Protein 1L1J (pdb70)

Foldseek 3Di:
DPPDLLVVLCVQFQQFKKKKWAFDVEDLQPVLLVVVCVVPPPVAPPCDVNTTHAMAMWGAADQQFKIKFFCSRCPPGDFIKMAGQVGDIFTWDFLDADNLQRMTMIGTHDPDGTGRGFAADALVPFDWFFKKKFWIARPRNDIDIWIWTFHDFFDWAAQPVNPGIHTGKTWTLTDAARRRHNGFIDGSVSHGQFGWHCSCSVPPDHSTTITRGVVVVVVVVVVSDD/DVPDLLVVLCVQFQQFKKKKWAFCPDPLAAPFPPPVCCVPPPVDDVPCVHTTRAMAMWGAADQFFKIKAFCNRCPVRPWMKIAGQVGDIFTKDWQDDDNLQRMTMIGGGDDPGTGDGAAADALVVDDFFFKKWFWHQRPRNDIDIWIWTFHAFQDWAAQPVNPGIRTRKTKTLTQAGRRRANTFTAGSVSHGQFGWHCSRPRVSDDSTTIGRGVVVVVVVVVVSDD

Solvent-accessible surface area: 21312 Å² total; per-residue (Å²): 110,49,83,34,35,54,78,29,0,17,125,50,5,4,50,1,0,0,32,0,28,2,79,72,131,104,101,28,63,69,91,65,25,40,120,39,4,114,134,162,25,84,99,33,80,152,21,18,75,205,112,25,7,14,11,0,0,0,0,2,20,55,27,66,0,61,1,0,0,0,44,33,4,0,3,62,19,123,50,6,31,1,9,11,45,110,41,40,141,50,87,15,121,75,54,9,23,46,118,120,72,3,0,0,3,0,42,4,141,30,118,120,168,143,23,55,106,9,112,53,5,58,16,124,163,21,157,115,46,37,136,0,0,0,0,0,0,2,24,0,143,100,53,49,55,38,57,8,31,0,38,24,59,126,74,148,28,83,32,73,102,72,88,22,113,20,72,20,7,2,29,0,60,0,51,13,38,2,4,5,1,0,0,0,0,0,13,22,82,11,60,0,0,0,0,0,1,1,35,14,16,37,76,168,50,110,100,81,3,4,0,4,15,0,28,44,0,67,159,12,30,98,99,62,140,163,108,46,88,44,38,46,79,20,0,16,120,54,7,1,54,2,0,0,28,1,17,2,65,89,105,71,107,12,107,24,91,56,13,50,127,40,0,125,149,160,37,76,109,43,77,143,29,11,39,185,119,29,2,2,9,1,0,0,0,1,26,33,51,53,0,66,0,0,0,0,50,17,5,3,7,58,12,96,41,6,32,0,8,12,44,114,41,46,140,46,97,18,118,74,55,10,29,48,116,99,50,2,0,0,3,0,53,2,138,36,110,117,171,137,22,59,92,8,102,54,8,54,18,121,164,19,149,115,46,38,129,0,0,0,0,0,0,3,30,0,135,112,67,42,57,43,58,5,31,0,40,21,49,125,77,136,22,86,40,114,113,69,82,21,100,28,74,21,6,2,34,1,78,1,48,9,28,5,6,6,2,0,0,0,0,0,12,24,76,10,60,0,3,0,0,0,1,1,16,11,23,35,147,48,51,100,121,65,2,6,0,5,12,0,28,43,0,68,154,17,36,98,98,76,138,170

Secondary structure (DSSP, 8-state):
--S-HHHHHHHHHGGGEEEEEEE-------HHHHHHHHHH-TTS-TTHHHHEEEEEEEEEEETTTEEEEEHHHHSS-SS-EEE-TTS-EEEB---EEETTTTEEEEEB--SSSPPP--EE--GGGPPTT-EEEEEE-TTSSS-EEEEEEEEEEEEEEE-TTSS-EEEEEEEESS---TTTTTSEEE-SSSEEEEEE---S---S--S-EEEEEHHHHHHHHGGG--/--S-HHHHHHHHHGGGEEEEEEE---TT--TTHHHHHHHH-TTS-TT-TTTEEEEEEEEE-STTSEEEE-HHHHTT-S--EEE-TTS-EEE-EEEEEETTTTEEEEE---SSS-----EE--GGGPPTTSEEEEEE-SSSSS-EEEEEEEEEEEEEEE-TTSS-EEEEEEEESS--STTTTTSEEE-TTSEEEEEEESTTSTT--SS-EEEEEHHHHHHHHGGG--

Sequence (452 aa):
DYESPIVNVVEACAPAVVKIDVVKTTSFFDPYFEQFFKKWFGELPPGFERQVASLGSGFIFDPEGYILTNYHVVGGADNITVTMLDGSKYDAEYIGGDEELDIAVIKIKASDKKFPYLEFGDSDKVKIGEWAIAIGNPLGFQHTVTVGVVSATNRRIPKPDGSGYYVGLIQTDAAINPGNSGGPLLNIHGEVIGINTAIVNPQEAVNLGFAIPINTVKKFLDTILTDYESPIVNVVEACAPAVVKIDVVKTTSFFDPYFEQFFKKWFGELPPGFERQVASLGSGFIFDPEGYILTNYHVVGGADNITVTMLDGSKYDAEYIGGDEELDIAVIKIKASDKKFPYLEFGDSDKVKIGEWAIAIGNPLGFQHTVTVGVVSATNRRIPKPDGSGYYVGLIQTDAAINPGNSGGPLLNIHGEVIGINTAIVNPQEAVNLGFAIPINTVKKFLDTILT

CATH classification: 2.40.10.10 (+1 more: 2.40.10.10)

B-factor: mean 56.53, std 16.69, range [20.57, 110.32]

Radius of gyration: 28.8 Å; Cα contacts (8 Å, |Δi|>4): 1182; chains: 2; bounding box: 57×77×74 Å

Nearest PDB structures (foldseek):
  1l1j-assembly2_B  TM=9.841E-01  e=7.423E-44  Thermotoga maritima
  5t69-assembly1_A  TM=9.517E-01  e=1.274E-20  Synechocystis sp. PCC 6803 substr. Kazusa
  5t63-assembly1_A  TM=9.389E-01  e=2.559E-20  Synechocystis sp. PCC 6803 substr. Kazusa
  3qo6-assembly1_B  TM=8.320E-01  e=3.551E-21  Arabidopsis thaliana
  4ynn-assembly1_A  TM=8.675E-01  e=1.806E-20  Legionella pneumophila subsp. pneumophila str. Philadelphia 1

InterPro domains:
  IPR001478 PDZ domain [PF13180] (259-347)
  IPR001478 PDZ domain [PS50106] (264-323)
  IPR001478 PDZ domain [SM00228] (258-340)
  IPR001478 PDZ domain [SM00228] (366-448)
  IPR001940 Peptidase S1C [PR00834] (90-102)
  IPR001940 Peptidase S1C [PR00834] (111-131)
  IPR001940 Peptidase S1C [PR00834] (153-177)
  IPR001940 Peptidase S1C [PR00834] (191-208)
  IPR001940 Peptidase S1C [PR00834] (213-230)
  IPR001940 Peptidase S1C [PR00834] (298-310)
  IPR009003 Peptidase S1, PA clan [SSF50494] (29-248)
  IPR011782 Peptidase S1C, Do [TIGR02037] (29-454)
  IPR036034 PDZ superfamily [G3DSA:2.30.42.10] (260-358)
  IPR036034 PDZ superfamily [SSF50156] (227-341)
  IPR036034 PDZ superfamily [SSF50156] (365-454)
  IPR051201 Chloroplastic and Bacterial Serine Proteases [PTHR43343] (24-350)

Organism: Thermotoga maritima (strain ATCC 43589 / DSM 3109 / JCM 10099 / NBRC 100826 / MSB8) (NCBI:txid243274)

Structure (mmCIF, N/CA/C/O backbone):
data_1L1J
#
_entry.id   1L1J
#
_cell.length_a   120.55
_cell.length_b   120.55
_cell.length_c   120.55
_cell.angle_alpha   90
_cell.angle_beta   90
_cell.angle_gamma   90
#
_symmetry.space_group_name_H-M   'P 21 3'
#
loop_
_entity.id
_entity.type
_entity.pdbx_description
1 polymer 'heat shock protease HtrA'
2 water water
#
loop_
_atom_site.group_PDB
_atom_site.id
_atom_site.type_symbol
_atom_site.label_atom_id
_atom_site.label_alt_id
_atom_site.label_comp_id
_atom_site.label_asym_id
_atom_site.label_entity_id
_atom_site.label_seq_id
_atom_site.pdbx_PDB_ins_code
_atom_site.Cartn_x
_atom_site.Cartn_y
_atom_site.Cartn_z
_atom_site.occupancy
_atom_site.B_iso_or_equiv
_atom_site.auth_seq_id
_atom_site.auth_comp_id
_atom_site.auth_asym_id
_atom_site.auth_atom_id
_atom_site.pdbx_PDB_model_num
ATOM 1 N N . ASP A 1 1 ? 48.951 -26.250 71.014 1.00 63.05 24 ASP A N 1
ATOM 2 C CA . ASP A 1 1 ? 48.131 -27.362 70.432 1.00 63.12 24 ASP A CA 1
ATOM 3 C C . ASP A 1 1 ? 46.753 -26.800 70.046 1.00 62.27 24 ASP A C 1
ATOM 4 O O . ASP A 1 1 ? 46.441 -26.672 68.858 1.00 61.43 24 ASP A O 1
ATOM 9 N N . TYR A 1 2 ? 45.940 -26.458 71.049 1.00 60.73 25 TYR A N 1
ATOM 10 C CA . TYR A 1 2 ? 44.605 -25.898 70.810 1.00 59.44 25 TYR A CA 1
ATOM 11 C C . TYR A 1 2 ? 44.402 -24.581 71.534 1.00 58.48 25 TYR A C 1
ATOM 12 O O . TYR A 1 2 ? 43.318 -23.999 71.462 1.00 57.88 25 TYR A O 1
ATOM 21 N N . GLU A 1 3 ? 45.427 -24.122 72.249 1.00 57.42 26 GLU A N 1
ATOM 22 C CA . GLU A 1 3 ? 45.329 -22.872 72.997 1.00 55.03 26 GLU A CA 1
ATOM 23 C C . GLU A 1 3 ? 45.858 -21.691 72.182 1.00 54.12 26 GLU A C 1
ATOM 24 O O . GLU A 1 3 ? 46.035 -20.598 72.718 1.00 53.42 26 GLU A O 1
ATOM 30 N N . SER A 1 4 ? 46.098 -21.912 70.888 1.00 52.47 27 SER A N 1
ATOM 31 C CA . SER A 1 4 ? 46.617 -20.867 70.005 1.00 51.16 27 SER A CA 1
ATOM 32 C C . SER A 1 4 ? 45.670 -20.526 68.856 1.00 49.79 27 SER A C 1
ATOM 33 O O . SER A 1 4 ? 45.762 -21.094 67.764 1.00 50.80 27 SER A O 1
ATOM 36 N N . PRO A 1 5 ? 44.753 -19.578 69.087 1.00 47.29 28 PRO A N 1
ATOM 37 C CA . PRO A 1 5 ? 43.790 -19.162 68.067 1.00 46.22 28 PRO A CA 1
ATOM 38 C C . PRO A 1 5 ? 44.435 -18.776 66.742 1.00 45.40 28 PRO A C 1
ATOM 39 O O . PRO A 1 5 ? 44.137 -19.370 65.705 1.00 47.39 28 PRO A O 1
ATOM 43 N N . ILE A 1 6 ? 45.315 -17.779 66.768 1.00 42.99 29 ILE A N 1
ATOM 44 C CA . ILE A 1 6 ? 45.961 -17.328 65.544 1.00 41.15 29 ILE A CA 1
ATOM 45 C C . ILE A 1 6 ? 46.457 -18.510 64.724 1.00 41.37 29 ILE A C 1
ATOM 46 O O . ILE A 1 6 ? 46.224 -18.581 63.521 1.00 40.11 29 ILE A O 1
ATOM 51 N N . VAL A 1 7 ? 47.128 -19.445 65.385 1.00 42.27 30 VAL A N 1
ATOM 52 C CA . VAL A 1 7 ? 47.656 -20.613 64.700 1.00 43.83 30 VAL A CA 1
ATOM 53 C C . VAL A 1 7 ? 46.513 -21.347 64.029 1.00 45.36 30 VAL A C 1
ATOM 54 O O . VAL A 1 7 ? 46.623 -21.815 62.887 1.00 45.67 30 VAL A O 1
ATOM 58 N N . ASN A 1 8 ? 45.408 -21.439 64.753 1.00 45.48 31 ASN A N 1
ATOM 59 C CA . ASN A 1 8 ? 44.234 -22.119 64.238 1.00 44.22 31 ASN A CA 1
ATOM 60 C C . ASN A 1 8 ? 43.704 -21.443 62.986 1.00 43.13 31 ASN A C 1
ATOM 61 O O . ASN A 1 8 ? 43.551 -22.098 61.964 1.00 43.78 31 ASN A O 1
ATOM 66 N N . VAL A 1 9 ? 43.444 -20.140 63.049 1.00 41.96 32 VAL A N 1
ATOM 67 C CA . VAL A 1 9 ? 42.930 -19.433 61.879 1.00 41.12 32 VAL A CA 1
ATOM 68 C C . VAL A 1 9 ? 43.751 -19.712 60.622 1.00 41.97 32 VAL A C 1
ATOM 69 O O . VAL A 1 9 ? 43.207 -20.119 59.589 1.00 40.80 32 VAL A O 1
ATOM 73 N N . VAL A 1 10 ? 45.057 -19.495 60.717 1.00 43.42 33 VAL A N 1
ATOM 74 C CA . VAL A 1 10 ? 45.966 -19.711 59.599 1.00 45.34 33 VAL A CA 1
ATOM 75 C C . VAL A 1 10 ? 45.802 -21.128 59.051 1.00 47.67 33 VAL A C 1
ATOM 76 O O . VAL A 1 10 ? 45.585 -21.323 57.849 1.00 47.26 33 VAL A O 1
ATOM 80 N N . GLU A 1 11 ? 45.907 -22.110 59.942 1.00 50.14 34 GLU A N 1
ATOM 81 C CA . GLU A 1 11 ? 45.762 -23.511 59.570 1.00 52.23 34 GLU A CA 1
ATOM 82 C C . GLU A 1 11 ? 44.473 -23.670 58.772 1.00 52.47 34 GLU A C 1
ATOM 83 O O . GLU A 1 11 ? 44.390 -24.494 57.860 1.00 54.28 34 GLU A O 1
ATOM 89 N N . ALA A 1 12 ? 43.471 -22.870 59.124 1.00 51.02 35 ALA A N 1
ATOM 90 C CA . ALA A 1 12 ? 42.177 -22.926 58.464 1.00 51.27 35 ALA A CA 1
ATOM 91 C C . ALA A 1 12 ? 42.058 -22.111 57.191 1.00 51.91 35 ALA A C 1
ATOM 92 O O . ALA A 1 12 ? 41.386 -22.535 56.260 1.00 53.39 35 ALA A O 1
ATOM 94 N N . CYS A 1 13 ? 42.702 -20.951 57.137 1.00 51.60 36 CYS A N 1
ATOM 95 C CA . CYS A 1 13 ? 42.579 -20.099 55.963 1.00 50.65 36 CYS A CA 1
ATOM 96 C C . CYS A 1 13 ? 43.732 -20.128 54.972 1.00 51.16 36 CYS A C 1
ATOM 97 O O . CYS A 1 13 ? 43.595 -19.658 53.839 1.00 51.93 36 CYS A O 1
ATOM 100 N N . ALA A 1 14 ? 44.861 -20.687 55.378 1.00 50.97 37 ALA A N 1
ATOM 101 C CA . ALA A 1 14 ? 46.024 -20.752 54.496 1.00 52.09 37 ALA A CA 1
ATOM 102 C C . ALA A 1 14 ? 45.782 -21.432 53.136 1.00 52.35 37 ALA A C 1
ATOM 103 O O . ALA A 1 14 ? 46.147 -20.897 52.087 1.00 52.66 37 ALA A O 1
ATOM 105 N N . PRO A 1 15 ? 45.151 -22.616 53.136 1.00 51.79 38 PRO A N 1
ATOM 106 C CA . PRO A 1 15 ? 44.902 -23.319 51.880 1.00 51.20 38 PRO A CA 1
ATOM 107 C C . PRO A 1 15 ? 44.045 -22.576 50.863 1.00 51.46 38 PRO A C 1
ATOM 108 O O . PRO A 1 15 ? 43.867 -23.049 49.745 1.00 52.92 38 PRO A O 1
ATOM 112 N N . ALA A 1 16 ? 43.530 -21.408 51.232 1.00 51.33 39 ALA A N 1
ATOM 113 C CA . ALA A 1 16 ? 42.702 -20.629 50.310 1.00 49.95 39 ALA A CA 1
ATOM 114 C C . ALA A 1 16 ? 43.420 -19.356 49.847 1.00 50.67 39 ALA A C 1
ATOM 115 O O . ALA A 1 16 ? 42.875 -18.577 49.045 1.00 49.81 39 ALA A O 1
ATOM 117 N N . VAL A 1 17 ? 44.642 -19.147 50.352 1.00 50.15 40 VAL A N 1
ATOM 118 C CA . VAL A 1 17 ? 45.437 -17.965 49.992 1.00 48.38 40 VAL A CA 1
ATOM 119 C C . VAL A 1 17 ? 46.381 -18.327 48.845 1.00 47.46 40 VAL A C 1
ATOM 120 O O . VAL A 1 17 ? 47.241 -19.183 48.991 1.00 46.35 40 VAL A O 1
ATOM 124 N N . VAL A 1 18 ? 46.221 -17.658 47.710 1.00 47.91 41 VAL A N 1
ATOM 125 C CA . VAL A 1 18 ? 47.011 -17.967 46.527 1.00 47.93 41 VAL A CA 1
ATOM 126 C C . VAL A 1 18 ? 48.067 -16.955 46.138 1.00 49.39 41 VAL A C 1
ATOM 127 O O . VAL A 1 18 ? 48.136 -15.861 46.682 1.00 50.81 41 VAL A O 1
ATOM 131 N N . LYS A 1 19 ? 48.871 -17.353 45.158 1.00 51.28 42 LYS A N 1
ATOM 132 C CA . LYS A 1 19 ? 49.949 -16.552 44.589 1.00 52.92 42 LYS A CA 1
ATOM 133 C C . LYS A 1 19 ? 49.448 -16.017 43.239 1.00 54.46 42 LYS A C 1
ATOM 134 O O . LYS A 1 19 ? 48.546 -16.595 42.636 1.00 54.87 42 LYS A O 1
ATOM 140 N N . ILE A 1 20 ? 50.021 -14.921 42.762 1.00 55.62 43 ILE A N 1
ATOM 141 C CA . ILE A 1 20 ? 49.599 -14.375 41.485 1.00 58.45 43 ILE A CA 1
ATOM 142 C C . ILE A 1 20 ? 50.791 -13.808 40.719 1.00 62.31 43 ILE A C 1
ATOM 143 O O . ILE A 1 20 ? 51.271 -12.707 41.005 1.00 62.82 43 ILE A O 1
ATOM 148 N N . ASP A 1 21 ? 51.274 -14.587 39.753 1.00 65.88 44 ASP A N 1
ATOM 149 C CA . ASP A 1 21 ? 52.414 -14.196 38.933 1.00 68.57 44 ASP A CA 1
ATOM 150 C C . ASP A 1 21 ? 51.971 -13.909 37.505 1.00 69.67 44 ASP A C 1
ATOM 151 O O . ASP A 1 21 ? 51.234 -14.687 36.903 1.00 69.91 44 ASP A O 1
ATOM 156 N N . VAL A 1 22 ? 52.424 -12.771 36.986 1.00 70.87 45 VAL A N 1
ATOM 157 C CA . VAL A 1 22 ? 52.087 -12.309 35.642 1.00 71.48 45 VAL A CA 1
ATOM 158 C C . VAL A 1 22 ? 53.356 -12.060 34.822 1.00 72.51 45 VAL A C 1
ATOM 159 O O . VAL A 1 22 ? 54.151 -11.175 35.153 1.00 72.79 45 VAL A O 1
ATOM 163 N N . VAL A 1 23 ? 53.538 -12.835 33.751 1.00 73.25 46 VAL A N 1
ATOM 164 C CA . VAL A 1 23 ? 54.721 -12.703 32.896 1.00 75.00 46 VAL A CA 1
ATOM 165 C C . VAL A 1 23 ? 54.798 -11.347 32.183 1.00 76.51 46 VAL A C 1
ATOM 166 O O . VAL A 1 23 ? 53.788 -10.651 32.037 1.00 77.31 46 VAL A O 1
ATOM 170 N N . LYS A 1 24 ? 55.997 -10.972 31.742 1.00 77.46 47 LYS A N 1
ATOM 171 C CA . LYS A 1 24 ? 56.167 -9.696 31.062 1.00 79.16 47 LYS A CA 1
ATOM 172 C C . LYS A 1 24 ? 55.868 -9.782 29.565 1.00 80.39 47 LYS A C 1
ATOM 173 O O . LYS A 1 24 ? 55.652 -10.872 29.025 1.00 80.29 47 LYS A O 1
ATOM 179 N N . THR A 1 25 ? 55.855 -8.618 28.914 1.00 81.16 48 THR A N 1
ATOM 180 C CA . THR A 1 25 ? 55.576 -8.489 27.486 1.00 82.10 48 THR A CA 1
ATOM 181 C C . THR A 1 25 ? 54.104 -8.798 27.212 1.00 82.20 48 THR A C 1
ATOM 182 O O . THR A 1 25 ? 53.472 -9.472 28.060 1.00 81.27 48 THR A O 1
ATOM 186 N N . THR A 1 28 ? 52.615 -4.856 30.871 1.00 108.92 51 THR A N 1
ATOM 187 C CA . THR A 1 28 ? 53.833 -4.166 31.391 1.00 109.93 51 THR A CA 1
ATOM 188 C C . THR A 1 28 ? 53.517 -2.728 31.822 1.00 110.18 51 THR A C 1
ATOM 189 O O . THR A 1 28 ? 53.886 -1.761 31.148 1.00 110.32 51 THR A O 1
ATOM 193 N N . SER A 1 29 ? 52.831 -2.606 32.956 1.00 109.88 52 SER A N 1
ATOM 194 C CA . SER A 1 29 ? 52.441 -1.312 33.522 1.00 109.17 52 SER A CA 1
ATOM 195 C C . SER A 1 29 ? 52.456 -1.413 35.051 1.00 108.53 52 SER A C 1
ATOM 196 O O . SER A 1 29 ? 52.943 -0.515 35.750 1.00 107.49 52 SER A O 1
ATOM 199 N N . PHE A 1 30 ? 51.914 -2.525 35.549 1.00 108.05 53 PHE A N 1
ATOM 200 C CA . PHE A 1 30 ? 51.835 -2.830 36.980 1.00 106.67 53 PHE A CA 1
ATOM 201 C C . PHE A 1 30 ? 53.231 -3.057 37.550 1.00 104.94 53 PHE A C 1
ATOM 202 O O . PHE A 1 30 ? 53.399 -3.663 38.613 1.00 104.75 53 PHE A O 1
ATOM 210 N N . PHE A 1 31 ? 54.228 -2.561 36.829 1.00 102.59 54 PHE A N 1
ATOM 211 C CA . PHE A 1 31 ? 55.613 -2.698 37.238 1.00 100.21 54 PHE A CA 1
ATOM 212 C C . PHE A 1 31 ? 56.020 -1.486 38.075 1.00 97.29 54 PHE A C 1
ATOM 213 O O . PHE A 1 31 ? 56.947 -0.765 37.701 1.00 97.96 54 PHE A O 1
ATOM 221 N N . ASP A 1 32 ? 55.328 -1.237 39.187 1.00 93.02 55 ASP A N 1
ATOM 222 C CA . ASP A 1 32 ? 55.709 -0.104 40.026 1.00 89.52 55 ASP A CA 1
ATOM 223 C C . ASP A 1 32 ? 56.978 -0.489 40.782 1.00 87.66 55 ASP A C 1
ATOM 224 O O . ASP A 1 32 ? 56.942 -1.311 41.701 1.00 86.02 55 ASP A O 1
ATOM 229 N N . PRO A 1 33 ? 58.118 0.115 40.392 1.00 86.51 56 PRO A N 1
ATOM 230 C CA . PRO A 1 33 ? 59.474 -0.070 40.930 1.00 85.55 56 PRO A CA 1
ATOM 231 C C . PRO A 1 33 ? 59.613 -0.350 42.425 1.00 84.04 56 PRO A C 1
ATOM 232 O O . PRO A 1 33 ? 60.603 -0.952 42.854 1.00 83.94 56 PRO A O 1
ATOM 236 N N . TYR A 1 34 ? 58.637 0.075 43.219 1.00 81.41 57 TYR A N 1
ATOM 237 C CA . TYR A 1 34 ? 58.712 -0.173 44.649 1.00 79.05 57 TYR A CA 1
ATOM 238 C C . TYR A 1 34 ? 58.585 -1.680 44.891 1.00 77.61 57 TYR A C 1
ATOM 239 O O . TYR A 1 34 ? 59.417 -2.286 45.574 1.00 77.63 57 TYR A O 1
ATOM 248 N N . PHE A 1 35 ? 57.552 -2.272 44.293 1.00 75.60 58 PHE A N 1
ATOM 249 C CA . PHE A 1 35 ? 57.232 -3.695 44.433 1.00 73.51 58 PHE A CA 1
ATOM 250 C C . PHE A 1 35 ? 58.284 -4.692 43.927 1.00 71.74 58 PHE A C 1
ATOM 251 O O . PHE A 1 35 ? 58.540 -5.717 44.570 1.00 70.28 58 PHE A O 1
ATOM 259 N N . GLU A 1 36 ? 58.878 -4.407 42.774 1.00 69.93 59 GLU A N 1
ATOM 260 C CA . GLU A 1 36 ? 59.896 -5.290 42.225 1.00 68.66 59 GLU A CA 1
ATOM 261 C C . GLU A 1 36 ? 61.127 -5.274 43.119 1.00 66.95 59 GLU A C 1
ATOM 262 O O . GLU A 1 36 ? 61.826 -6.277 43.242 1.00 66.61 59 GLU A O 1
ATOM 268 N N . GLN A 1 37 ? 61.375 -4.141 43.766 1.00 64.41 60 GLN A N 1
ATOM 269 C CA . GLN A 1 37 ? 62.534 -4.031 44.630 1.00 62.72 60 GLN A CA 1
ATOM 270 C C . GLN A 1 37 ? 62.334 -4.787 45.934 1.00 60.90 60 GLN A C 1
ATOM 271 O O . GLN A 1 37 ? 63.299 -5.279 46.528 1.00 60.45 60 GLN A O 1
ATOM 277 N N . PHE A 1 38 ? 61.085 -4.885 46.385 1.00 58.25 61 PHE A N 1
ATOM 278 C CA . PHE A 1 38 ? 60.799 -5.598 47.629 1.00 54.87 61 PHE A CA 1
ATOM 279 C C . PHE A 1 38 ? 61.107 -7.082 47.465 1.00 53.93 61 PHE A C 1
ATOM 280 O O . PHE A 1 38 ? 61.832 -7.668 48.275 1.00 54.57 61 PHE A O 1
ATOM 288 N N . PHE A 1 39 ? 60.550 -7.692 46.423 1.00 51.47 62 PHE A N 1
ATOM 289 C CA . PHE A 1 39 ? 60.798 -9.104 46.174 1.00 50.86 62 PHE A CA 1
ATOM 290 C C . PHE A 1 39 ? 62.283 -9.331 45.868 1.00 50.22 62 PHE A C 1
ATOM 291 O O . PHE A 1 39 ? 62.932 -10.198 46.456 1.00 49.26 62 PHE A O 1
ATOM 299 N N . LYS A 1 40 ? 62.810 -8.535 44.943 1.00 50.24 63 LYS A N 1
ATOM 300 C CA . LYS A 1 40 ? 64.207 -8.633 44.532 1.00 51.40 63 LYS A CA 1
ATOM 301 C C . LYS A 1 40 ? 65.174 -8.629 45.717 1.00 51.68 63 LYS A C 1
ATOM 302 O O . LYS A 1 40 ? 66.119 -9.414 45.761 1.00 50.65 63 LYS A O 1
ATOM 308 N N . LYS A 1 41 ? 64.915 -7.747 46.679 1.00 51.10 64 LYS A N 1
ATOM 309 C CA . LYS A 1 41 ? 65.761 -7.602 47.851 1.00 49.27 64 LYS A CA 1
ATOM 310 C C . LYS A 1 41 ? 65.493 -8.530 49.017 1.00 47.63 64 LYS A C 1
ATOM 311 O O . LYS A 1 41 ? 66.392 -8.780 49.818 1.00 47.09 64 LYS A O 1
ATOM 317 N N . TRP A 1 42 ? 64.276 -9.052 49.121 1.00 47.29 65 TRP A N 1
ATOM 318 C CA . TRP A 1 42 ? 63.935 -9.909 50.259 1.00 47.48 65 TRP A CA 1
ATOM 319 C C . TRP A 1 42 ? 63.622 -11.374 50.002 1.00 47.94 65 TRP A C 1
ATOM 320 O O . TRP A 1 42 ? 63.642 -12.180 50.927 1.00 48.42 65 TRP A O 1
ATOM 331 N N . PHE A 1 43 ? 63.326 -11.734 48.761 1.00 49.13 66 PHE A N 1
ATOM 332 C CA . PHE A 1 43 ? 62.992 -13.112 48.481 1.00 50.40 66 PHE A CA 1
ATOM 333 C C . PHE A 1 43 ? 64.012 -13.848 47.667 1.00 51.87 66 PHE A C 1
ATOM 334 O O . PHE A 1 43 ? 63.838 -14.041 46.461 1.00 53.84 66 PHE A O 1
ATOM 342 N N . GLY A 1 44 ? 65.071 -14.278 48.345 1.00 51.30 67 GLY A N 1
ATOM 343 C CA . GLY A 1 44 ? 66.129 -15.011 47.685 1.00 51.86 67 GLY A CA 1
ATOM 344 C C . GLY A 1 44 ? 65.628 -16.269 47.018 1.00 52.04 67 GLY A C 1
ATOM 345 O O . GLY A 1 44 ? 66.408 -16.998 46.400 1.00 53.11 67 GLY A O 1
ATOM 346 N N . GLU A 1 45 ? 64.329 -16.535 47.152 1.00 51.45 68 GLU A N 1
ATOM 347 C CA . GLU A 1 45 ? 63.733 -17.716 46.541 1.00 52.72 68 GLU A CA 1
ATOM 348 C C . GLU A 1 45 ? 63.282 -17.391 45.119 1.00 53.92 68 GLU A C 1
ATOM 349 O O . GLU A 1 45 ? 62.666 -18.222 44.445 1.00 53.39 68 GLU A O 1
ATOM 355 N N . LEU A 1 46 ? 63.582 -16.176 44.671 1.00 54.64 69 LEU A N 1
ATOM 356 C CA . LEU A 1 46 ? 63.205 -15.745 43.331 1.00 56.85 69 LEU A CA 1
ATOM 357 C C . LEU A 1 46 ? 64.260 -16.152 42.283 1.00 58.24 69 LEU A C 1
ATOM 358 O O . LEU A 1 46 ? 65.442 -15.787 42.380 1.00 56.40 69 LEU A O 1
ATOM 363 N N . PRO A 1 47 ? 63.831 -16.913 41.260 1.00 60.04 70 PRO A N 1
ATOM 364 C CA . PRO A 1 47 ? 64.694 -17.396 40.176 1.00 61.27 70 PRO A CA 1
ATOM 365 C C . PRO A 1 47 ? 65.607 -16.302 39.650 1.00 62.76 70 PRO A C 1
ATOM 366 O O . PRO A 1 47 ? 65.310 -15.116 39.782 1.00 63.98 70 PRO A O 1
ATOM 370 N N . PRO A 1 48 ? 66.732 -16.688 39.036 1.00 63.43 71 PRO A N 1
ATOM 371 C CA . PRO A 1 48 ? 67.671 -15.704 38.499 1.00 63.95 71 PRO A CA 1
ATOM 372 C C . PRO A 1 48 ? 67.021 -14.810 37.454 1.00 64.25 71 PRO A C 1
ATOM 373 O O . PRO A 1 48 ? 67.489 -13.698 37.205 1.00 63.84 71 PRO A O 1
ATOM 377 N N . GLY A 1 49 ? 65.937 -15.303 36.856 1.00 64.93 72 GLY A N 1
ATOM 378 C CA . GLY A 1 49 ? 65.246 -14.553 35.823 1.00 66.00 72 GLY A CA 1
ATOM 379 C C . GLY A 1 49 ? 63.923 -13.944 36.235 1.00 67.23 72 GLY A C 1
ATOM 380 O O . GLY A 1 49 ? 62.954 -13.973 35.476 1.00 68.30 72 GLY A O 1
ATOM 381 N N . PHE A 1 50 ? 63.877 -13.375 37.432 1.00 68.25 73 PHE A N 1
ATOM 382 C CA . PHE A 1 50 ? 62.649 -12.768 37.911 1.00 68.25 73 PHE A CA 1
ATOM 383 C C . PHE A 1 50 ? 62.272 -11.538 37.099 1.00 68.78 73 PHE A C 1
ATOM 384 O O . PHE A 1 50 ? 61.343 -11.591 36.303 1.00 69.35 73 PHE A O 1
ATOM 392 N N . GLU A 1 51 ? 62.998 -10.440 37.307 1.00 69.90 74 GLU A N 1
ATOM 393 C CA . GLU A 1 51 ? 62.761 -9.179 36.600 1.00 71.34 74 GLU A CA 1
ATOM 394 C C . GLU A 1 51 ? 62.329 -9.363 35.148 1.00 72.10 74 GLU A C 1
ATOM 395 O O . GLU A 1 51 ? 61.171 -9.125 34.795 1.00 72.99 74 GLU A O 1
ATOM 401 N N . ARG A 1 52 ? 63.258 -9.782 34.300 1.00 72.59 75 ARG A N 1
ATOM 402 C CA . ARG A 1 52 ? 62.938 -9.983 32.895 1.00 73.00 75 ARG A CA 1
ATOM 403 C C . ARG A 1 52 ? 61.622 -10.756 32.715 1.00 71.83 75 ARG A C 1
ATOM 404 O O . ARG A 1 52 ? 60.736 -10.310 31.987 1.00 71.87 75 ARG A O 1
ATOM 412 N N . GLN A 1 53 ? 61.480 -11.884 33.409 1.00 69.85 76 GLN A N 1
ATOM 413 C CA . GLN A 1 53 ? 60.286 -12.719 33.281 1.00 68.23 76 GLN A CA 1
ATOM 414 C C . GLN A 1 53 ? 58.995 -12.312 34.001 1.00 67.29 76 GLN A C 1
ATOM 415 O O . GLN A 1 53 ? 57.904 -12.603 33.509 1.00 66.87 76 GLN A O 1
ATOM 421 N N . VAL A 1 54 ? 59.097 -11.647 35.149 1.00 65.72 77 VAL A N 1
ATOM 422 C CA . VAL A 1 54 ? 57.898 -11.286 35.910 1.00 64.12 77 VAL A CA 1
ATOM 423 C C . VAL A 1 54 ? 57.472 -9.822 35.845 1.00 63.75 77 VAL A C 1
ATOM 424 O O . VAL A 1 54 ? 58.298 -8.913 35.808 1.00 63.76 77 VAL A O 1
ATOM 428 N N . ALA A 1 55 ? 56.163 -9.609 35.840 1.00 62.48 78 ALA A N 1
ATOM 429 C CA . ALA A 1 55 ? 55.614 -8.268 35.767 1.00 62.63 78 ALA A CA 1
ATOM 430 C C . ALA A 1 55 ? 55.011 -7.895 37.108 1.00 61.52 78 ALA A C 1
ATOM 431 O O . ALA A 1 55 ? 55.061 -6.738 37.531 1.00 60.47 78 ALA A O 1
ATOM 433 N N . SER A 1 56 ? 54.438 -8.895 37.769 1.00 61.57 79 SER A N 1
ATOM 434 C CA . SER A 1 56 ? 53.826 -8.713 39.078 1.00 59.83 79 SER A CA 1
ATOM 435 C C . SER A 1 56 ? 53.679 -10.014 39.852 1.00 58.57 79 SER A C 1
ATOM 436 O O . SER A 1 56 ? 53.288 -11.054 39.308 1.00 57.81 79 SER A O 1
ATOM 439 N N . LEU A 1 57 ? 54.004 -9.932 41.135 1.00 56.84 80 LEU A N 1
ATOM 440 C CA . LEU A 1 57 ? 53.913 -11.058 42.048 1.00 53.66 80 LEU A CA 1
ATOM 441 C C . LEU A 1 57 ? 53.110 -10.548 43.229 1.00 52.18 80 LEU A C 1
ATOM 442 O O . LEU A 1 57 ? 53.383 -9.465 43.751 1.00 52.29 80 LEU A O 1
ATOM 447 N N . GLY A 1 58 ? 52.108 -11.310 43.637 1.00 50.58 81 GLY A N 1
ATOM 448 C CA . GLY A 1 58 ? 51.297 -10.880 44.757 1.00 49.55 81 GLY A CA 1
ATOM 449 C C . GLY A 1 58 ? 50.565 -12.020 45.420 1.00 49.26 81 GLY A C 1
ATOM 450 O O . GLY A 1 58 ? 51.028 -13.167 45.415 1.00 49.67 81 GLY A O 1
ATOM 451 N N . SER A 1 59 ? 49.417 -11.701 46.004 1.00 47.94 82 SER A N 1
ATOM 452 C CA . SER A 1 59 ? 48.613 -12.707 46.668 1.00 47.78 82 SER A CA 1
ATOM 453 C C . SER A 1 59 ? 47.155 -12.431 46.368 1.00 47.81 82 SER A C 1
ATOM 454 O O . SER A 1 59 ? 46.814 -11.430 45.741 1.00 49.21 82 SER A O 1
ATOM 457 N N . GLY A 1 60 ? 46.292 -13.322 46.822 1.00 46.91 83 GLY A N 1
ATOM 458 C CA . GLY A 1 60 ? 44.879 -13.133 46.606 1.00 46.83 83 GLY A CA 1
ATOM 459 C C . GLY A 1 60 ? 44.194 -14.237 47.359 1.00 47.65 83 GLY A C 1
ATOM 460 O O . GLY A 1 60 ? 44.861 -15.041 48.006 1.00 47.54 83 GLY A O 1
ATOM 461 N N . PHE A 1 61 ? 42.873 -14.300 47.281 1.00 47.86 84 PHE A N 1
ATOM 462 C CA . PHE A 1 61 ? 42.181 -15.346 47.989 1.00 49.51 84 PHE A CA 1
ATOM 463 C C . PHE A 1 61 ? 40.821 -15.681 47.399 1.00 52.64 84 PHE A C 1
ATOM 464 O O . PHE A 1 61 ? 40.077 -14.804 46.934 1.00 53.55 84 PHE A O 1
ATOM 472 N N . ILE A 1 62 ? 40.523 -16.977 47.417 1.00 53.92 85 ILE A N 1
ATOM 473 C CA . ILE A 1 62 ? 39.280 -17.512 46.894 1.00 55.29 85 ILE A CA 1
ATOM 474 C C . ILE A 1 62 ? 38.179 -17.208 47.892 1.00 56.83 85 ILE A C 1
ATOM 475 O O . ILE A 1 62 ? 38.268 -17.597 49.063 1.00 57.47 85 ILE A O 1
ATOM 480 N N . PHE A 1 63 ? 37.145 -16.509 47.426 1.00 58.57 86 PHE A N 1
ATOM 481 C CA . PHE A 1 63 ? 36.031 -16.146 48.290 1.00 60.31 86 PHE A CA 1
ATOM 482 C C . PHE A 1 63 ? 34.752 -16.917 48.012 1.00 62.09 86 PHE A C 1
ATOM 483 O O . PHE A 1 63 ? 33.737 -16.701 48.671 1.00 61.98 86 PHE A O 1
ATOM 491 N N . ASP A 1 64 ? 34.807 -17.827 47.050 1.00 64.76 87 ASP A N 1
ATOM 492 C CA . ASP A 1 64 ? 33.649 -18.642 46.705 1.00 68.23 87 ASP A CA 1
ATOM 493 C C . ASP A 1 64 ? 34.100 -19.807 45.829 1.00 67.95 87 ASP A C 1
ATOM 494 O O . ASP A 1 64 ? 34.708 -19.613 44.780 1.00 68.36 87 ASP A O 1
ATOM 499 N N . PRO A 1 65 ? 33.786 -21.040 46.260 1.00 68.72 88 PRO A N 1
ATOM 500 C CA . PRO A 1 65 ? 34.106 -22.334 45.636 1.00 68.94 88 PRO A CA 1
ATOM 501 C C . PRO A 1 65 ? 34.224 -22.398 44.120 1.00 68.97 88 PRO A C 1
ATOM 502 O O . PRO A 1 65 ? 35.032 -23.157 43.591 1.00 68.76 88 PRO A O 1
ATOM 506 N N . GLU A 1 66 ? 33.423 -21.603 43.425 1.00 70.21 89 GLU A N 1
ATOM 507 C CA . GLU A 1 66 ? 33.444 -21.582 41.968 1.00 70.61 89 GLU A CA 1
ATOM 508 C C . GLU A 1 66 ? 34.816 -21.186 41.423 1.00 69.77 89 GLU A C 1
ATOM 509 O O . GLU A 1 66 ? 35.065 -21.304 40.225 1.00 70.80 89 GLU A O 1
ATOM 515 N N . GLY A 1 67 ? 35.703 -20.710 42.292 1.00 68.21 90 GLY A N 1
ATOM 516 C CA . GLY A 1 67 ? 37.031 -20.330 41.839 1.00 65.59 90 GLY A CA 1
ATOM 517 C C . GLY A 1 67 ? 37.219 -18.834 41.722 1.00 64.80 90 GLY A C 1
ATOM 518 O O . GLY A 1 67 ? 38.117 -18.355 41.022 1.00 62.18 90 GLY A O 1
ATOM 519 N N . TYR A 1 68 ? 36.359 -18.089 42.403 1.00 64.74 91 TYR A N 1
ATOM 520 C CA . TYR A 1 68 ? 36.454 -16.643 42.379 1.00 65.82 91 TYR A CA 1
ATOM 521 C C . TYR A 1 68 ? 37.485 -16.146 43.392 1.00 65.52 91 TYR A C 1
ATOM 522 O O . TYR A 1 68 ? 37.497 -16.564 44.553 1.00 66.26 91 TYR A O 1
ATOM 531 N N . ILE A 1 69 ? 38.347 -15.245 42.935 1.00 63.24 92 ILE A N 1
ATOM 532 C CA . ILE A 1 69 ? 39.431 -14.730 43.747 1.00 60.72 92 ILE A CA 1
ATOM 533 C C . ILE A 1 69 ? 39.519 -13.208 43.820 1.00 59.47 92 ILE A C 1
ATOM 534 O O . ILE A 1 69 ? 39.251 -12.504 42.851 1.00 59.46 92 ILE A O 1
ATOM 539 N N . LEU A 1 70 ? 39.910 -12.707 44.985 1.00 57.52 93 LEU A N 1
ATOM 540 C CA . LEU A 1 70 ? 40.072 -11.276 45.188 1.00 54.53 93 LEU A CA 1
ATOM 541 C C . LEU A 1 70 ? 41.550 -11.007 45.385 1.00 53.27 93 LEU A C 1
ATOM 542 O O . LEU A 1 70 ? 42.309 -11.902 45.768 1.00 52.50 93 LEU A O 1
ATOM 547 N N . THR A 1 71 ? 41.956 -9.775 45.112 1.00 51.59 94 THR A N 1
ATOM 548 C CA . THR A 1 71 ? 43.340 -9.369 45.275 1.00 51.51 94 THR A CA 1
ATOM 549 C C . THR A 1 71 ? 43.440 -7.878 45.040 1.00 53.29 94 THR A C 1
ATOM 550 O O . THR A 1 71 ? 42.425 -7.183 44.958 1.00 53.78 94 THR A O 1
ATOM 554 N N . ASN A 1 72 ? 44.665 -7.382 44.939 1.00 54.29 95 ASN A N 1
ATOM 555 C CA . ASN A 1 72 ? 44.867 -5.969 44.699 1.00 57.24 95 ASN A CA 1
ATOM 556 C C . ASN A 1 72 ? 44.941 -5.703 43.199 1.00 58.80 95 ASN A C 1
ATOM 557 O O . ASN A 1 72 ? 45.581 -6.457 42.458 1.00 58.95 95 ASN A O 1
ATOM 562 N N . TYR A 1 73 ? 44.268 -4.644 42.749 1.00 59.23 96 TYR A N 1
ATOM 563 C CA . TYR A 1 73 ? 44.269 -4.315 41.337 1.00 59.52 96 TYR A CA 1
ATOM 564 C C . TYR A 1 73 ? 45.675 -4.061 40.839 1.00 59.35 96 TYR A C 1
ATOM 565 O O . TYR A 1 73 ? 46.023 -4.481 39.745 1.00 59.69 96 TYR A O 1
ATOM 574 N N . HIS A 1 74 ? 46.487 -3.367 41.631 1.00 59.04 97 HIS A N 1
ATOM 575 C CA . HIS A 1 74 ? 47.852 -3.082 41.207 1.00 58.15 97 HIS A CA 1
ATOM 576 C C . HIS A 1 74 ? 48.594 -4.385 40.957 1.00 57.69 97 HIS A C 1
ATOM 577 O O . HIS A 1 74 ? 49.513 -4.442 40.147 1.00 59.72 97 HIS A O 1
ATOM 584 N N . VAL A 1 75 ? 48.190 -5.441 41.646 1.00 57.23 98 VAL A N 1
ATOM 585 C CA . VAL A 1 75 ? 48.843 -6.724 41.458 1.00 57.36 98 VAL A CA 1
ATOM 586 C C . VAL A 1 75 ? 48.510 -7.194 40.048 1.00 58.90 98 VAL A C 1
ATOM 587 O O . VAL A 1 75 ? 49.326 -7.045 39.145 1.00 58.66 98 VAL A O 1
ATOM 591 N N . VAL A 1 76 ? 47.303 -7.726 39.859 1.00 61.48 99 VAL A N 1
ATOM 592 C CA . VAL A 1 76 ? 46.851 -8.215 38.556 1.00 62.18 99 VAL A CA 1
ATOM 593 C C . VAL A 1 76 ? 46.679 -7.088 37.542 1.00 63.88 99 VAL A C 1
ATOM 594 O O . VAL A 1 76 ? 47.163 -7.180 36.417 1.00 63.47 99 VAL A O 1
ATOM 598 N N . GLY A 1 77 ? 45.987 -6.028 37.940 1.00 66.12 100 GLY A N 1
ATOM 599 C CA . GLY A 1 77 ? 45.773 -4.904 37.041 1.00 70.55 100 GLY A CA 1
ATOM 600 C C . GLY A 1 77 ? 45.311 -5.328 35.660 1.00 72.89 100 GLY A C 1
ATOM 601 O O . GLY A 1 77 ? 44.740 -6.410 35.494 1.00 72.91 100 GLY A O 1
ATOM 602 N N . GLY A 1 78 ? 45.540 -4.480 34.665 1.00 74.97 101 GLY A N 1
ATOM 603 C CA . GLY A 1 78 ? 45.144 -4.840 33.316 1.00 79.27 101 GLY A CA 1
ATOM 604 C C . GLY A 1 78 ? 46.071 -5.947 32.846 1.00 82.38 101 GLY A C 1
ATOM 605 O O . GLY A 1 78 ? 47.114 -5.671 32.241 1.00 82.79 101 GLY A O 1
ATOM 606 N N . ALA A 1 79 ? 45.701 -7.200 33.117 1.00 84.37 102 ALA A N 1
ATOM 607 C CA . ALA A 1 79 ? 46.547 -8.332 32.739 1.00 86.08 102 ALA A CA 1
ATOM 608 C C . ALA A 1 79 ? 45.976 -9.302 31.711 1.00 86.86 102 ALA A C 1
ATOM 609 O O . ALA A 1 79 ? 44.779 -9.595 31.685 1.00 87.07 102 ALA A O 1
ATOM 611 N N . ASP A 1 80 ? 46.878 -9.804 30.877 1.00 87.82 103 ASP A N 1
ATOM 612 C CA . ASP A 1 80 ? 46.565 -10.744 29.808 1.00 88.52 103 ASP A CA 1
ATOM 613 C C . ASP A 1 80 ? 47.029 -12.134 30.230 1.00 87.83 103 ASP A C 1
ATOM 614 O O . ASP A 1 80 ? 46.326 -13.133 30.045 1.00 87.98 103 ASP A O 1
ATOM 619 N N . ASN A 1 81 ? 48.229 -12.166 30.804 1.00 86.34 104 ASN A N 1
ATOM 620 C CA . ASN A 1 81 ? 48.870 -13.388 31.263 1.00 84.32 104 ASN A CA 1
ATOM 621 C C . ASN A 1 81 ? 48.843 -13.435 32.789 1.00 82.04 104 ASN A C 1
ATOM 622 O O . ASN A 1 81 ? 49.701 -12.850 33.448 1.00 82.53 104 ASN A O 1
ATOM 627 N N . ILE A 1 82 ? 47.860 -14.136 33.345 1.00 78.47 105 ILE A N 1
ATOM 628 C CA . ILE A 1 82 ? 47.730 -14.237 34.792 1.00 75.50 105 ILE A CA 1
ATOM 629 C C . ILE A 1 82 ? 47.877 -15.671 35.268 1.00 73.86 105 ILE A C 1
ATOM 630 O O . ILE A 1 82 ? 47.103 -16.540 34.872 1.00 74.31 105 ILE A O 1
ATOM 635 N N . THR A 1 83 ? 48.856 -15.911 36.137 1.00 71.67 106 THR A N 1
ATOM 636 C CA . THR A 1 83 ? 49.102 -17.251 36.668 1.00 68.58 106 THR A CA 1
ATOM 637 C C . THR A 1 83 ? 48.788 -17.333 38.172 1.00 66.19 106 THR A C 1
ATOM 638 O O . THR A 1 83 ? 49.272 -16.526 38.968 1.00 65.62 106 THR A O 1
ATOM 642 N N . VAL A 1 84 ? 47.972 -18.312 38.552 1.00 63.06 107 VAL A N 1
ATOM 643 C CA . VAL A 1 84 ? 47.604 -18.499 39.949 1.00 60.90 107 VAL A CA 1
ATOM 644 C C . VAL A 1 84 ? 48.167 -19.801 40.502 1.00 61.09 107 VAL A C 1
ATOM 645 O O . VAL A 1 84 ? 47.925 -20.874 39.950 1.00 61.88 107 VAL A O 1
ATOM 649 N N . THR A 1 85 ? 48.915 -19.707 41.596 1.00 59.35 108 THR A N 1
ATOM 650 C CA . THR A 1 85 ? 49.496 -20.898 42.206 1.00 58.74 108 THR A CA 1
ATOM 651 C C . THR A 1 85 ? 48.875 -21.135 43.598 1.00 58.70 108 THR A C 1
ATOM 652 O O . THR A 1 85 ? 48.676 -20.191 44.367 1.00 58.23 108 THR A O 1
ATOM 656 N N . MET A 1 86 ? 48.564 -22.391 43.914 1.00 57.49 109 MET A N 1
ATOM 657 C CA . MET A 1 86 ? 47.949 -22.722 45.196 1.00 57.68 109 MET A CA 1
ATOM 658 C C . MET A 1 86 ? 48.853 -23.451 46.187 1.00 58.30 109 MET A C 1
ATOM 659 O O . MET A 1 86 ? 49.938 -23.925 45.844 1.00 57.81 109 MET A O 1
ATOM 664 N N . LEU A 1 87 ? 48.379 -23.541 47.425 1.00 58.61 110 LEU A N 1
ATOM 665 C CA . LEU A 1 87 ? 49.131 -24.192 48.480 1.00 59.12 110 LEU A CA 1
ATOM 666 C C . LEU A 1 87 ? 49.364 -25.665 48.218 1.00 59.64 110 LEU A C 1
ATOM 667 O O . LEU A 1 87 ? 50.423 -26.186 48.571 1.00 60.02 110 LEU A O 1
ATOM 672 N N . ASP A 1 88 ? 48.389 -26.346 47.614 1.00 60.09 111 ASP A N 1
ATOM 673 C CA . ASP A 1 88 ? 48.562 -27.774 47.348 1.00 60.30 111 ASP A CA 1
ATOM 674 C C . ASP A 1 88 ? 49.617 -27.985 46.260 1.00 59.41 111 ASP A C 1
ATOM 675 O O . ASP A 1 88 ? 50.100 -29.095 46.060 1.00 58.41 111 ASP A O 1
ATOM 680 N N . GLY A 1 89 ? 49.982 -26.901 45.577 1.00 59.69 112 GLY A N 1
ATOM 681 C CA . GLY A 1 89 ? 50.988 -26.973 44.531 1.00 59.23 112 GLY A CA 1
ATOM 682 C C . GLY A 1 89 ? 50.441 -26.744 43.135 1.00 58.81 112 GLY A C 1
ATOM 683 O O . GLY A 1 89 ? 51.144 -26.243 42.262 1.00 56.41 112 GLY A O 1
ATOM 684 N N . SER A 1 90 ? 49.173 -27.101 42.938 1.00 59.99 113 SER A N 1
ATOM 685 C CA . SER A 1 90 ? 48.494 -26.963 41.647 1.00 61.62 113 SER A CA 1
ATOM 686 C C . SER A 1 90 ? 48.530 -25.549 41.060 1.00 61.30 113 SER A C 1
ATOM 687 O O . SER A 1 90 ? 48.410 -24.570 41.793 1.00 62.80 113 SER A O 1
ATOM 690 N N . LYS A 1 91 ? 48.687 -25.446 39.741 1.00 60.96 114 LYS A N 1
ATOM 691 C CA . LYS A 1 91 ? 48.732 -24.143 39.076 1.00 61.53 114 LYS A CA 1
ATOM 692 C C . LYS A 1 91 ? 47.491 -23.919 38.205 1.00 62.87 114 LYS A C 1
ATOM 693 O O . LYS A 1 91 ? 46.838 -24.878 37.782 1.00 64.73 114 LYS A O 1
ATOM 699 N N . TYR A 1 92 ? 47.145 -22.656 37.965 1.00 63.11 115 TYR A N 1
ATOM 700 C CA . TYR A 1 92 ? 45.965 -22.336 37.166 1.00 63.61 115 TYR A CA 1
ATOM 701 C C . TYR A 1 92 ? 46.096 -21.064 36.355 1.00 64.96 115 TYR A C 1
ATOM 702 O O . TYR A 1 92 ? 47.066 -20.311 36.471 1.00 64.28 115 TYR A O 1
ATOM 711 N N . ASP A 1 93 ? 45.080 -20.836 35.535 1.00 66.99 116 ASP A N 1
ATOM 712 C CA . ASP A 1 93 ? 45.002 -19.655 34.699 1.00 69.33 116 ASP A CA 1
ATOM 713 C C . ASP A 1 93 ? 43.739 -18.945 35.119 1.00 69.67 116 ASP A C 1
ATOM 714 O O . ASP A 1 93 ? 42.661 -19.536 35.130 1.00 70.65 116 ASP A O 1
ATOM 719 N N . ALA A 1 94 ? 43.886 -17.678 35.479 1.00 69.78 117 ALA A N 1
ATOM 720 C CA . ALA A 1 94 ? 42.762 -16.881 35.927 1.00 69.89 117 ALA A CA 1
ATOM 721 C C . ALA A 1 94 ? 42.258 -15.949 34.847 1.00 70.26 117 ALA A C 1
ATOM 722 O O . ALA A 1 94 ? 43.022 -15.487 33.989 1.00 69.34 117 ALA A O 1
ATOM 724 N N . GLU A 1 95 ? 40.968 -15.654 34.912 1.00 70.08 118 GLU A N 1
ATOM 725 C CA . GLU A 1 95 ? 40.361 -14.758 33.945 1.00 70.53 118 GLU A CA 1
ATOM 726 C C . GLU A 1 95 ? 39.974 -13.456 34.625 1.00 69.09 118 GLU A C 1
ATOM 727 O O . GLU A 1 95 ? 39.162 -13.457 35.545 1.00 69.21 118 GLU A O 1
ATOM 733 N N . TYR A 1 96 ? 40.547 -12.348 34.169 1.00 67.59 119 TYR A N 1
ATOM 734 C CA . TYR A 1 96 ? 40.247 -11.050 34.758 1.00 67.00 119 TYR A CA 1
ATOM 735 C C . TYR A 1 96 ? 38.762 -10.666 34.678 1.00 67.10 119 TYR A C 1
ATOM 736 O O . TYR A 1 96 ? 38.328 -10.032 33.713 1.00 67.90 119 TYR A O 1
ATOM 745 N N . ILE A 1 97 ? 38.003 -11.043 35.704 1.00 65.61 120 ILE A N 1
ATOM 746 C CA . ILE A 1 97 ? 36.571 -10.758 35.805 1.00 63.60 120 ILE A CA 1
ATOM 747 C C . ILE A 1 97 ? 36.260 -9.257 35.772 1.00 63.23 120 ILE A C 1
ATOM 748 O O . ILE A 1 97 ? 35.330 -8.812 35.091 1.00 62.20 120 ILE A O 1
ATOM 753 N N . GLY A 1 98 ? 37.037 -8.489 36.531 1.00 62.61 121 GLY A N 1
ATOM 754 C CA . GLY A 1 98 ? 36.839 -7.053 36.605 1.00 62.24 121 GLY A CA 1
ATOM 755 C C . GLY A 1 98 ? 37.629 -6.485 37.768 1.00 61.56 121 GLY A C 1
ATOM 756 O O . GLY A 1 98 ? 38.277 -7.229 38.493 1.00 62.38 121 GLY A O 1
ATOM 757 N N . GLY A 1 99 ? 37.576 -5.175 37.961 1.00 60.19 122 GLY A N 1
ATOM 758 C CA . GLY A 1 99 ? 38.328 -4.583 39.047 1.00 59.42 122 GLY A CA 1
ATOM 759 C C . GLY A 1 99 ? 38.098 -3.095 39.117 1.00 59.75 122 GLY A C 1
ATOM 760 O O . GLY A 1 99 ? 37.146 -2.595 38.538 1.00 59.89 122 GLY A O 1
ATOM 761 N N . ASP A 1 100 ? 38.978 -2.390 39.820 1.00 60.93 123 ASP A N 1
ATOM 762 C CA . ASP A 1 100 ? 38.866 -0.942 39.985 1.00 62.50 123 ASP A CA 1
ATOM 763 C C . ASP A 1 100 ? 40.214 -0.423 40.484 1.00 62.30 123 ASP A C 1
ATOM 764 O O . ASP A 1 100 ? 40.670 -0.830 41.550 1.00 62.21 123 ASP A O 1
ATOM 769 N N . GLU A 1 101 ? 40.852 0.471 39.735 1.00 61.91 124 GLU A N 1
ATOM 770 C CA . GLU A 1 101 ? 42.151 0.968 40.167 1.00 63.49 124 GLU A CA 1
ATOM 771 C C . GLU A 1 101 ? 42.107 2.004 41.276 1.00 62.80 124 GLU A C 1
ATOM 772 O O . GLU A 1 101 ? 43.034 2.089 42.077 1.00 63.19 124 GLU A O 1
ATOM 778 N N . GLU A 1 102 ? 41.047 2.798 41.330 1.00 63.15 125 GLU A N 1
ATOM 779 C CA . GLU A 1 102 ? 40.953 3.825 42.358 1.00 63.11 125 GLU A CA 1
ATOM 780 C C . GLU A 1 102 ? 40.659 3.252 43.761 1.00 62.77 125 GLU A C 1
ATOM 781 O O . GLU A 1 102 ? 40.971 3.882 44.772 1.00 64.12 125 GLU A O 1
ATOM 787 N N . LEU A 1 103 ? 40.064 2.061 43.821 1.00 61.05 126 LEU A N 1
ATOM 788 C CA . LEU A 1 103 ? 39.769 1.398 45.096 1.00 58.77 126 LEU A CA 1
ATOM 789 C C . LEU A 1 103 ? 40.861 0.354 45.326 1.00 57.95 126 LEU A C 1
ATOM 790 O O . LEU A 1 103 ? 41.196 -0.004 46.460 1.00 57.96 126 LEU A O 1
ATOM 795 N N . ASP A 1 104 ? 41.394 -0.117 44.206 1.00 56.84 127 ASP A N 1
ATOM 796 C CA . ASP A 1 104 ? 42.443 -1.122 44.130 1.00 56.04 127 ASP A CA 1
ATOM 797 C C . ASP A 1 104 ? 41.979 -2.522 44.511 1.00 55.84 127 ASP A C 1
ATOM 798 O O . ASP A 1 104 ? 42.690 -3.263 45.190 1.00 55.82 127 ASP A O 1
ATOM 803 N N . ILE A 1 105 ? 40.773 -2.865 44.066 1.00 55.72 128 ILE A N 1
ATOM 804 C CA . ILE A 1 105 ? 40.188 -4.182 44.290 1.00 55.32 128 ILE A CA 1
ATOM 805 C C . ILE A 1 105 ? 40.219 -4.851 42.921 1.00 57.00 128 ILE A C 1
ATOM 806 O O . ILE A 1 105 ? 40.236 -4.167 41.895 1.00 56.33 128 ILE A O 1
ATOM 811 N N . ALA A 1 106 ? 40.229 -6.179 42.895 1.00 58.44 129 ALA A N 1
ATOM 812 C CA . ALA A 1 106 ? 40.262 -6.893 41.629 1.00 59.59 129 ALA A CA 1
ATOM 813 C C . ALA A 1 106 ? 39.880 -8.344 41.829 1.00 60.55 129 ALA A C 1
ATOM 814 O O . ALA A 1 106 ? 40.424 -9.016 42.694 1.00 61.63 129 ALA A O 1
ATOM 816 N N . VAL A 1 107 ? 38.938 -8.825 41.026 1.00 62.30 130 VAL A N 1
ATOM 817 C CA . VAL A 1 107 ? 38.500 -10.207 41.128 1.00 64.62 130 VAL A CA 1
ATOM 818 C C . VAL A 1 107 ? 38.992 -11.044 39.943 1.00 66.71 130 VAL A C 1
ATOM 819 O O . VAL A 1 107 ? 39.056 -10.580 38.801 1.00 66.44 130 VAL A O 1
ATOM 823 N N . ILE A 1 108 ? 39.334 -12.290 40.243 1.00 68.45 131 ILE A N 1
ATOM 824 C CA . ILE A 1 108 ? 39.863 -13.218 39.269 1.00 69.66 131 ILE A CA 1
ATOM 825 C C . ILE A 1 108 ? 39.078 -14.526 39.325 1.00 71.52 131 ILE A C 1
ATOM 826 O O . ILE A 1 108 ? 38.333 -14.757 40.276 1.00 71.75 131 ILE A O 1
ATOM 831 N N . LYS A 1 109 ? 39.242 -15.373 38.308 1.00 73.65 132 LYS A N 1
ATOM 832 C CA . LYS A 1 109 ? 38.513 -16.641 38.245 1.00 75.98 132 LYS A CA 1
ATOM 833 C C . LYS A 1 109 ? 39.325 -17.833 37.712 1.00 77.06 132 LYS A C 1
ATOM 834 O O . LYS A 1 109 ? 39.937 -17.775 36.636 1.00 76.68 132 LYS A O 1
ATOM 840 N N . ILE A 1 110 ? 39.305 -18.915 38.485 1.00 77.88 133 ILE A N 1
ATOM 841 C CA . ILE A 1 110 ? 40.015 -20.142 38.154 1.00 79.02 133 ILE A CA 1
ATOM 842 C C . ILE A 1 110 ? 39.065 -21.305 37.838 1.00 81.26 133 ILE A C 1
ATOM 843 O O . ILE A 1 110 ? 38.126 -21.594 38.583 1.00 80.63 133 ILE A O 1
ATOM 848 N N . LYS A 1 111 ? 39.328 -21.972 36.723 1.00 84.11 134 LYS A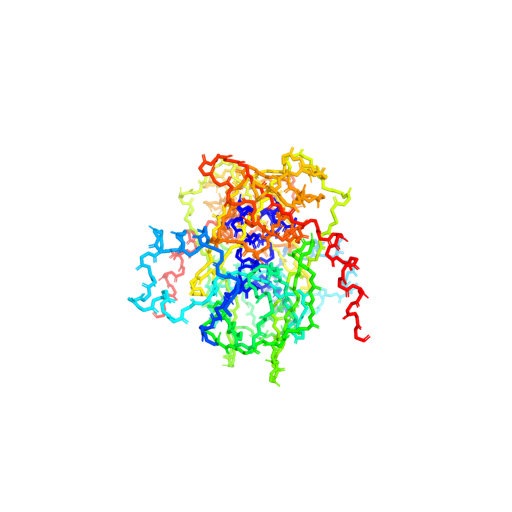 N 1
ATOM 849 C CA . LYS A 1 111 ? 38.515 -23.094 36.278 1.00 86.24 134 LYS A CA 1
ATOM 850 C C . LYS A 1 111 ? 38.529 -24.233 37.302 1.00 87.35 134 LYS A C 1
ATOM 851 O O . LYS A 1 111 ? 39.595 -24.683 37.729 1.00 86.68 134 LYS A O 1
ATOM 857 N N . ALA A 1 112 ? 37.340 -24.693 37.686 1.00 88.94 135 ALA A N 1
ATOM 858 C CA . ALA A 1 112 ? 37.188 -25.777 38.661 1.00 91.37 135 ALA A CA 1
ATOM 859 C C . ALA A 1 112 ? 36.712 -27.089 38.006 1.00 92.58 135 ALA A C 1
ATOM 860 O O . ALA A 1 112 ? 35.612 -27.575 38.295 1.00 92.64 135 ALA A O 1
ATOM 862 N N . SER A 1 113 ? 37.560 -27.655 37.146 1.00 93.99 136 SER A N 1
ATOM 863 C CA . SER A 1 113 ? 37.273 -28.892 36.407 1.00 95.12 136 SER A CA 1
ATOM 864 C C . SER A 1 113 ? 36.237 -29.818 37.046 1.00 96.17 136 SER A C 1
ATOM 865 O O . SER A 1 113 ? 35.179 -30.068 36.457 1.00 96.39 136 SER A O 1
ATOM 868 N N . ASP A 1 114 ? 36.544 -30.333 38.236 1.00 96.76 137 ASP A N 1
ATOM 869 C CA . ASP A 1 114 ? 35.627 -31.231 38.943 1.00 96.67 137 ASP A CA 1
ATOM 870 C C . ASP A 1 114 ? 35.223 -30.688 40.317 1.00 95.50 137 ASP A C 1
ATOM 871 O O . ASP A 1 114 ? 34.108 -30.183 40.495 1.00 94.58 137 ASP A O 1
ATOM 876 N N . LYS A 1 115 ? 36.130 -30.789 41.285 1.00 94.26 138 LYS A N 1
ATOM 877 C CA . LYS A 1 115 ? 35.844 -30.305 42.625 1.00 92.50 138 LYS A CA 1
ATOM 878 C C . LYS A 1 115 ? 35.988 -28.802 42.734 1.00 89.97 138 LYS A C 1
ATOM 879 O O . LYS A 1 115 ? 36.696 -28.162 41.949 1.00 88.46 138 LYS A O 1
ATOM 885 N N . LYS A 1 116 ? 35.281 -28.248 43.710 1.00 87.47 139 LYS A N 1
ATOM 886 C CA . LYS A 1 116 ? 35.324 -26.828 43.964 1.00 84.00 139 LYS A CA 1
ATOM 887 C C . LYS A 1 116 ? 36.512 -26.576 44.883 1.00 80.82 139 LYS A C 1
ATOM 888 O O . LYS A 1 116 ? 37.147 -27.521 45.364 1.00 80.49 139 LYS A O 1
ATOM 894 N N . PHE A 1 117 ? 36.811 -25.305 45.122 1.00 76.77 140 PHE A N 1
ATOM 895 C CA . PHE A 1 117 ? 37.947 -24.919 45.950 1.00 71.68 140 PHE A CA 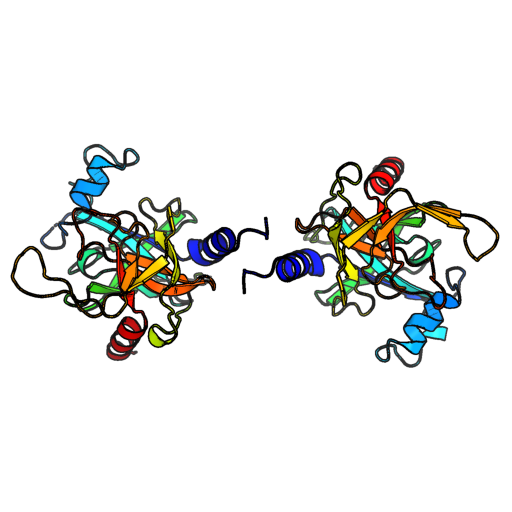1
ATOM 896 C C . PHE A 1 117 ? 37.575 -24.490 47.362 1.00 68.96 140 PHE A C 1
ATOM 897 O O . PHE A 1 117 ? 36.395 -24.319 47.689 1.00 68.69 140 PHE A O 1
ATOM 905 N N . PRO A 1 118 ? 38.587 -24.337 48.230 1.00 66.87 141 PRO A N 1
ATOM 906 C CA . PRO A 1 118 ? 38.359 -23.904 49.613 1.00 64.40 141 PRO A CA 1
ATOM 907 C C . PRO A 1 118 ? 38.201 -22.385 49.546 1.00 62.16 141 PRO A C 1
ATOM 908 O O . PRO A 1 118 ? 38.778 -21.738 48.668 1.00 59.44 141 PRO A O 1
ATOM 912 N N . TYR A 1 119 ? 37.428 -21.810 50.456 1.00 61.04 142 TYR A N 1
ATOM 913 C CA . TYR A 1 119 ? 37.219 -20.371 50.408 1.00 60.98 142 TYR A CA 1
ATOM 914 C C . TYR A 1 119 ? 37.066 -19.723 51.769 1.00 59.99 142 TYR A C 1
ATOM 915 O O . TYR A 1 119 ? 36.697 -20.377 52.749 1.00 58.57 142 TYR A O 1
ATOM 924 N N . LEU A 1 120 ? 37.342 -18.419 51.805 1.00 58.52 143 LEU A N 1
ATOM 925 C CA . LEU A 1 120 ? 37.222 -17.631 53.024 1.00 56.27 143 LEU A CA 1
ATOM 926 C C . LEU A 1 120 ? 35.859 -16.945 53.055 1.00 55.07 143 LEU A C 1
ATOM 927 O O . LEU A 1 120 ? 35.224 -16.770 52.028 1.00 54.88 143 LEU A O 1
ATOM 932 N N . GLU A 1 121 ? 35.407 -16.565 54.240 1.00 56.08 144 GLU A N 1
ATOM 933 C CA . GLU A 1 121 ? 34.131 -15.884 54.371 1.00 57.36 144 GLU A CA 1
ATOM 934 C C . GLU A 1 121 ? 34.366 -14.425 54.738 1.00 57.09 144 GLU A C 1
ATOM 935 O O . GLU A 1 121 ? 35.364 -14.087 55.368 1.00 57.74 144 GLU A O 1
ATOM 941 N N . PHE A 1 122 ? 33.451 -13.556 54.331 1.00 56.40 145 PHE A N 1
ATOM 942 C CA . PHE A 1 122 ? 33.581 -12.137 54.631 1.00 55.14 145 PHE A CA 1
ATOM 943 C C . PHE A 1 122 ? 33.065 -11.811 56.023 1.00 54.70 145 PHE A C 1
ATOM 944 O O . PHE A 1 122 ? 32.112 -12.410 56.510 1.00 53.44 145 PHE A O 1
ATOM 952 N N . GLY A 1 123 ? 33.728 -10.868 56.673 1.00 54.9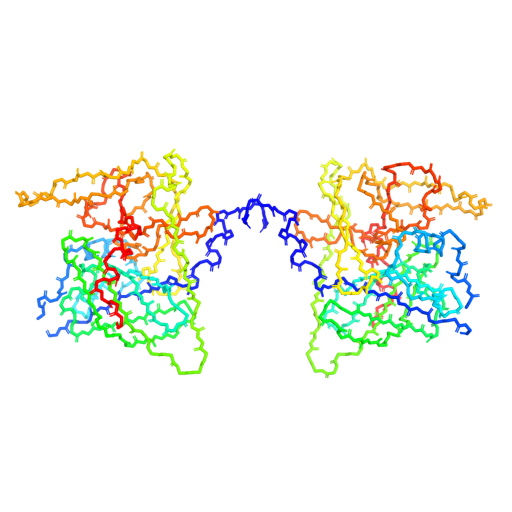7 146 GLY A N 1
ATOM 953 C CA . GLY A 1 123 ? 33.293 -10.445 57.982 1.00 53.67 146 GLY A CA 1
ATOM 954 C C . GLY A 1 123 ? 32.509 -9.180 57.708 1.00 53.24 146 GLY A C 1
ATOM 955 O O . GLY A 1 123 ? 31.985 -9.003 56.609 1.00 52.45 146 GLY A O 1
ATOM 956 N N . ASP A 1 124 ? 32.435 -8.299 58.695 1.00 53.34 147 ASP A N 1
ATOM 957 C CA . ASP A 1 124 ? 31.722 -7.044 58.539 1.00 52.03 147 ASP A CA 1
ATOM 958 C C . ASP A 1 124 ? 32.621 -5.918 59.022 1.00 51.41 147 ASP A C 1
ATOM 959 O O . ASP A 1 124 ? 32.973 -5.856 60.202 1.00 49.83 147 ASP A O 1
ATOM 964 N N . SER A 1 125 ? 32.997 -5.039 58.100 1.00 51.53 148 SER A N 1
ATOM 965 C CA . SER A 1 125 ? 33.862 -3.917 58.422 1.00 51.47 148 SER A CA 1
ATOM 966 C C . SER A 1 125 ? 33.206 -2.978 59.423 1.00 52.48 148 SER A C 1
ATOM 967 O O . SER A 1 125 ? 33.865 -2.487 60.340 1.00 52.55 148 SER A O 1
ATOM 970 N N . ASP A 1 126 ? 31.911 -2.729 59.248 1.00 53.26 149 ASP A N 1
ATOM 971 C CA . ASP A 1 126 ? 31.187 -1.831 60.144 1.00 54.58 149 ASP A CA 1
ATOM 972 C C . ASP A 1 126 ? 31.197 -2.290 61.602 1.00 53.60 149 ASP A C 1
ATOM 973 O O . ASP A 1 126 ? 30.929 -1.495 62.508 1.00 53.92 149 ASP A O 1
ATOM 978 N N . LYS A 1 127 ? 31.505 -3.561 61.835 1.00 50.90 150 LYS A N 1
ATOM 979 C CA . LYS A 1 127 ? 31.511 -4.084 63.196 1.00 48.91 150 LYS A CA 1
ATOM 980 C C . LYS A 1 127 ? 32.919 -4.378 63.733 1.00 46.78 150 LYS A C 1
ATOM 981 O O . LYS A 1 127 ? 33.071 -5.100 64.707 1.00 47.12 150 LYS A O 1
ATOM 987 N N . VAL A 1 128 ? 33.946 -3.819 63.108 1.00 44.81 151 VAL A N 1
ATOM 988 C CA . VAL A 1 128 ? 35.307 -4.055 63.560 1.00 42.98 151 VAL A CA 1
ATOM 989 C C . VAL A 1 128 ? 35.624 -3.136 64.732 1.00 44.80 151 VAL A C 1
ATOM 990 O O . VAL A 1 128 ? 35.300 -1.950 64.698 1.00 45.94 151 VAL A O 1
ATOM 994 N N . LYS A 1 129 ? 36.245 -3.688 65.776 1.00 45.33 152 LYS A N 1
ATOM 995 C CA . LYS A 1 129 ? 36.620 -2.905 66.962 1.00 45.29 152 LYS A CA 1
ATOM 996 C C . LYS A 1 129 ? 38.127 -2.623 66.930 1.00 44.41 152 LYS A C 1
ATOM 997 O O . LYS A 1 129 ? 38.926 -3.504 66.607 1.00 44.46 152 LYS A O 1
ATOM 1003 N N . ILE A 1 130 ? 38.522 -1.402 67.268 1.00 43.26 153 ILE A N 1
ATOM 1004 C CA . ILE A 1 130 ? 39.936 -1.062 67.263 1.00 42.52 153 ILE A CA 1
ATOM 1005 C C . ILE A 1 130 ? 40.581 -1.761 68.442 1.00 42.84 153 ILE A C 1
ATOM 1006 O O . ILE A 1 130 ? 40.118 -1.609 69.564 1.00 44.11 153 ILE A O 1
ATOM 1011 N N . GLY A 1 131 ? 41.636 -2.531 68.179 1.00 42.63 154 GLY A N 1
ATOM 1012 C CA . GLY A 1 131 ? 42.319 -3.253 69.231 1.00 39.88 154 GLY A CA 1
ATOM 1013 C C . GLY A 1 131 ? 42.131 -4.739 69.043 1.00 41.82 154 GLY A C 1
ATOM 1014 O O . GLY A 1 131 ? 42.691 -5.550 69.786 1.00 43.40 154 GLY A O 1
ATOM 1015 N N . GLU A 1 132 ? 41.334 -5.118 68.050 1.00 42.02 155 GLU A N 1
ATOM 1016 C CA . GLU A 1 132 ? 41.105 -6.532 67.808 1.00 42.41 155 GLU A CA 1
ATOM 1017 C C . GLU A 1 132 ? 42.229 -7.067 66.951 1.00 41.94 155 GLU A C 1
ATOM 1018 O O . GLU A 1 132 ? 42.736 -6.366 66.084 1.00 40.72 155 GLU A O 1
ATOM 1024 N N . TRP A 1 133 ? 42.620 -8.310 67.194 1.00 42.60 156 TRP A N 1
ATOM 1025 C CA . TRP A 1 133 ? 43.709 -8.908 66.433 1.00 42.35 156 TRP A CA 1
ATOM 1026 C C . TRP A 1 133 ? 43.373 -9.069 64.962 1.00 41.24 156 TRP A C 1
ATOM 1027 O O . TRP A 1 133 ? 42.268 -9.479 64.613 1.00 42.18 156 TRP A O 1
ATOM 1038 N N . ALA A 1 134 ? 44.336 -8.735 64.108 1.00 39.84 157 ALA A N 1
ATOM 1039 C CA . ALA A 1 134 ? 44.183 -8.885 62.663 1.00 38.49 157 ALA A CA 1
ATOM 1040 C C . ALA A 1 134 ? 45.327 -9.783 62.169 1.00 38.34 157 ALA A C 1
ATOM 1041 O O . ALA A 1 134 ? 46.486 -9.597 62.541 1.00 36.68 157 ALA A O 1
ATOM 1043 N N . ILE A 1 135 ? 45.007 -10.758 61.334 1.00 36.68 158 ILE A N 1
ATOM 1044 C CA . ILE A 1 135 ? 46.041 -11.650 60.862 1.00 36.20 158 ILE A CA 1
ATOM 1045 C C . ILE A 1 135 ? 46.183 -11.464 59.364 1.00 36.47 158 ILE A C 1
ATOM 1046 O O . ILE A 1 135 ? 45.247 -11.727 58.625 1.00 38.57 158 ILE A O 1
ATOM 1051 N N . ALA A 1 136 ? 47.338 -10.986 58.919 1.00 35.32 159 ALA A N 1
ATOM 1052 C CA . ALA A 1 136 ? 47.575 -10.784 57.496 1.00 35.54 159 ALA A CA 1
ATOM 1053 C C . ALA A 1 136 ? 48.161 -12.063 56.920 1.00 37.92 159 ALA A C 1
ATOM 1054 O O . ALA A 1 136 ? 49.106 -12.620 57.488 1.00 41.14 159 ALA A O 1
ATOM 1056 N N . ILE A 1 137 ? 47.604 -12.557 55.816 1.00 38.17 160 ILE A N 1
ATOM 1057 C CA . ILE A 1 137 ? 48.142 -13.778 55.217 1.00 38.19 160 ILE A CA 1
ATOM 1058 C C . ILE A 1 137 ? 48.570 -13.536 53.786 1.00 40.71 160 ILE A C 1
ATOM 1059 O O . ILE A 1 137 ? 47.866 -12.867 53.019 1.00 42.88 160 ILE A O 1
ATOM 1064 N N . GLY A 1 138 ? 49.732 -14.073 53.427 1.00 41.77 161 GLY A N 1
ATOM 1065 C CA . GLY A 1 138 ? 50.241 -13.891 52.080 1.00 44.66 161 GLY A CA 1
ATOM 1066 C C . GLY A 1 138 ? 50.732 -15.196 51.493 1.00 46.92 161 GLY A C 1
ATOM 1067 O O . GLY A 1 138 ? 50.816 -16.209 52.204 1.00 48.35 161 GLY A O 1
ATOM 1068 N N . ASN A 1 139 ? 51.083 -15.189 50.210 1.00 45.87 162 ASN A N 1
ATOM 1069 C CA . ASN A 1 139 ? 51.541 -16.423 49.600 1.00 46.04 162 ASN A CA 1
ATOM 1070 C C . ASN A 1 139 ? 52.288 -16.237 48.285 1.00 45.85 162 ASN A C 1
ATOM 1071 O O . ASN A 1 139 ? 52.158 -17.055 47.373 1.00 45.80 162 ASN A O 1
ATOM 1076 N N . PRO A 1 140 ? 53.104 -15.177 48.178 1.00 45.19 163 PRO A N 1
ATOM 1077 C CA . PRO A 1 140 ? 53.847 -14.929 46.938 1.00 46.08 163 PRO A CA 1
ATOM 1078 C C . PRO A 1 140 ? 54.725 -16.066 46.394 1.00 47.74 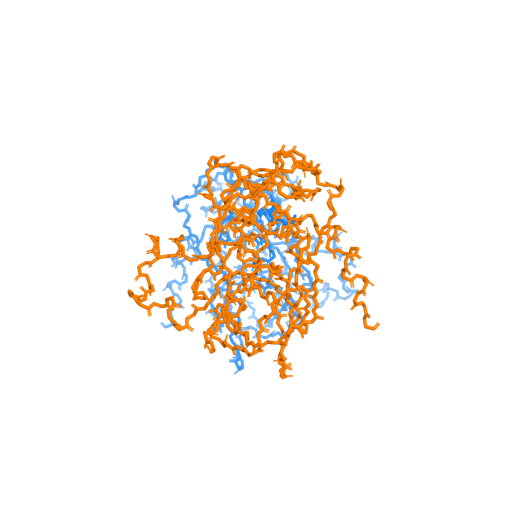163 PRO A C 1
ATOM 1079 O O . PRO A 1 140 ? 54.982 -16.120 45.190 1.00 47.64 163 PRO A O 1
ATOM 1083 N N . LEU A 1 141 ? 55.194 -16.958 47.264 1.00 48.95 164 LEU A N 1
ATOM 1084 C CA . LEU A 1 141 ? 56.021 -18.069 46.805 1.00 49.37 164 LEU A CA 1
ATOM 1085 C C . LEU A 1 141 ? 55.156 -19.226 46.307 1.00 49.77 164 LEU A C 1
ATOM 1086 O O . LEU A 1 141 ? 55.608 -20.050 45.513 1.00 50.56 164 LEU A O 1
ATOM 1091 N N . GLY A 1 142 ? 53.912 -19.268 46.776 1.00 50.13 165 GLY A N 1
ATOM 1092 C CA . GLY A 1 142 ? 52.979 -20.309 46.381 1.00 49.81 165 GLY A CA 1
ATOM 1093 C C . GLY A 1 142 ? 52.959 -21.538 47.284 1.00 49.79 165 GLY A C 1
ATOM 1094 O O . GLY A 1 142 ? 51.892 -21.978 47.738 1.00 49.18 165 GLY A O 1
ATOM 1095 N N . PHE A 1 143 ? 54.142 -22.083 47.559 1.00 48.83 166 PHE A N 1
ATOM 1096 C CA . PHE A 1 143 ? 54.267 -23.295 48.366 1.00 48.30 166 PHE A CA 1
ATOM 1097 C C . PHE A 1 143 ? 54.257 -23.106 49.872 1.00 47.81 166 PHE A C 1
ATOM 1098 O O . PHE A 1 143 ? 54.395 -24.075 50.617 1.00 47.84 166 PHE A O 1
ATOM 1106 N N . GLN A 1 144 ? 54.113 -21.862 50.315 1.00 47.76 167 GLN A N 1
ATOM 1107 C CA . GLN A 1 144 ? 54.034 -21.552 51.742 1.00 46.40 167 GLN A CA 1
ATOM 1108 C C . GLN A 1 144 ? 53.453 -20.171 51.971 1.00 46.27 167 GLN A C 1
ATOM 1109 O O . GLN A 1 144 ? 53.715 -19.228 51.218 1.00 45.29 167 GLN A O 1
ATOM 1115 N N . HIS A 1 145 ? 52.666 -20.071 53.033 1.00 45.84 168 HIS A N 1
ATOM 1116 C CA . HIS A 1 145 ? 52.014 -18.834 53.427 1.00 44.51 168 HIS A CA 1
ATOM 1117 C C . HIS A 1 145 ? 52.821 -18.056 54.490 1.00 44.00 168 HIS A C 1
ATOM 1118 O O . HIS A 1 145 ? 53.272 -18.634 55.487 1.00 43.33 168 HIS A O 1
ATOM 1125 N N . THR A 1 146 ? 53.006 -16.756 54.265 1.00 41.32 169 THR A N 1
ATOM 1126 C CA . THR A 1 146 ? 53.707 -15.907 55.218 1.00 39.16 169 THR A CA 1
ATOM 1127 C C . THR A 1 146 ? 52.624 -15.282 56.101 1.00 38.50 169 THR A C 1
ATOM 1128 O O . THR A 1 146 ? 51.514 -15.049 55.637 1.00 39.87 169 THR A O 1
ATOM 1132 N N . VAL A 1 147 ? 52.933 -15.008 57.366 1.00 37.07 170 VAL A N 1
ATOM 1133 C CA . VAL A 1 147 ? 51.942 -14.427 58.268 1.00 36.24 170 VAL A CA 1
ATOM 1134 C C . VAL A 1 147 ? 52.495 -13.347 59.196 1.00 34.54 170 VAL A C 1
ATOM 1135 O O . VAL A 1 147 ? 53.605 -13.466 59.689 1.00 35.66 170 VAL A O 1
ATOM 1139 N N . THR A 1 148 ? 51.726 -12.283 59.411 1.00 33.04 171 THR A N 1
ATOM 1140 C CA . THR A 1 148 ? 52.126 -11.203 60.315 1.00 31.86 171 THR A CA 1
ATOM 1141 C C . THR A 1 148 ? 50.906 -10.861 61.143 1.00 30.06 171 THR A C 1
ATOM 1142 O O . THR A 1 148 ? 49.786 -10.886 60.659 1.00 29.59 171 THR A O 1
ATOM 1146 N N . VAL A 1 149 ? 51.133 -10.564 62.409 1.00 29.20 172 VAL A N 1
ATOM 1147 C CA . VAL A 1 149 ? 50.048 -10.278 63.312 1.00 29.28 172 VAL A CA 1
ATOM 1148 C C . VAL A 1 149 ? 50.164 -8.919 63.965 1.00 29.50 172 VAL A C 1
ATOM 1149 O O . VAL A 1 149 ? 51.255 -8.418 64.225 1.00 30.94 172 VAL A O 1
ATOM 1153 N N . GLY A 1 150 ? 49.010 -8.339 64.229 1.00 28.43 173 GLY A N 1
ATOM 1154 C CA . GLY A 1 150 ? 48.948 -7.044 64.851 1.00 30.48 173 GLY A CA 1
ATOM 1155 C C . GLY A 1 150 ? 47.544 -6.823 65.372 1.00 32.30 173 GLY A C 1
ATOM 1156 O O . GLY A 1 150 ? 46.859 -7.757 65.821 1.00 34.12 173 GLY A O 1
ATOM 1157 N N . VAL A 1 151 ? 47.080 -5.590 65.283 1.00 31.83 174 VAL A N 1
ATOM 1158 C CA . VAL A 1 151 ? 45.758 -5.297 65.793 1.00 33.08 174 VAL A CA 1
ATOM 1159 C C . VAL A 1 151 ? 45.125 -4.224 64.930 1.00 31.71 174 VAL A C 1
ATOM 1160 O O . VAL A 1 151 ? 45.819 -3.601 64.123 1.00 34.38 174 VAL A O 1
ATOM 1164 N N . VAL A 1 152 ? 43.824 -4.009 65.046 1.00 30.81 175 VAL A N 1
ATOM 1165 C CA . VAL A 1 152 ? 43.256 -2.952 64.223 1.00 31.89 175 VAL A CA 1
ATOM 1166 C C . VAL A 1 152 ? 43.621 -1.647 64.914 1.00 33.32 175 VAL A C 1
ATOM 1167 O O . VAL A 1 152 ? 43.398 -1.494 66.122 1.00 33.69 175 VAL A O 1
ATOM 1171 N N . SER A 1 153 ? 44.217 -0.734 64.146 1.00 31.73 176 SER A N 1
ATOM 1172 C CA . SER A 1 153 ? 44.680 0.553 64.656 1.00 32.78 176 SER A CA 1
ATOM 1173 C C . SER A 1 153 ? 43.703 1.694 64.439 1.00 32.93 176 SER A C 1
ATOM 1174 O O . SER A 1 153 ? 43.532 2.565 65.291 1.00 31.60 176 SER A O 1
ATOM 1177 N N . ALA A 1 154 ? 43.075 1.686 63.278 1.00 33.14 177 ALA A N 1
ATOM 1178 C CA . ALA A 1 154 ? 42.144 2.728 62.923 1.00 34.09 177 ALA A CA 1
ATOM 1179 C C . ALA A 1 154 ? 41.413 2.317 61.645 1.00 37.34 177 ALA A C 1
ATOM 1180 O O . ALA A 1 154 ? 41.882 1.467 60.878 1.00 36.85 177 ALA A O 1
ATOM 1182 N N . THR A 1 155 ? 40.250 2.919 61.425 1.00 40.46 178 THR A N 1
ATOM 1183 C CA . THR A 1 155 ? 39.452 2.627 60.247 1.00 42.33 178 THR A CA 1
ATOM 1184 C C . THR A 1 155 ? 39.358 3.887 59.428 1.00 44.57 178 THR A C 1
ATOM 1185 O O . THR A 1 155 ? 39.936 4.914 59.784 1.00 45.07 178 THR A O 1
ATOM 1189 N N . ASN A 1 156 ? 38.627 3.795 58.328 1.00 46.92 179 ASN A N 1
ATOM 1190 C CA . ASN A 1 156 ? 38.421 4.916 57.434 1.00 48.30 179 ASN A CA 1
ATOM 1191 C C . ASN A 1 156 ? 39.598 5.871 57.315 1.00 48.02 179 ASN A C 1
ATOM 1192 O O . ASN A 1 156 ? 39.448 7.062 57.568 1.00 49.59 179 ASN A O 1
ATOM 1197 N N . ARG A 1 157 ? 40.766 5.373 56.932 1.00 46.96 180 ARG A N 1
ATOM 1198 C CA . ARG A 1 157 ? 41.915 6.260 56.816 1.00 46.07 180 ARG A CA 1
ATOM 1199 C C . ARG A 1 157 ? 42.061 6.825 55.414 1.00 46.82 180 ARG A C 1
ATOM 1200 O O . ARG A 1 157 ? 41.611 6.217 54.443 1.00 48.59 180 ARG A O 1
ATOM 1208 N N . ARG A 1 158 ? 42.701 7.990 55.327 1.00 46.37 181 ARG A N 1
ATOM 1209 C CA . ARG A 1 158 ? 42.947 8.672 54.061 1.00 45.71 181 ARG A CA 1
ATOM 1210 C C . ARG A 1 158 ? 44.431 9.015 54.038 1.00 44.28 181 ARG A C 1
ATOM 1211 O O . ARG A 1 158 ? 44.928 9.714 54.923 1.00 43.74 181 ARG A O 1
ATOM 1219 N N . ILE A 1 159 ? 45.144 8.521 53.035 1.00 42.06 182 ILE A N 1
ATOM 1220 C CA . ILE A 1 159 ? 46.568 8.785 52.969 1.00 41.69 182 ILE A CA 1
ATOM 1221 C C . ILE A 1 159 ? 46.907 9.356 51.615 1.00 41.94 182 ILE A C 1
ATOM 1222 O O . ILE A 1 159 ? 46.546 8.797 50.586 1.00 42.52 182 ILE A O 1
ATOM 1227 N N . PRO A 1 160 ? 47.607 10.487 51.594 1.00 41.88 183 PRO A N 1
ATOM 1228 C CA . PRO A 1 160 ? 47.945 11.053 50.294 1.00 43.62 183 PRO A CA 1
ATOM 1229 C C . PRO A 1 160 ? 48.988 10.178 49.634 1.00 45.48 183 PRO A C 1
ATOM 1230 O O . PRO A 1 160 ? 50.013 9.886 50.233 1.00 48.44 183 PRO A O 1
ATOM 1234 N N . LYS A 1 161 ? 48.726 9.742 48.411 1.00 47.71 184 LYS A N 1
ATOM 1235 C CA . LYS A 1 161 ? 49.688 8.903 47.701 1.00 49.75 184 LYS A CA 1
ATOM 1236 C C . LYS A 1 161 ? 50.983 9.700 47.552 1.00 51.39 184 LYS A C 1
ATOM 1237 O O . LYS A 1 161 ? 50.980 10.779 46.962 1.00 51.77 184 LYS A O 1
ATOM 1243 N N . PRO A 1 162 ? 52.109 9.181 48.081 1.00 53.65 185 PRO A N 1
ATOM 1244 C CA . PRO A 1 162 ? 53.367 9.937 47.943 1.00 54.76 185 PRO A CA 1
ATOM 1245 C C . PRO A 1 162 ? 53.580 10.236 46.468 1.00 56.34 185 PRO A C 1
ATOM 1246 O O . PRO A 1 162 ? 54.460 10.991 46.084 1.00 56.41 185 PRO A O 1
ATOM 1250 N N . ASP A 1 163 ? 52.745 9.602 45.658 1.00 57.61 186 ASP A N 1
ATOM 1251 C CA . ASP A 1 163 ? 52.743 9.739 44.213 1.00 59.39 186 ASP A CA 1
ATOM 1252 C C . ASP A 1 163 ? 52.501 11.200 43.818 1.00 59.84 186 ASP A C 1
ATOM 1253 O O . ASP A 1 163 ? 53.029 11.687 42.809 1.00 59.28 186 ASP A O 1
ATOM 1258 N N . GLY A 1 164 ? 51.699 11.892 44.625 1.00 59.34 18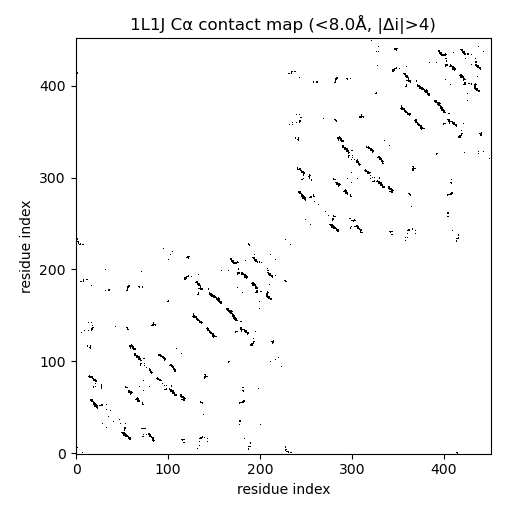7 GLY A N 1
ATOM 1259 C CA . GLY A 1 164 ? 51.372 13.277 44.344 1.00 57.07 187 GLY A CA 1
ATOM 1260 C C . GLY A 1 164 ? 50.308 13.336 43.261 1.00 56.24 187 GLY A C 1
ATOM 1261 O O . GLY A 1 164 ? 50.288 14.257 42.441 1.00 57.59 187 GLY A O 1
ATOM 1262 N N . SER A 1 165 ? 49.405 12.360 43.253 1.00 53.20 188 SER A N 1
ATOM 1263 C CA . SER A 1 165 ? 48.380 12.336 42.229 1.00 50.74 188 SER A CA 1
ATOM 1264 C C . SER A 1 165 ? 47.048 11.791 42.698 1.00 50.14 188 SER A C 1
ATOM 1265 O O . SER A 1 165 ? 46.135 11.609 41.903 1.00 51.59 188 SER A O 1
ATOM 1268 N N . GLY A 1 166 ? 46.924 11.516 43.983 1.00 49.45 189 GLY A N 1
ATOM 1269 C CA . GLY A 1 166 ? 45.666 10.989 44.462 1.00 48.99 189 GLY A CA 1
ATOM 1270 C C . GLY A 1 166 ? 45.694 10.719 45.945 1.00 49.49 189 GLY A C 1
ATOM 1271 O O . GLY A 1 166 ? 46.518 11.265 46.673 1.00 49.44 189 GLY A O 1
ATOM 1272 N N . TYR A 1 167 ? 44.786 9.862 46.389 1.00 49.30 190 TYR A N 1
ATOM 1273 C CA . TYR A 1 167 ? 44.681 9.507 47.787 1.00 49.18 190 TYR A CA 1
ATOM 1274 C C . TYR A 1 167 ? 44.241 8.055 47.917 1.00 50.01 190 TYR A C 1
ATOM 1275 O O . TYR A 1 167 ? 43.481 7.543 47.081 1.00 49.38 190 TYR A O 1
ATOM 1284 N N . TYR A 1 168 ? 44.731 7.390 48.960 1.00 48.24 191 TYR A N 1
ATOM 1285 C CA . TYR A 1 168 ? 44.303 6.034 49.247 1.00 48.02 191 TYR A CA 1
ATOM 1286 C C . TYR A 1 168 ? 43.219 6.411 50.246 1.00 48.36 191 TYR A C 1
ATOM 1287 O O . TYR A 1 168 ? 43.484 7.239 51.122 1.00 50.03 191 TYR A O 1
ATOM 1296 N N . VAL A 1 169 ? 42.007 5.866 50.125 1.00 47.46 192 VAL A N 1
ATOM 1297 C CA . VAL A 1 169 ? 40.951 6.241 51.075 1.00 47.67 192 VAL A CA 1
ATOM 1298 C C . VAL A 1 169 ? 40.013 5.116 51.538 1.00 47.97 192 VAL A C 1
ATOM 1299 O O . VAL A 1 169 ? 39.717 4.178 50.791 1.00 48.69 192 VAL A O 1
ATOM 1303 N N . GLY A 1 170 ? 39.547 5.230 52.782 1.00 47.87 193 GLY A N 1
ATOM 1304 C CA . GLY A 1 170 ? 38.648 4.238 53.361 1.00 46.43 193 GLY A CA 1
ATOM 1305 C C . GLY A 1 170 ? 39.383 3.029 53.917 1.00 45.32 193 GLY A C 1
ATOM 1306 O O . GLY A 1 170 ? 38.773 2.006 54.230 1.00 47.32 193 GLY A O 1
ATOM 1307 N N . LEU A 1 171 ? 40.694 3.160 54.084 1.00 42.77 194 LEU A N 1
ATOM 1308 C CA . LEU A 1 171 ? 41.526 2.056 54.544 1.00 39.23 194 LEU A CA 1
ATOM 1309 C C . LEU A 1 171 ? 41.524 1.698 56.023 1.00 38.34 194 LEU A C 1
ATOM 1310 O O . LEU A 1 171 ? 41.372 2.554 56.903 1.00 37.65 194 LEU A O 1
ATOM 1315 N N . ILE A 1 172 ? 41.694 0.407 56.280 1.00 37.05 195 ILE A N 1
ATOM 1316 C CA . ILE A 1 172 ? 41.803 -0.094 57.639 1.00 35.41 195 ILE A CA 1
ATOM 1317 C C . ILE A 1 172 ? 43.298 -0.081 57.896 1.00 34.88 195 ILE A C 1
ATOM 1318 O O . ILE A 1 172 ? 44.078 -0.441 57.018 1.00 33.12 195 ILE A O 1
ATOM 1323 N N . GLN A 1 173 ? 43.688 0.354 59.087 1.00 36.67 196 GLN A N 1
ATOM 1324 C CA . GLN A 1 173 ? 45.098 0.415 59.474 1.00 39.97 196 GLN A CA 1
ATOM 1325 C C . GLN A 1 173 ? 45.404 -0.681 60.511 1.00 40.19 196 GLN A C 1
ATOM 1326 O O . GLN A 1 173 ? 44.538 -1.039 61.316 1.00 41.45 196 GLN A O 1
ATOM 1332 N N . THR A 1 174 ? 46.622 -1.222 60.473 1.00 40.22 197 THR A N 1
ATOM 1333 C CA . THR A 1 174 ? 47.055 -2.271 61.415 1.00 40.73 197 THR A CA 1
ATOM 1334 C C . THR A 1 174 ? 48.517 -2.090 61.749 1.00 39.87 197 THR A C 1
ATOM 1335 O O . THR A 1 174 ? 49.280 -1.502 60.975 1.00 38.81 197 THR A O 1
ATOM 1339 N N . ASP A 1 175 ? 48.918 -2.601 62.903 1.00 38.90 198 ASP A N 1
ATOM 1340 C CA . ASP A 1 175 ? 50.322 -2.524 63.248 1.00 37.30 198 ASP A CA 1
ATOM 1341 C C . ASP A 1 175 ? 50.932 -3.860 62.798 1.00 36.15 198 ASP A C 1
ATOM 1342 O O . ASP A 1 175 ? 52.083 -4.172 63.110 1.00 35.16 198 ASP A O 1
ATOM 1347 N N . ALA A 1 176 ? 50.135 -4.638 62.060 1.00 33.47 199 ALA A N 1
ATOM 1348 C CA . ALA A 1 176 ? 50.594 -5.904 61.488 1.00 33.75 199 ALA A CA 1
ATOM 1349 C C . ALA A 1 176 ? 51.338 -5.502 60.223 1.00 33.79 199 ALA A C 1
ATOM 1350 O O . ALA A 1 176 ? 50.840 -4.704 59.442 1.00 36.58 199 ALA A O 1
ATOM 1352 N N . ALA A 1 177 ? 52.528 -6.038 60.008 1.00 34.22 200 ALA A N 1
ATOM 1353 C CA . ALA A 1 177 ? 53.293 -5.663 58.825 1.00 33.10 200 ALA A CA 1
ATOM 1354 C C . ALA A 1 177 ? 52.614 -6.059 57.527 1.00 34.84 200 ALA A C 1
ATOM 1355 O O . ALA A 1 177 ? 52.265 -7.226 57.324 1.00 34.67 200 ALA A O 1
ATOM 1357 N N . ILE A 1 178 ? 52.434 -5.069 56.653 1.00 34.64 201 ILE A N 1
ATOM 1358 C CA . ILE A 1 178 ? 51.818 -5.263 55.344 1.00 33.77 201 ILE A CA 1
ATOM 1359 C C . ILE A 1 178 ? 52.833 -4.802 54.289 1.00 35.24 201 ILE A C 1
ATOM 1360 O O . ILE A 1 178 ? 53.390 -3.709 54.389 1.00 34.45 201 ILE A O 1
ATOM 1365 N N . ASN A 1 179 ? 53.064 -5.630 53.276 1.00 36.18 202 ASN A N 1
ATOM 1366 C CA . ASN A 1 179 ? 54.023 -5.298 52.231 1.00 35.61 202 ASN A CA 1
ATOM 1367 C C . ASN A 1 179 ? 53.783 -6.127 50.978 1.00 35.27 202 ASN A C 1
ATOM 1368 O O . ASN A 1 179 ? 52.939 -7.018 50.972 1.00 35.11 202 ASN A O 1
ATOM 1373 N N . PRO A 1 180 ? 54.533 -5.846 49.894 1.00 35.87 203 PRO A N 1
ATOM 1374 C CA . PRO A 1 180 ? 54.372 -6.588 48.641 1.00 34.77 203 PRO A CA 1
ATOM 1375 C C . PRO A 1 180 ? 54.351 -8.095 48.841 1.00 35.73 203 PRO A C 1
ATOM 1376 O O . PRO A 1 180 ? 53.909 -8.843 47.971 1.00 37.85 203 PRO A O 1
ATOM 1380 N N . GLY A 1 181 ? 54.822 -8.535 49.999 1.00 35.72 204 GLY A N 1
ATOM 1381 C CA . GLY A 1 181 ? 54.855 -9.953 50.286 1.00 35.15 204 GLY A CA 1
ATOM 1382 C C . GLY A 1 181 ? 53.536 -10.531 50.741 1.00 35.97 204 GLY A C 1
ATOM 1383 O O . GLY A 1 181 ? 53.427 -11.739 50.894 1.00 37.70 204 GLY A O 1
ATOM 1384 N N . ASN A 1 182 ? 52.544 -9.686 51.000 1.00 36.87 205 ASN A N 1
ATOM 1385 C CA . ASN A 1 182 ? 51.230 -10.180 51.410 1.00 39.63 205 ASN A CA 1
ATOM 1386 C C . ASN A 1 182 ? 50.092 -9.282 50.912 1.00 41.35 205 ASN A C 1
ATOM 1387 O O . ASN A 1 182 ? 48.933 -9.445 51.311 1.00 41.66 205 ASN A O 1
ATOM 1392 N N . SER A 1 183 ? 50.452 -8.341 50.039 1.00 42.45 206 SER A N 1
ATOM 1393 C CA . SER A 1 183 ? 49.514 -7.422 49.399 1.00 42.07 206 SER A CA 1
ATOM 1394 C C . SER A 1 183 ? 48.583 -8.354 48.617 1.00 42.14 206 SER A C 1
ATOM 1395 O O . SER A 1 183 ? 49.049 -9.320 48.013 1.00 45.30 206 SER A O 1
ATOM 1398 N N . GLY A 1 184 ? 47.282 -8.096 48.631 1.00 40.59 207 GLY A N 1
ATOM 1399 C CA . GLY A 1 184 ? 46.379 -8.967 47.904 1.00 38.30 207 GLY A CA 1
ATOM 1400 C C . GLY A 1 184 ? 45.882 -10.134 48.732 1.00 38.14 207 GLY A C 1
ATOM 1401 O O . GLY A 1 184 ? 44.832 -10.691 48.435 1.00 40.16 207 GLY A O 1
ATOM 1402 N N . GLY A 1 185 ? 46.629 -10.537 49.753 1.00 38.30 208 GLY A N 1
ATOM 1403 C CA . GLY A 1 185 ? 46.180 -11.632 50.608 1.00 36.36 208 GLY A CA 1
ATOM 1404 C C . GLY A 1 185 ? 45.055 -11.128 51.512 1.00 35.13 208 GLY A C 1
ATOM 1405 O O . GLY A 1 185 ? 44.641 -9.976 51.377 1.00 34.89 208 GLY A O 1
ATOM 1406 N N . PRO A 1 186 ? 44.531 -11.940 52.438 1.00 34.34 209 PRO A N 1
ATOM 1407 C CA . PRO A 1 186 ? 43.458 -11.356 53.245 1.00 34.54 209 PRO A CA 1
ATOM 1408 C C . PRO A 1 186 ? 43.923 -10.890 54.622 1.00 36.55 209 PRO A C 1
ATOM 1409 O O . PRO A 1 186 ? 44.997 -11.278 55.093 1.00 37.51 209 PRO A O 1
ATOM 1413 N N . LEU A 1 187 ? 43.107 -10.047 55.251 1.00 37.75 210 LEU A N 1
ATOM 1414 C CA . LEU A 1 187 ? 43.366 -9.551 56.602 1.00 37.88 210 LEU A CA 1
ATOM 1415 C C . LEU A 1 187 ? 42.211 -10.145 57.412 1.00 40.03 210 LEU A C 1
ATOM 1416 O O . LEU A 1 187 ? 41.071 -9.713 57.267 1.00 40.88 210 LEU A O 1
ATOM 1421 N N . LEU A 1 188 ? 42.502 -11.122 58.269 1.00 41.76 211 LEU A N 1
ATOM 1422 C CA . LEU A 1 188 ? 41.456 -11.792 59.053 1.00 42.80 211 LEU A CA 1
ATOM 1423 C C . LEU A 1 188 ? 41.264 -11.400 60.529 1.00 43.13 211 LEU A C 1
ATOM 1424 O O . LEU A 1 188 ? 42.050 -10.655 61.121 1.00 41.56 211 LEU A O 1
ATOM 1429 N N . ASN A 1 189 ? 40.195 -11.964 61.093 1.00 44.61 212 ASN A N 1
ATOM 1430 C CA . ASN A 1 189 ? 39.780 -11.818 62.488 1.00 46.39 212 ASN A CA 1
ATOM 1431 C C . ASN A 1 189 ? 40.318 -12.975 63.287 1.00 45.85 212 ASN A C 1
ATOM 1432 O O . ASN A 1 189 ? 41.113 -13.766 62.798 1.00 46.57 212 ASN A O 1
ATOM 1437 N N . ILE A 1 190 ? 39.852 -13.081 64.524 1.00 46.67 213 ILE A N 1
ATOM 1438 C CA . ILE A 1 190 ? 40.237 -14.194 65.369 1.00 47.19 213 ILE A CA 1
ATOM 1439 C C . ILE A 1 190 ? 39.186 -15.223 65.039 1.00 47.39 213 ILE A C 1
ATOM 1440 O O . ILE A 1 190 ? 39.260 -16.370 65.456 1.00 48.02 213 ILE A O 1
ATOM 1445 N N . HIS A 1 191 ? 38.207 -14.790 64.257 1.00 49.00 214 HIS A N 1
ATOM 1446 C CA . HIS A 1 191 ? 37.120 -15.662 63.848 1.00 50.85 214 HIS A CA 1
ATOM 14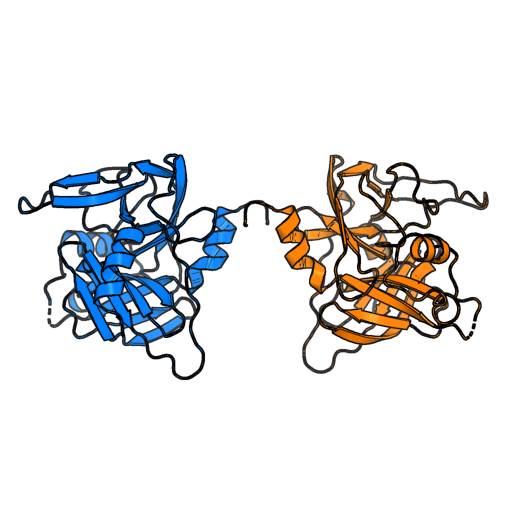47 C C . HIS A 1 191 ? 37.284 -16.252 62.450 1.00 49.91 214 HIS A C 1
ATOM 1448 O O . HIS A 1 191 ? 36.434 -17.003 61.999 1.00 51.56 214 HIS A O 1
ATOM 1455 N N . GLY A 1 192 ? 38.368 -15.916 61.764 1.00 49.08 215 GLY A N 1
ATOM 1456 C CA . GLY A 1 192 ? 38.583 -16.461 60.435 1.00 47.37 215 GLY A CA 1
ATOM 1457 C C . GLY A 1 192 ? 37.809 -15.731 59.360 1.00 47.62 215 GLY A C 1
ATOM 1458 O O . GLY A 1 192 ? 37.713 -16.188 58.229 1.00 49.15 215 GLY A O 1
ATOM 1459 N N . GLU A 1 193 ? 37.253 -14.583 59.698 1.00 48.28 216 GLU A N 1
ATOM 1460 C CA . GLU A 1 193 ? 36.488 -13.818 58.729 1.00 47.95 216 GLU A CA 1
ATOM 1461 C C . GLU A 1 193 ? 37.354 -12.748 58.063 1.00 46.97 216 GLU A C 1
ATOM 1462 O O . GLU A 1 193 ? 38.149 -12.076 58.719 1.00 48.56 216 GLU A O 1
ATOM 1468 N N . VAL A 1 194 ? 37.211 -12.598 56.753 1.00 44.21 217 VAL A N 1
ATOM 1469 C CA . VAL A 1 194 ? 37.984 -11.606 56.022 1.00 42.47 217 VAL A CA 1
ATOM 1470 C C . VAL A 1 194 ? 37.454 -10.215 56.347 1.00 42.92 217 VAL A C 1
ATOM 1471 O O . VAL A 1 194 ? 36.272 -9.942 56.104 1.00 44.86 217 VAL A O 1
ATOM 1475 N N . ILE A 1 195 ? 38.302 -9.341 56.893 1.00 39.95 218 ILE A N 1
ATOM 1476 C CA . ILE A 1 195 ? 37.860 -7.989 57.199 1.00 37.85 218 ILE A CA 1
ATOM 1477 C C . ILE A 1 195 ? 38.460 -6.955 56.260 1.00 38.39 218 ILE A C 1
ATOM 1478 O O . ILE A 1 195 ? 38.123 -5.772 56.328 1.00 40.44 218 ILE A O 1
ATOM 1483 N N . GLY A 1 196 ? 39.332 -7.401 55.367 1.00 36.74 219 GLY A N 1
ATOM 1484 C CA . GLY A 1 196 ? 39.943 -6.484 54.433 1.00 34.88 219 GLY A CA 1
ATOM 1485 C C . GLY A 1 196 ? 40.911 -7.206 53.525 1.00 36.48 219 GLY A C 1
ATOM 1486 O O . GLY A 1 196 ? 41.214 -8.380 53.726 1.00 35.77 219 GLY A O 1
ATOM 1487 N N . ILE A 1 197 ? 41.393 -6.493 52.517 1.00 37.50 220 ILE A N 1
ATOM 1488 C CA . ILE A 1 197 ? 42.345 -7.037 51.563 1.00 38.52 220 ILE A CA 1
ATOM 1489 C C . ILE A 1 197 ? 43.666 -6.305 51.768 1.00 40.38 220 ILE A C 1
ATOM 1490 O O . ILE A 1 197 ? 43.789 -5.134 51.411 1.00 41.22 220 ILE A O 1
ATOM 1495 N N . ASN A 1 198 ? 44.650 -6.982 52.350 1.00 41.42 221 ASN A N 1
ATOM 1496 C CA . ASN A 1 198 ? 45.962 -6.369 52.577 1.00 41.18 221 ASN A CA 1
ATOM 1497 C C . ASN A 1 198 ? 46.409 -5.626 51.325 1.00 41.54 221 ASN A C 1
ATOM 1498 O O . ASN A 1 198 ? 46.483 -6.223 50.258 1.00 42.84 221 ASN A O 1
ATOM 1503 N N . THR A 1 199 ? 46.707 -4.336 51.442 1.00 42.19 222 THR A N 1
ATOM 1504 C CA . THR A 1 199 ? 47.149 -3.586 50.274 1.00 43.45 222 THR A CA 1
ATOM 1505 C C . THR A 1 199 ? 48.414 -2.802 50.558 1.00 46.43 222 THR A C 1
ATOM 1506 O O . THR A 1 199 ? 48.484 -1.985 51.485 1.00 44.20 222 THR A O 1
ATOM 1510 N N . ALA A 1 200 ? 49.418 -3.067 49.731 1.00 50.82 223 ALA A N 1
ATOM 1511 C CA . ALA A 1 200 ? 50.706 -2.433 49.864 1.00 54.24 223 ALA A CA 1
ATOM 1512 C C . ALA A 1 200 ? 50.913 -1.192 49.010 1.00 58.05 223 ALA A C 1
ATOM 1513 O O . ALA A 1 200 ? 51.927 -0.528 49.187 1.00 59.98 223 ALA A O 1
ATOM 1515 N N . ILE A 1 201 ? 50.000 -0.856 48.091 1.00 62.33 224 ILE A N 1
ATOM 1516 C CA . ILE A 1 201 ? 50.232 0.352 47.281 1.00 67.63 224 ILE A CA 1
ATOM 1517 C C . ILE A 1 201 ? 50.828 1.426 48.198 1.00 70.83 224 ILE A C 1
ATOM 1518 O O . ILE A 1 201 ? 51.713 2.192 47.788 1.00 71.36 224 ILE A O 1
ATOM 1523 N N . VAL A 1 202 ? 50.348 1.469 49.442 1.00 72.74 225 VAL A N 1
ATOM 1524 C CA . VAL A 1 202 ? 50.886 2.411 50.406 1.00 75.32 225 VAL A CA 1
ATOM 1525 C C . VAL A 1 202 ? 52.253 1.814 50.724 1.00 79.52 225 VAL A C 1
ATOM 1526 O O . VAL A 1 202 ? 52.474 1.241 51.796 1.00 80.38 225 VAL A O 1
ATOM 1530 N N . ASN A 1 203 ? 53.139 1.936 49.737 1.00 83.66 226 ASN A N 1
ATOM 1531 C CA . ASN A 1 203 ? 54.514 1.446 49.748 1.00 88.44 226 ASN A CA 1
ATOM 1532 C C . ASN A 1 203 ? 54.999 0.607 50.949 1.00 91.84 226 ASN A C 1
ATOM 1533 O O . ASN A 1 203 ? 55.226 -0.602 50.806 1.00 91.32 226 ASN A O 1
ATOM 1538 N N . PRO A 1 204 ? 55.125 1.206 52.152 1.00 95.18 227 PRO A N 1
ATOM 1539 C CA . PRO A 1 204 ? 54.891 2.594 52.575 1.00 97.99 227 PRO A CA 1
ATOM 1540 C C . PRO A 1 204 ? 56.070 3.587 52.442 1.00 100.66 227 PRO A C 1
ATOM 1541 O O . PRO A 1 204 ? 55.930 4.770 52.780 1.00 101.74 227 PRO A O 1
ATOM 1545 N N . GLN A 1 205 ? 57.215 3.109 51.950 1.00 102.25 228 GLN A N 1
ATOM 1546 C CA . GLN A 1 205 ? 58.418 3.934 51.769 1.00 103.81 228 GLN A CA 1
ATOM 1547 C C . GLN A 1 205 ? 59.208 4.200 53.065 1.00 104.11 228 GLN A C 1
ATOM 1548 O O . GLN A 1 205 ? 59.011 5.217 53.722 1.00 104.68 228 GLN A O 1
ATOM 1554 N N . GLU A 1 206 ? 60.099 3.268 53.413 1.00 103.42 229 GLU A N 1
ATOM 1555 C CA . GLU A 1 206 ? 60.956 3.379 54.583 1.00 101.83 229 GLU A CA 1
ATOM 1556 C C . GLU A 1 206 ? 60.230 3.855 55.849 1.00 100.17 229 GLU A C 1
ATOM 1557 O O . GLU A 1 206 ? 60.785 4.595 56.642 1.00 100.16 229 GLU A O 1
ATOM 1563 N N . ALA A 1 207 ? 58.980 3.393 56.047 1.00 98.24 230 ALA A N 1
ATOM 1564 C CA . ALA A 1 207 ? 58.220 3.766 57.247 1.00 95.57 230 ALA A CA 1
ATOM 1565 C C . ALA A 1 207 ? 57.894 2.490 58.020 1.00 93.00 230 ALA A C 1
ATOM 1566 O O . ALA A 1 207 ? 57.987 1.392 57.478 1.00 93.21 230 ALA A O 1
ATOM 1568 N N . VAL A 1 208 ? 57.481 2.632 59.271 1.00 89.30 231 VAL A N 1
ATOM 1569 C CA . VAL A 1 208 ? 57.213 1.456 60.085 1.00 86.54 231 VAL A CA 1
ATOM 1570 C C . VAL A 1 208 ? 55.773 1.245 60.545 1.00 83.39 231 VAL A C 1
ATOM 1571 O O . VAL A 1 208 ? 54.922 2.123 60.416 1.00 84.46 231 VAL A O 1
ATOM 1575 N N . ASN A 1 209 ? 55.531 0.045 61.063 1.00 79.48 232 ASN A N 1
ATOM 1576 C CA . ASN A 1 209 ? 54.249 -0.400 61.601 1.00 75.38 232 ASN A CA 1
ATOM 1577 C C . ASN A 1 209 ? 52.957 0.200 61.053 1.00 71.99 232 ASN A C 1
ATOM 1578 O O . ASN A 1 209 ? 51.889 0.014 61.645 1.00 72.19 232 ASN A O 1
ATOM 1583 N N . LEU A 1 210 ? 53.040 0.908 59.931 1.00 66.25 233 LEU A N 1
ATOM 1584 C CA . LEU A 1 210 ? 51.854 1.507 59.337 1.00 61.00 233 LEU A CA 1
ATOM 1585 C C . LEU A 1 210 ? 51.393 0.635 58.179 1.00 57.24 233 LEU A C 1
ATOM 1586 O O . LEU A 1 210 ? 51.904 0.752 57.070 1.00 57.45 233 LEU A O 1
ATOM 1591 N N . GLY A 1 211 ? 50.436 -0.246 58.448 1.00 52.99 234 GLY A N 1
ATOM 1592 C CA . GLY A 1 211 ? 49.936 -1.126 57.414 1.00 48.33 234 GLY A CA 1
ATOM 1593 C C . GLY A 1 211 ? 48.495 -0.783 57.147 1.00 45.65 234 GLY A C 1
ATOM 1594 O O . GLY A 1 211 ? 47.826 -0.245 58.032 1.00 46.64 234 GLY A O 1
ATOM 1595 N N . PHE A 1 212 ? 48.015 -1.083 55.943 1.00 42.74 235 PHE A N 1
ATOM 1596 C CA . PHE A 1 212 ? 46.633 -0.769 55.586 1.00 40.75 235 PHE A CA 1
ATOM 1597 C C . PHE A 1 212 ? 45.945 -1.873 54.811 1.00 40.59 235 PHE A C 1
ATOM 1598 O O . PHE A 1 212 ? 46.589 -2.718 54.197 1.00 40.91 235 PHE A O 1
ATOM 1606 N N . ALA A 1 213 ? 44.623 -1.847 54.834 1.00 41.45 236 ALA A N 1
ATOM 1607 C CA . ALA A 1 213 ? 43.839 -2.845 54.132 1.00 42.74 236 ALA A CA 1
ATOM 1608 C C . ALA A 1 213 ? 42.547 -2.215 53.667 1.00 43.43 236 ALA A C 1
ATOM 1609 O O . ALA A 1 213 ? 42.116 -1.190 54.209 1.00 43.58 236 ALA A O 1
ATOM 1611 N N . ILE A 1 214 ? 41.940 -2.837 52.658 1.00 43.77 237 ILE A N 1
ATOM 1612 C CA . ILE A 1 214 ? 40.685 -2.370 52.082 1.00 42.98 237 ILE A CA 1
ATOM 1613 C C . ILE A 1 214 ? 39.571 -3.139 52.792 1.00 42.99 237 ILE A C 1
ATOM 1614 O O . ILE A 1 214 ? 39.560 -4.369 52.783 1.00 43.44 237 ILE A O 1
ATOM 1619 N N . PRO A 1 215 ? 38.629 -2.426 53.426 1.00 42.07 238 PRO A N 1
ATOM 1620 C CA . PRO A 1 215 ? 37.506 -3.041 54.148 1.00 43.06 238 PRO A CA 1
ATOM 1621 C C . PRO A 1 215 ? 36.689 -3.924 53.216 1.00 45.34 238 PRO A C 1
ATOM 1622 O O . PRO A 1 215 ? 36.400 -3.511 52.088 1.00 45.65 238 PRO A O 1
ATOM 1626 N N . ILE A 1 216 ? 36.299 -5.122 53.654 1.00 47.13 239 ILE A N 1
ATOM 1627 C CA . ILE A 1 216 ? 35.513 -5.968 52.752 1.00 50.70 239 ILE A CA 1
ATOM 1628 C C . ILE A 1 216 ? 34.163 -5.357 52.402 1.00 52.01 239 ILE A C 1
ATOM 1629 O O . ILE A 1 216 ? 33.675 -5.537 51.289 1.00 54.23 239 ILE A O 1
ATOM 1634 N N . ASN A 1 217 ? 33.546 -4.647 53.338 1.00 51.49 240 ASN A N 1
ATOM 1635 C CA . ASN A 1 217 ? 32.269 -4.022 53.036 1.00 50.79 240 ASN A CA 1
ATOM 1636 C C . ASN A 1 217 ? 32.405 -3.181 51.784 1.00 50.93 240 ASN A C 1
ATOM 1637 O O . ASN A 1 217 ? 31.476 -3.068 50.997 1.00 52.53 240 ASN A O 1
ATOM 1642 N N . THR A 1 218 ? 33.573 -2.588 51.597 1.00 50.88 241 THR A N 1
ATOM 1643 C CA . THR A 1 218 ? 33.805 -1.799 50.408 1.00 51.21 241 THR A CA 1
ATOM 1644 C C . THR A 1 218 ? 33.925 -2.789 49.256 1.00 52.46 241 THR A C 1
ATOM 1645 O O . THR A 1 218 ? 33.368 -2.579 48.187 1.00 53.52 241 THR A O 1
ATOM 1649 N N . VAL A 1 219 ? 34.639 -3.882 49.496 1.00 53.33 242 VAL A N 1
ATOM 1650 C CA . VAL A 1 219 ? 34.838 -4.911 48.486 1.00 54.69 242 VAL A CA 1
ATOM 1651 C C . VAL A 1 219 ? 33.496 -5.510 48.048 1.00 55.60 242 VAL A C 1
ATOM 1652 O O . VAL A 1 219 ? 33.285 -5.781 46.864 1.00 54.90 242 VAL A O 1
ATOM 1656 N N . LYS A 1 220 ? 32.590 -5.707 49.005 1.00 56.72 243 LYS A N 1
ATOM 1657 C CA . LYS A 1 220 ? 31.262 -6.253 48.718 1.00 57.90 243 LYS A CA 1
ATOM 1658 C C . LYS A 1 220 ? 30.495 -5.308 47.784 1.00 59.27 243 LYS A C 1
ATOM 1659 O O . LYS A 1 220 ? 29.854 -5.743 46.829 1.00 59.28 243 LYS A O 1
ATOM 1665 N N . LYS A 1 221 ? 30.553 -4.012 48.068 1.00 59.71 244 LYS A N 1
ATOM 1666 C CA . LYS A 1 221 ? 29.874 -3.051 47.224 1.00 61.96 244 LYS A CA 1
ATOM 1667 C C . LYS A 1 221 ? 30.488 -3.107 45.831 1.00 62.00 244 LYS A C 1
ATOM 1668 O O . LYS A 1 221 ? 29.822 -2.790 44.847 1.00 63.94 244 LYS A O 1
ATOM 1674 N N . PHE A 1 222 ? 31.752 -3.506 45.738 1.00 60.76 245 PHE A N 1
ATOM 1675 C CA . PHE A 1 222 ? 32.391 -3.601 44.431 1.00 60.64 245 PHE A CA 1
ATOM 1676 C C . PHE A 1 222 ? 31.922 -4.871 43.748 1.00 61.12 245 PHE A C 1
ATOM 1677 O O . PHE A 1 222 ? 31.426 -4.839 42.626 1.00 60.05 245 PHE A O 1
ATOM 1685 N N . LEU A 1 223 ? 32.098 -5.991 44.436 1.00 62.07 246 LEU A N 1
ATOM 1686 C CA . LEU A 1 223 ? 31.694 -7.273 43.894 1.00 63.22 246 LEU A CA 1
ATOM 1687 C C . LEU A 1 223 ? 30.300 -7.192 43.309 1.00 64.24 246 LEU A C 1
ATOM 1688 O O . LEU A 1 223 ? 30.058 -7.672 42.207 1.00 65.02 246 LEU A O 1
ATOM 1693 N N . ASP A 1 224 ? 29.383 -6.571 44.038 1.00 65.87 247 ASP A N 1
ATOM 1694 C CA . ASP A 1 224 ? 28.015 -6.459 43.558 1.00 68.83 247 ASP A CA 1
ATOM 1695 C C . ASP A 1 224 ? 27.878 -5.784 42.197 1.00 71.58 247 ASP A C 1
ATOM 1696 O O . ASP A 1 224 ? 26.874 -5.987 41.517 1.00 72.80 247 ASP A O 1
ATOM 1701 N N . THR A 1 225 ? 28.876 -4.996 41.792 1.00 73.49 248 THR A N 1
ATOM 1702 C CA . THR A 1 225 ? 28.825 -4.320 40.496 1.00 75.05 248 THR A CA 1
ATOM 1703 C C . THR A 1 225 ? 29.348 -5.230 39.384 1.00 77.19 248 THR A C 1
ATOM 1704 O O . THR A 1 225 ? 29.306 -4.880 38.208 1.00 77.07 248 THR A O 1
ATOM 1708 N N . ILE A 1 226 ? 29.845 -6.401 39.766 1.00 80.30 249 ILE A N 1
ATOM 1709 C CA . ILE A 1 226 ? 30.366 -7.366 38.804 1.00 83.70 249 ILE A CA 1
ATOM 1710 C C . ILE A 1 226 ? 29.628 -8.676 39.025 1.00 86.14 249 ILE A C 1
ATOM 1711 O O . ILE A 1 226 ? 30.161 -9.758 38.784 1.00 85.79 249 ILE A O 1
ATOM 1716 N N . LEU A 1 227 ? 28.394 -8.567 39.502 1.00 89.96 250 LEU A N 1
ATOM 1717 C CA . LEU A 1 227 ? 27.571 -9.741 39.763 1.00 93.68 250 LEU A CA 1
ATOM 1718 C C . LEU A 1 227 ? 27.175 -10.433 38.457 1.00 96.25 250 LEU A C 1
ATOM 1719 O O . LEU A 1 227 ? 26.942 -9.779 37.430 1.00 96.23 250 LEU A O 1
ATOM 1724 N N . THR A 1 228 ? 27.103 -11.763 38.519 1.00 98.49 251 THR A N 1
ATOM 1725 C CA . THR A 1 228 ? 26.738 -12.605 37.380 1.00 100.27 251 THR A CA 1
ATOM 1726 C C . THR A 1 228 ? 25.463 -12.111 36.672 1.00 100.92 251 THR A C 1
ATOM 1727 O O . THR A 1 228 ? 24.803 -11.186 37.199 1.00 101.72 251 THR A O 1
ATOM 1731 N N . ASP B 1 1 ? 35.095 -19.550 68.632 1.00 57.72 24 ASP B N 1
ATOM 1732 C CA . ASP B 1 1 ? 35.265 -20.236 67.312 1.00 59.50 24 ASP B CA 1
ATOM 1733 C C . ASP B 1 1 ? 36.599 -20.964 67.366 1.00 58.55 24 ASP B C 1
ATOM 1734 O O . ASP B 1 1 ? 36.672 -22.171 67.137 1.00 59.21 24 ASP B O 1
ATOM 1739 N N . TYR B 1 2 ? 37.655 -20.216 67.664 1.00 57.48 25 TYR B N 1
ATOM 1740 C CA . TYR B 1 2 ? 38.990 -20.789 67.800 1.00 56.40 25 TYR B CA 1
ATOM 1741 C C . TYR B 1 2 ? 39.451 -20.386 69.191 1.00 55.05 25 TYR B C 1
ATOM 1742 O O . TYR B 1 2 ? 40.533 -20.748 69.641 1.00 54.41 25 TYR B O 1
ATOM 1751 N N . GLU B 1 3 ? 38.585 -19.635 69.861 1.00 55.15 26 GLU B N 1
ATOM 1752 C CA . GLU B 1 3 ? 38.820 -19.123 71.206 1.00 55.72 26 GLU B CA 1
ATOM 1753 C C . GLU B 1 3 ? 38.666 -20.190 72.275 1.00 54.88 26 GLU B C 1
ATOM 1754 O O . GLU B 1 3 ? 39.296 -20.127 73.329 1.00 54.42 26 GLU B O 1
ATOM 1760 N N . SER B 1 4 ? 37.812 -21.164 72.001 1.00 54.19 27 SER B N 1
ATOM 1761 C CA . SER B 1 4 ? 37.538 -22.217 72.955 1.00 51.73 27 SER B CA 1
ATOM 1762 C C . SER B 1 4 ? 38.337 -23.482 72.713 1.00 49.49 27 SER B C 1
ATOM 1763 O O . SER B 1 4 ? 38.008 -24.283 71.845 1.00 50.96 27 SER B O 1
ATOM 1766 N N . PRO B 1 5 ? 39.415 -23.669 73.484 1.00 46.86 28 PRO B N 1
ATOM 1767 C CA . PRO B 1 5 ? 40.290 -24.835 73.382 1.00 44.89 28 PRO B CA 1
ATOM 1768 C C . PRO B 1 5 ? 39.626 -26.113 73.870 1.00 43.86 28 PRO B C 1
ATOM 1769 O O . PRO B 1 5 ? 39.976 -27.196 73.416 1.00 45.59 28 PRO B O 1
ATOM 1773 N N . ILE B 1 6 ? 38.686 -25.998 74.804 1.00 42.67 29 ILE B N 1
ATOM 1774 C CA . ILE B 1 6 ? 38.002 -27.187 75.292 1.00 40.40 29 ILE B CA 1
ATOM 1775 C C . ILE B 1 6 ? 37.059 -27.635 74.200 1.00 40.87 29 ILE B C 1
ATOM 1776 O O . ILE B 1 6 ? 36.923 -28.831 73.948 1.00 42.60 29 ILE B O 1
ATOM 1781 N N . VAL B 1 7 ? 36.428 -26.673 73.535 1.00 39.43 30 VAL B N 1
ATOM 1782 C CA . VAL B 1 7 ? 35.515 -26.998 72.454 1.00 40.84 30 VAL B CA 1
ATOM 1783 C C . VAL B 1 7 ? 36.278 -27.710 71.349 1.00 42.25 30 VAL B C 1
ATOM 1784 O O . VAL B 1 7 ? 35.817 -28.721 70.810 1.00 43.25 30 VAL B O 1
ATOM 1788 N N . ASN B 1 8 ? 37.448 -27.172 71.021 1.00 42.91 31 ASN B N 1
ATOM 1789 C CA . ASN B 1 8 ? 38.314 -27.738 69.990 1.00 43.28 31 ASN B CA 1
ATOM 1790 C C . ASN B 1 8 ? 38.623 -29.200 70.281 1.00 43.26 31 ASN B C 1
ATOM 1791 O O . ASN B 1 8 ? 38.351 -30.077 69.455 1.00 43.65 31 ASN B O 1
ATOM 1796 N N . VAL B 1 9 ? 39.195 -29.454 71.457 1.00 42.91 32 VAL B N 1
ATOM 1797 C CA . VAL B 1 9 ? 39.532 -30.817 71.875 1.00 43.71 32 VAL B CA 1
ATOM 1798 C C . VAL B 1 9 ? 38.335 -31.740 71.635 1.00 44.21 32 VAL B C 1
ATOM 1799 O O . VAL B 1 9 ? 38.459 -32.793 71.023 1.00 43.60 32 VAL B O 1
ATOM 1803 N N . VAL B 1 10 ? 37.174 -31.333 72.128 1.00 45.12 33 VAL B N 1
ATOM 1804 C CA . VAL B 1 10 ? 35.979 -32.131 71.966 1.00 47.01 33 VAL B CA 1
ATOM 1805 C C . VAL B 1 10 ? 35.748 -32.469 70.502 1.00 48.20 33 VAL B C 1
ATOM 1806 O O . VAL B 1 10 ? 35.521 -33.626 70.158 1.00 48.85 33 VAL B O 1
ATOM 1810 N N . GLU B 1 11 ? 35.816 -31.460 69.640 1.00 49.32 34 GLU B N 1
ATOM 1811 C CA . GLU B 1 11 ? 35.609 -31.672 68.214 1.00 49.99 34 GLU B CA 1
ATOM 1812 C C . GLU B 1 11 ? 36.604 -32.663 67.629 1.00 49.05 34 GLU B C 1
ATOM 1813 O O . GLU B 1 11 ? 36.239 -33.529 66.844 1.00 50.45 34 GLU B O 1
ATOM 1819 N N . ALA B 1 12 ? 37.862 -32.547 68.024 1.00 47.81 35 ALA B N 1
ATOM 1820 C CA . ALA B 1 12 ? 38.892 -33.436 67.515 1.00 46.86 35 ALA B CA 1
ATOM 1821 C C . ALA B 1 12 ? 38.812 -34.883 68.002 1.00 46.95 35 ALA B C 1
ATOM 1822 O O . ALA B 1 12 ? 38.925 -35.811 67.209 1.00 50.63 35 ALA B O 1
ATOM 1824 N N . CYS B 1 13 ? 38.614 -35.085 69.297 1.00 44.78 36 CYS B N 1
ATOM 1825 C CA . CYS B 1 13 ? 38.581 -36.435 69.854 1.00 42.77 36 CYS B CA 1
ATOM 1826 C C . CYS B 1 13 ? 37.223 -37.158 69.887 1.00 41.37 36 CYS B C 1
ATOM 1827 O O . CYS B 1 13 ? 37.172 -38.383 69.959 1.00 39.64 36 CYS B O 1
ATOM 1830 N N . ALA B 1 14 ? 36.130 -36.410 69.843 1.00 40.26 37 ALA B N 1
ATOM 1831 C CA . ALA B 1 14 ? 34.794 -36.998 69.898 1.00 37.83 37 ALA B CA 1
ATOM 1832 C C . ALA B 1 14 ? 34.529 -38.110 68.877 1.00 37.98 37 ALA B C 1
ATOM 1833 O O . ALA B 1 14 ? 34.026 -39.184 69.228 1.00 37.78 37 ALA B O 1
ATOM 1835 N N . PRO B 1 15 ? 34.865 -37.872 67.596 1.00 37.63 38 PRO B N 1
ATOM 1836 C CA . PRO B 1 15 ? 34.623 -38.910 66.596 1.00 36.71 38 PRO B CA 1
ATOM 1837 C C . PRO B 1 15 ? 35.118 -40.298 67.013 1.00 37.27 38 PRO B C 1
ATOM 1838 O O . PRO B 1 15 ? 34.580 -41.312 66.568 1.00 40.61 38 PRO B O 1
ATOM 1842 N N . ALA B 1 16 ? 36.121 -40.342 67.887 1.00 37.40 39 ALA B N 1
ATOM 1843 C CA . ALA B 1 16 ? 36.708 -41.599 68.356 1.00 37.30 39 ALA B CA 1
ATOM 1844 C C . ALA B 1 16 ? 36.079 -42.169 69.632 1.00 39.13 39 ALA B C 1
ATOM 1845 O O . ALA B 1 16 ? 36.413 -43.286 70.059 1.00 37.74 39 ALA B O 1
ATOM 1847 N N . VAL B 1 17 ? 35.192 -41.400 70.256 1.00 40.79 40 VAL B N 1
ATOM 1848 C CA . VAL B 1 17 ? 34.543 -41.871 71.468 1.00 41.12 40 VAL B CA 1
ATOM 1849 C C . VAL B 1 17 ? 33.306 -42.621 71.033 1.00 43.03 40 VAL B C 1
ATOM 1850 O O . VAL B 1 17 ? 32.457 -42.089 70.312 1.00 42.86 40 VAL B O 1
ATOM 1854 N N . VAL B 1 18 ? 33.198 -43.857 71.492 1.00 44.54 41 VAL B N 1
ATOM 1855 C CA . VAL B 1 18 ? 32.104 -44.707 71.073 1.00 44.81 41 VAL B CA 1
ATOM 1856 C C . VAL B 1 18 ? 31.165 -45.264 72.149 1.00 45.96 41 VAL B C 1
ATOM 1857 O O . VAL B 1 18 ? 31.496 -45.308 73.330 1.00 45.44 41 VAL B O 1
ATOM 1861 N N . LYS B 1 19 ? 29.978 -45.677 71.707 1.00 48.60 42 LYS B N 1
ATOM 1862 C CA . LYS B 1 19 ? 28.957 -46.272 72.563 1.00 50.23 42 LYS B CA 1
ATOM 1863 C C . LYS B 1 19 ? 29.221 -47.778 72.658 1.00 52.30 42 LYS B C 1
ATOM 1864 O O . LYS B 1 19 ? 29.837 -48.361 71.763 1.00 52.92 42 LYS B O 1
ATOM 1870 N N . ILE B 1 20 ? 28.754 -48.405 73.734 1.00 53.75 43 ILE B N 1
ATOM 1871 C CA . ILE B 1 20 ? 28.968 -49.839 73.942 1.00 54.90 43 ILE B CA 1
ATOM 1872 C C . ILE B 1 20 ? 27.804 -50.475 74.692 1.00 56.64 43 ILE B C 1
ATOM 1873 O O . ILE B 1 20 ? 27.369 -49.969 75.730 1.00 56.29 43 ILE B O 1
ATOM 1878 N N . ASP B 1 21 ? 27.315 -51.597 74.163 1.00 58.94 44 ASP B N 1
ATOM 1879 C CA . ASP B 1 21 ? 26.193 -52.314 74.766 1.00 59.78 44 ASP B CA 1
ATOM 1880 C C . ASP B 1 21 ? 26.212 -53.819 74.511 1.00 60.36 44 ASP B C 1
ATOM 1881 O O . ASP B 1 21 ? 26.677 -54.286 73.467 1.00 60.03 44 ASP B O 1
ATOM 1886 N N . VAL B 1 22 ? 25.675 -54.561 75.473 1.00 60.18 45 VAL B N 1
ATOM 1887 C CA . VAL B 1 22 ? 25.584 -56.005 75.394 1.00 61.05 45 VAL B CA 1
ATOM 1888 C C . VAL B 1 22 ? 24.141 -56.399 75.682 1.00 62.26 45 VAL B C 1
ATOM 1889 O O . VAL B 1 22 ? 23.519 -55.867 76.602 1.00 61.41 45 VAL B O 1
ATOM 1893 N N . VAL B 1 23 ? 23.625 -57.336 74.889 1.00 63.74 46 VAL B N 1
ATOM 1894 C CA . VAL B 1 23 ? 22.252 -57.825 74.995 1.00 65.42 46 VAL B CA 1
ATOM 1895 C C . VAL B 1 23 ? 22.090 -58.993 75.972 1.00 67.36 46 VAL B C 1
ATOM 1896 O O . VAL B 1 23 ? 23.024 -59.763 76.173 1.00 68.52 46 VAL B O 1
ATOM 1900 N N . LYS B 1 24 ? 20.909 -59.130 76.577 1.00 69.58 47 LYS B N 1
ATOM 1901 C CA . LYS B 1 24 ? 20.663 -60.230 77.515 1.00 71.15 47 LYS B CA 1
ATOM 1902 C C . LYS B 1 24 ? 20.597 -61.564 76.774 1.00 73.73 47 LYS B C 1
ATOM 1903 O O . LYS B 1 24 ? 20.156 -61.616 75.621 1.00 75.46 47 LYS B O 1
ATOM 1909 N N . THR B 1 25 ? 21.034 -62.637 77.437 1.00 75.51 48 THR B N 1
ATOM 1910 C CA . THR B 1 25 ? 21.056 -63.974 76.833 1.00 77.84 48 THR B CA 1
ATOM 1911 C C . THR B 1 25 ? 20.296 -65.053 77.623 1.00 78.84 48 THR B C 1
ATOM 1912 O O . THR B 1 25 ? 19.779 -64.740 78.718 1.00 79.78 48 THR B O 1
ATOM 1916 N N . THR B 1 28 ? 23.826 -65.293 81.549 1.00 100.39 51 THR B N 1
ATOM 1917 C CA . THR B 1 28 ? 23.534 -63.826 81.523 1.00 101.50 51 THR B CA 1
ATOM 1918 C C . THR B 1 28 ? 24.213 -63.161 82.722 1.00 102.05 51 THR B C 1
ATOM 1919 O O . THR B 1 28 ? 23.768 -62.119 83.223 1.00 101.54 51 THR B O 1
ATOM 1923 N N . SER B 1 29 ? 25.296 -63.779 83.181 1.00 102.32 52 SER B N 1
ATOM 1924 C CA . SER B 1 29 ? 26.046 -63.248 84.309 1.00 102.17 52 SER B CA 1
ATOM 1925 C C . SER B 1 29 ? 26.881 -62.048 83.861 1.00 101.30 52 SER B C 1
ATOM 1926 O O . SER B 1 29 ? 27.436 -61.320 84.687 1.00 101.88 52 SER B O 1
ATOM 1929 N N . PHE B 1 30 ? 26.950 -61.840 82.548 1.00 99.96 53 PHE B N 1
ATOM 1930 C CA . PHE B 1 30 ? 27.719 -60.738 81.970 1.00 98.65 53 PHE B CA 1
ATOM 1931 C C . PHE B 1 30 ? 27.181 -59.347 82.294 1.00 97.19 53 PHE B C 1
ATOM 1932 O O . PHE B 1 30 ? 27.782 -58.350 81.889 1.00 96.63 53 PHE B O 1
ATOM 1940 N N . PHE B 1 31 ? 26.061 -59.271 83.013 1.00 95.80 54 PHE B N 1
ATOM 1941 C CA . PHE B 1 31 ? 25.476 -57.971 83.346 1.00 94.07 54 PHE B CA 1
ATOM 1942 C C . PHE B 1 31 ? 26.222 -57.249 84.465 1.00 91.36 54 PHE B C 1
ATOM 1943 O O . PHE B 1 31 ? 26.754 -57.877 85.390 1.00 89.53 54 PHE B O 1
ATOM 1951 N N . ASP B 1 32 ? 26.253 -55.922 84.366 1.00 88.81 55 ASP B N 1
ATOM 1952 C CA . ASP B 1 32 ? 26.937 -55.100 85.347 1.00 86.76 55 ASP B CA 1
ATOM 1953 C C . ASP B 1 32 ? 26.038 -54.072 86.009 1.00 83.40 55 ASP B C 1
ATOM 1954 O O . ASP B 1 32 ? 25.343 -53.305 85.342 1.00 83.36 55 ASP B O 1
ATOM 1959 N N . PRO B 1 33 ? 26.053 -54.055 87.353 1.00 80.07 56 PRO B N 1
ATOM 1960 C CA . PRO B 1 33 ? 25.319 -53.221 88.310 1.00 76.91 56 PRO B CA 1
ATOM 1961 C C . PRO B 1 33 ? 25.464 -51.712 88.230 1.00 73.75 56 PRO B C 1
ATOM 1962 O O . PRO B 1 33 ? 24.842 -51.004 89.021 1.00 74.09 56 PRO B O 1
ATOM 1966 N N . TYR B 1 34 ? 26.256 -51.202 87.294 1.00 69.98 57 TYR B N 1
ATOM 1967 C CA . TYR B 1 34 ? 26.448 -49.758 87.234 1.00 66.28 57 TYR B CA 1
ATOM 1968 C C . TYR B 1 34 ? 25.527 -48.942 86.330 1.00 64.40 57 TYR B C 1
ATOM 1969 O O . TYR B 1 34 ? 24.793 -48.079 86.822 1.00 66.11 57 TYR B O 1
ATOM 1978 N N . PHE B 1 35 ? 25.533 -49.215 85.031 1.00 61.11 58 PHE B N 1
ATOM 1979 C CA . PHE B 1 35 ? 24.689 -48.480 84.083 1.00 58.62 58 PHE B CA 1
ATOM 1980 C C . PHE B 1 35 ? 23.191 -48.441 84.423 1.00 57.84 58 PHE B C 1
ATOM 1981 O O . PHE B 1 35 ? 22.521 -47.426 84.233 1.00 56.77 58 PHE B O 1
ATOM 1989 N N . GLU B 1 36 ? 22.682 -49.558 84.928 1.00 58.62 59 GLU B N 1
ATOM 1990 C CA . GLU B 1 36 ? 21.266 -49.730 85.231 1.00 58.38 59 GLU B CA 1
ATOM 1991 C C . GLU B 1 36 ? 20.422 -48.582 85.774 1.00 56.89 59 GLU B C 1
ATOM 1992 O O . GLU B 1 36 ? 19.640 -47.979 85.035 1.00 56.65 59 GLU B O 1
ATOM 1998 N N . GLN B 1 37 ? 20.547 -48.295 87.063 1.00 55.51 60 GLN B N 1
ATOM 1999 C CA . GLN B 1 37 ? 19.733 -47.249 87.658 1.00 54.14 60 GLN B CA 1
ATOM 2000 C C . GLN B 1 37 ? 19.987 -45.869 87.115 1.00 52.48 60 GLN B C 1
ATOM 2001 O O . GLN B 1 37 ? 19.049 -45.090 86.956 1.00 54.88 60 GLN B O 1
ATOM 2007 N N . PHE B 1 38 ? 21.237 -45.550 86.805 1.00 49.78 61 PHE B N 1
ATOM 2008 C CA . PHE B 1 38 ? 21.516 -44.219 86.289 1.00 45.78 61 PHE B CA 1
ATOM 2009 C C . PHE B 1 38 ? 20.790 -43.985 84.971 1.00 44.01 61 PHE B C 1
ATOM 2010 O O . PHE B 1 38 ? 20.087 -42.986 84.806 1.00 44.23 61 PHE B O 1
ATOM 2018 N N . PHE B 1 39 ? 20.953 -44.905 84.030 1.00 41.16 62 PHE B N 1
ATOM 2019 C CA . PHE B 1 39 ? 20.294 -44.741 82.747 1.00 40.42 62 PHE B CA 1
ATOM 2020 C C . PHE B 1 39 ? 18.777 -44.673 82.848 1.00 40.83 62 PHE B C 1
ATOM 2021 O O . PHE B 1 39 ? 18.150 -43.810 82.219 1.00 38.39 62 PHE B O 1
ATOM 2029 N N . LYS B 1 40 ? 18.185 -45.573 83.630 1.00 40.92 63 LYS B N 1
ATOM 2030 C CA . LYS B 1 40 ? 16.739 -45.568 83.771 1.00 43.07 63 LYS B CA 1
ATOM 2031 C C . LYS B 1 40 ? 16.244 -44.223 84.308 1.00 43.45 63 LYS B C 1
ATOM 2032 O O . LYS B 1 40 ? 15.264 -43.655 83.813 1.00 40.34 63 LYS B O 1
ATOM 2038 N N . LYS B 1 41 ? 16.938 -43.700 85.313 1.00 44.51 64 LYS B N 1
ATOM 2039 C CA . LYS B 1 41 ? 16.537 -42.431 85.897 1.00 45.19 64 LYS B CA 1
ATOM 2040 C C . LYS B 1 41 ? 16.795 -41.184 85.052 1.00 45.41 64 LYS B C 1
ATOM 2041 O O . LYS B 1 41 ? 16.010 -40.232 85.100 1.00 46.00 64 LYS B O 1
ATOM 2047 N N . TRP B 1 42 ? 17.870 -41.179 84.273 1.00 44.13 65 TRP B N 1
ATOM 2048 C CA . TRP B 1 42 ? 18.193 -39.977 83.513 1.00 44.91 65 TRP B CA 1
ATOM 2049 C C . TRP B 1 42 ? 18.063 -39.942 81.995 1.00 44.49 65 TRP B C 1
ATOM 2050 O O . TRP B 1 42 ? 18.115 -38.860 81.411 1.00 45.37 65 TRP B O 1
ATOM 2061 N N . PHE B 1 43 ? 17.904 -41.090 81.344 1.00 44.41 66 PHE B N 1
ATOM 2062 C CA . PHE B 1 43 ? 17.749 -41.092 79.888 1.00 44.22 66 PHE B CA 1
ATOM 2063 C C . PHE B 1 43 ? 16.340 -41.469 79.419 1.00 44.96 66 PHE B C 1
ATOM 2064 O O . PHE B 1 43 ? 15.871 -42.609 79.560 1.00 44.43 66 PHE B O 1
ATOM 2072 N N . GLY B 1 44 ? 15.656 -40.466 78.890 1.00 45.71 67 GLY B N 1
ATOM 2073 C CA . GLY B 1 44 ? 14.301 -40.658 78.410 1.00 47.14 67 GLY B CA 1
ATOM 2074 C C . GLY B 1 44 ? 14.360 -41.129 76.986 1.00 47.22 67 GLY B C 1
ATOM 2075 O O . GLY B 1 44 ? 13.353 -41.561 76.423 1.00 47.51 67 GLY B O 1
ATOM 2076 N N . GLU B 1 45 ? 15.561 -41.040 76.416 1.00 47.66 68 GLU B N 1
ATOM 2077 C CA . GLU B 1 45 ? 15.821 -41.459 75.048 1.00 46.65 68 GLU B CA 1
ATOM 2078 C C . GLU B 1 45 ? 15.657 -42.968 74.938 1.00 46.99 68 GLU B C 1
ATOM 2079 O O . GLU B 1 45 ? 15.441 -43.488 73.847 1.00 47.77 68 GLU B O 1
ATOM 2085 N N . LEU B 1 46 ? 15.755 -43.653 76.076 1.00 47.0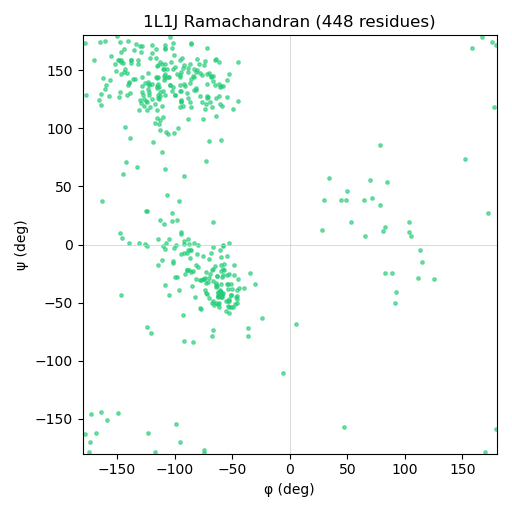5 69 LEU B N 1
ATOM 2086 C CA . LEU B 1 46 ? 15.613 -45.103 76.160 1.00 49.36 69 LEU B CA 1
ATOM 2087 C C . LEU B 1 46 ? 14.198 -45.548 76.533 1.00 51.58 69 LEU B C 1
ATOM 2088 O O . LEU B 1 46 ? 13.507 -44.878 77.293 1.00 53.03 69 LEU B O 1
ATOM 2093 N N . PRO B 1 47 ? 13.750 -46.697 75.994 1.00 53.89 70 PRO B N 1
ATOM 2094 C CA . PRO B 1 47 ? 12.416 -47.273 76.233 1.00 55.03 70 PRO B CA 1
ATOM 2095 C C . PRO B 1 47 ? 12.198 -47.739 77.664 1.00 55.78 70 PRO B C 1
ATOM 2096 O O . PRO B 1 47 ? 13.083 -48.326 78.273 1.00 54.94 70 PRO B O 1
ATOM 2100 N N . PRO B 1 48 ? 10.999 -47.512 78.210 1.00 57.70 71 PRO B N 1
ATOM 2101 C CA . PRO B 1 48 ? 10.718 -47.929 79.584 1.00 60.21 71 PRO B CA 1
ATOM 2102 C C . PRO B 1 48 ? 11.014 -49.397 79.875 1.00 62.89 71 PRO B C 1
ATOM 2103 O O . PRO B 1 48 ? 10.810 -49.868 80.993 1.00 64.47 71 PRO B O 1
ATOM 2107 N N . GLY B 1 49 ? 11.512 -50.114 78.875 1.00 65.01 72 GLY B N 1
ATOM 2108 C CA . GLY B 1 49 ? 11.846 -51.514 79.071 1.00 67.20 72 GLY B CA 1
ATOM 2109 C C . GLY B 1 49 ? 13.081 -51.906 78.276 1.00 69.33 72 GLY B C 1
ATOM 2110 O O . GLY B 1 49 ? 13.012 -52.782 77.402 1.00 71.72 72 GLY B O 1
ATOM 2111 N N . PHE B 1 50 ? 14.213 -51.265 78.565 1.00 67.89 73 PHE B N 1
ATOM 2112 C CA . PHE B 1 50 ? 15.444 -51.561 77.848 1.00 66.56 73 PHE B CA 1
ATOM 2113 C C . PHE B 1 50 ? 16.319 -52.531 78.635 1.00 67.13 73 PHE B C 1
ATOM 2114 O O . PHE B 1 50 ? 17.097 -53.288 78.058 1.00 67.52 73 PHE B O 1
ATOM 2122 N N . GLU B 1 51 ? 16.182 -52.505 79.956 1.00 67.62 74 GLU B N 1
ATOM 2123 C CA . GLU B 1 51 ? 16.949 -53.375 80.845 1.00 69.09 74 GLU B CA 1
ATOM 2124 C C . GLU B 1 51 ? 16.879 -54.833 80.390 1.00 70.37 74 GLU B C 1
ATOM 2125 O O . GLU B 1 51 ? 17.858 -55.575 80.479 1.00 70.36 74 GLU B O 1
ATOM 2131 N N . ARG B 1 52 ? 15.707 -55.236 79.907 1.00 71.32 75 ARG B N 1
ATOM 2132 C CA . ARG B 1 52 ? 15.488 -56.597 79.441 1.00 72.01 75 ARG B CA 1
ATOM 2133 C C . ARG B 1 52 ? 16.391 -56.960 78.278 1.00 71.69 75 ARG B C 1
ATOM 2134 O O . ARG B 1 52 ? 17.058 -57.988 78.300 1.00 72.74 75 ARG B O 1
ATOM 2142 N N . GLN B 1 53 ? 16.412 -56.106 77.266 1.00 71.40 76 GLN B N 1
ATOM 2143 C CA . GLN B 1 53 ? 17.194 -56.355 76.059 1.00 71.12 76 GLN B CA 1
ATOM 2144 C C . GLN B 1 53 ? 18.674 -56.008 76.143 1.00 69.00 76 GLN B C 1
ATOM 2145 O O . GLN B 1 53 ? 19.505 -56.621 75.462 1.00 67.74 76 GLN B O 1
ATOM 2151 N N . VAL B 1 54 ? 19.003 -55.022 76.970 1.00 67.01 77 VAL B N 1
ATOM 2152 C CA . VAL B 1 54 ? 20.391 -54.602 77.126 1.00 63.36 77 VAL B CA 1
ATOM 2153 C C . VAL B 1 54 ? 20.844 -54.897 78.548 1.00 60.33 77 VAL B C 1
ATOM 2154 O O . VAL B 1 54 ? 20.102 -54.654 79.497 1.00 60.62 77 VAL B O 1
ATOM 2158 N N . ALA B 1 55 ? 22.054 -55.430 78.697 1.00 57.16 78 ALA B N 1
ATOM 2159 C CA . ALA B 1 55 ? 22.573 -55.754 80.020 1.00 55.21 78 ALA B CA 1
ATOM 2160 C C . ALA B 1 55 ? 23.775 -54.909 80.413 1.00 54.59 78 ALA B C 1
ATOM 2161 O O . ALA B 1 55 ? 24.373 -55.131 81.464 1.00 54.67 78 ALA B O 1
ATOM 2163 N N . SER B 1 56 ? 24.126 -53.941 79.571 1.00 53.47 79 SER B N 1
ATOM 2164 C CA . SER B 1 56 ? 25.257 -53.076 79.857 1.00 50.60 79 SER B CA 1
ATOM 2165 C C . SER B 1 56 ? 25.585 -52.053 78.790 1.00 49.71 79 SER B C 1
ATOM 2166 O O . SER B 1 56 ? 25.916 -52.414 77.663 1.00 50.51 79 SER B O 1
ATOM 2169 N N . LEU B 1 57 ? 25.493 -50.775 79.156 1.00 47.68 80 LEU B N 1
ATOM 2170 C CA . LEU B 1 57 ? 25.843 -49.677 78.257 1.00 44.57 80 LEU B CA 1
ATOM 2171 C C . LEU B 1 57 ? 27.134 -49.105 78.796 1.00 42.86 80 LEU B C 1
ATOM 2172 O O . LEU B 1 57 ? 27.552 -49.423 79.904 1.00 40.31 80 LEU B O 1
ATOM 2177 N N . GLY B 1 58 ? 27.760 -48.247 78.011 1.00 40.94 81 GLY B N 1
ATOM 2178 C CA . GLY B 1 58 ? 28.992 -47.653 78.457 1.00 42.05 81 GLY B CA 1
ATOM 2179 C C . GLY B 1 58 ? 29.610 -46.936 77.294 1.00 42.60 81 GLY B C 1
ATOM 2180 O O . GLY B 1 58 ? 29.031 -46.905 76.209 1.00 43.70 81 GLY B O 1
ATOM 2181 N N . SER B 1 59 ? 30.776 -46.347 77.516 1.00 41.66 82 SER B N 1
ATOM 2182 C CA . SER B 1 59 ? 31.451 -45.650 76.447 1.00 41.03 82 SER B CA 1
ATOM 2183 C C . SER B 1 59 ? 32.799 -46.311 76.242 1.00 41.18 82 SER B C 1
ATOM 2184 O O . SER B 1 59 ? 33.204 -47.181 77.023 1.00 41.35 82 SER B O 1
ATOM 2187 N N . GLY B 1 60 ? 33.471 -45.901 75.174 1.00 38.74 83 GLY B N 1
ATOM 2188 C CA . GLY B 1 60 ? 34.766 -46.435 74.842 1.00 38.30 83 GLY B CA 1
ATOM 2189 C C . GLY B 1 60 ? 35.353 -45.486 73.822 1.00 40.08 83 GLY B C 1
ATOM 2190 O O . GLY B 1 60 ? 34.686 -44.537 73.397 1.00 39.74 83 GLY B O 1
ATOM 2191 N N . PHE B 1 61 ? 36.603 -45.715 73.443 1.00 40.65 84 PHE B N 1
ATOM 2192 C CA . PHE B 1 61 ? 37.250 -44.875 72.455 1.00 42.91 84 PHE B CA 1
ATOM 2193 C C . PHE B 1 61 ? 38.300 -45.702 71.736 1.00 46.43 84 PHE B C 1
ATOM 2194 O O . PHE B 1 61 ? 38.797 -46.699 72.259 1.00 46.17 84 PHE B O 1
ATOM 2202 N N . ILE B 1 62 ? 38.622 -45.286 70.522 1.00 50.69 85 ILE B N 1
ATOM 2203 C CA . ILE B 1 62 ? 39.576 -46.001 69.699 1.00 54.97 85 ILE B CA 1
ATOM 2204 C C . ILE B 1 62 ? 40.980 -45.442 69.843 1.00 57.53 85 ILE B C 1
ATOM 2205 O O . ILE B 1 62 ? 41.207 -44.252 69.629 1.00 57.63 85 ILE B O 1
ATOM 2210 N N . PHE B 1 63 ? 41.919 -46.308 70.205 1.00 60.59 86 PHE B N 1
ATOM 2211 C CA . PHE B 1 63 ? 43.303 -45.891 70.382 1.00 62.59 86 PHE B CA 1
ATOM 2212 C C . PHE B 1 63 ? 44.210 -46.335 69.236 1.00 64.69 86 PHE B C 1
ATOM 2213 O O . PHE B 1 63 ? 45.421 -46.125 69.268 1.00 66.05 86 PHE B O 1
ATOM 2221 N N . ASP B 1 64 ? 43.614 -46.933 68.214 1.00 66.45 87 ASP B N 1
ATOM 2222 C CA . ASP B 1 64 ? 44.365 -47.396 67.056 1.00 68.53 87 ASP B CA 1
ATOM 2223 C C . ASP B 1 64 ? 43.692 -46.936 65.786 1.00 69.72 87 ASP B C 1
ATOM 2224 O O . ASP B 1 64 ? 42.510 -46.605 65.781 1.00 70.48 87 ASP B O 1
ATOM 2229 N N . PRO B 1 65 ? 44.445 -46.890 64.684 1.00 70.98 88 PRO B N 1
ATOM 2230 C CA . PRO B 1 65 ? 43.818 -46.463 63.434 1.00 71.44 88 PRO B CA 1
ATOM 2231 C C . PRO B 1 65 ? 43.079 -47.662 62.822 1.00 71.42 88 PRO B C 1
ATOM 2232 O O . PRO B 1 65 ? 42.203 -47.491 61.970 1.00 71.07 88 PRO B O 1
ATOM 2236 N N . GLU B 1 66 ? 43.422 -48.867 63.289 1.00 70.71 89 GLU B N 1
ATOM 2237 C CA . GLU B 1 66 ? 42.809 -50.095 62.784 1.00 70.84 89 GLU B CA 1
ATOM 2238 C C . GLU B 1 66 ? 41.727 -50.769 63.634 1.00 69.47 89 GLU B C 1
ATOM 2239 O O . GLU B 1 66 ? 41.485 -51.966 63.473 1.00 68.75 89 GLU B O 1
ATOM 2245 N N . GLY B 1 67 ? 41.102 -50.032 64.554 1.00 67.76 90 GLY B N 1
ATOM 2246 C CA . GLY B 1 67 ? 40.003 -50.613 65.315 1.00 64.97 90 GLY B CA 1
ATOM 2247 C C . GLY B 1 67 ? 40.057 -51.110 66.749 1.00 64.08 90 GLY B C 1
ATOM 2248 O O . GLY B 1 67 ? 39.107 -51.770 67.197 1.00 62.44 90 GLY B O 1
ATOM 2249 N N . TYR B 1 68 ? 41.128 -50.831 67.482 1.00 62.47 91 TYR B N 1
ATOM 2250 C CA . TYR B 1 68 ? 41.157 -51.278 68.870 1.00 60.93 91 TYR B CA 1
ATOM 2251 C C . TYR B 1 68 ? 40.480 -50.246 69.782 1.00 58.57 91 TYR B C 1
ATOM 2252 O O . TYR B 1 68 ? 40.646 -49.035 69.616 1.00 57.48 91 TYR B O 1
ATOM 2261 N N . ILE B 1 69 ? 39.708 -50.750 70.740 1.00 57.24 92 ILE B N 1
ATOM 2262 C CA . ILE B 1 69 ? 38.945 -49.923 71.672 1.00 55.00 92 ILE B CA 1
ATOM 2263 C C . ILE B 1 69 ? 39.211 -50.232 73.146 1.00 54.92 92 ILE B C 1
ATOM 2264 O O . ILE B 1 69 ? 39.325 -51.387 73.547 1.00 54.86 92 ILE B O 1
ATOM 2269 N N . LEU B 1 70 ? 39.309 -49.178 73.945 1.00 54.89 93 LEU B N 1
ATOM 2270 C CA . LEU B 1 70 ? 39.514 -49.310 75.378 1.00 53.78 93 LEU B CA 1
ATOM 2271 C C . LEU B 1 70 ? 38.190 -48.949 76.057 1.00 53.93 93 LEU B C 1
ATOM 2272 O O . LEU B 1 70 ? 37.400 -48.148 75.535 1.00 51.71 93 LEU B O 1
ATOM 2277 N N . THR B 1 71 ? 37.960 -49.546 77.221 1.00 53.97 94 THR B N 1
ATOM 2278 C CA . THR B 1 71 ? 36.756 -49.295 77.995 1.00 52.35 94 THR B CA 1
ATOM 2279 C C . THR B 1 71 ? 36.949 -49.900 79.379 1.00 52.75 94 THR B C 1
ATOM 2280 O O . THR B 1 71 ? 38.075 -50.185 79.774 1.00 53.39 94 THR B O 1
ATOM 2284 N N . ASN B 1 72 ? 35.860 -50.100 80.112 1.00 52.84 95 ASN B N 1
ATOM 2285 C CA . ASN B 1 72 ? 35.943 -50.649 81.462 1.00 52.83 95 ASN B CA 1
ATOM 2286 C C . ASN B 1 72 ? 35.678 -52.135 81.496 1.00 51.87 95 ASN B C 1
ATOM 2287 O O . ASN B 1 72 ? 34.884 -52.644 80.718 1.00 52.97 95 ASN B O 1
ATOM 2292 N N . TYR B 1 73 ? 36.335 -52.843 82.405 1.00 50.66 96 TYR B N 1
ATOM 2293 C CA . TYR B 1 73 ? 36.096 -54.269 82.483 1.00 50.01 96 TYR B CA 1
ATOM 2294 C C . TYR B 1 73 ? 34.625 -54.483 82.799 1.00 49.10 96 TYR B C 1
ATOM 2295 O O . TYR B 1 73 ? 33.986 -55.319 82.178 1.00 47.66 96 TYR B O 1
ATOM 2304 N N . HIS B 1 74 ? 34.071 -53.726 83.745 1.00 49.73 97 HIS B N 1
ATOM 2305 C CA . HIS B 1 74 ? 32.661 -53.926 84.072 1.00 50.27 97 HIS B CA 1
ATOM 2306 C C . HIS B 1 74 ? 31.746 -53.575 82.913 1.00 50.84 97 HIS B C 1
ATOM 2307 O O . HIS B 1 74 ? 30.609 -54.014 82.876 1.00 51.65 97 HIS B O 1
ATOM 2314 N N . VAL B 1 75 ? 32.230 -52.806 81.947 1.00 52.12 98 VAL B N 1
ATOM 2315 C CA . VAL B 1 75 ? 31.380 -52.466 80.813 1.00 54.05 98 VAL B CA 1
ATOM 2316 C C . VAL B 1 75 ? 31.310 -53.598 79.781 1.00 56.19 98 VAL B C 1
ATOM 2317 O O . VAL B 1 75 ? 30.371 -53.659 78.977 1.00 56.59 98 VAL B O 1
ATOM 2321 N N . VAL B 1 76 ? 32.282 -54.510 79.828 1.00 57.98 99 VAL B N 1
ATOM 2322 C CA . VAL B 1 76 ? 32.343 -55.619 78.872 1.00 59.66 99 VAL B CA 1
ATOM 2323 C C . VAL B 1 76 ? 32.757 -57.001 79.444 1.00 62.16 99 VAL B C 1
ATOM 2324 O O . VAL B 1 76 ? 32.832 -57.985 78.703 1.00 63.75 99 VAL B O 1
ATOM 2328 N N . GLY B 1 77 ? 32.992 -57.061 80.758 1.00 63.59 100 GLY B N 1
ATOM 2329 C CA . GLY B 1 77 ? 33.388 -58.285 81.457 1.00 64.57 100 GLY B CA 1
ATOM 2330 C C . GLY B 1 77 ? 33.425 -59.593 80.691 1.00 65.57 100 GLY B C 1
ATOM 2331 O O .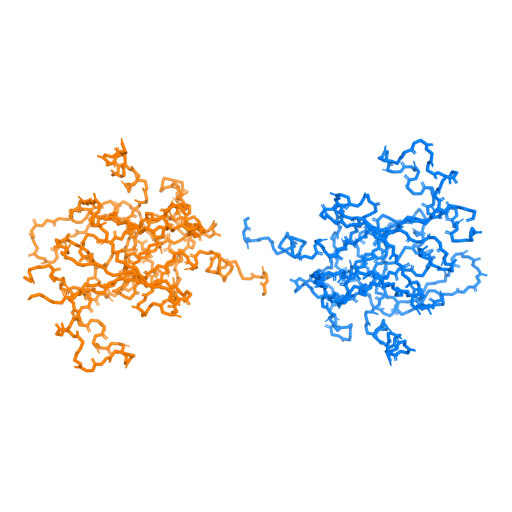 GLY B 1 77 ? 34.294 -59.806 79.843 1.00 67.00 100 GLY B O 1
ATOM 2332 N N . GLY B 1 78 ? 32.502 -60.491 81.017 1.00 66.20 101 GLY B N 1
ATOM 2333 C CA . GLY B 1 78 ? 32.424 -61.766 80.324 1.00 65.38 101 GLY B CA 1
ATOM 2334 C C . GLY B 1 78 ? 31.369 -61.641 79.235 1.00 66.09 101 GLY B C 1
ATOM 2335 O O . GLY B 1 78 ? 30.596 -62.570 78.964 1.00 65.31 101 GLY B O 1
ATOM 2336 N N . ALA B 1 79 ? 31.332 -60.465 78.616 1.00 65.72 102 ALA B N 1
ATOM 2337 C CA . ALA B 1 79 ? 30.375 -60.183 77.560 1.00 65.95 102 ALA B CA 1
ATOM 2338 C C . ALA B 1 79 ? 30.555 -61.172 76.426 1.00 66.06 102 ALA B C 1
ATOM 2339 O O . ALA B 1 79 ? 31.627 -61.248 75.823 1.00 66.07 102 ALA B O 1
ATOM 2341 N N . ASP B 1 80 ? 29.501 -61.930 76.145 1.00 66.05 103 ASP B N 1
ATOM 2342 C CA . ASP B 1 80 ? 29.528 -62.918 75.072 1.00 65.62 103 ASP B CA 1
ATOM 2343 C C . ASP B 1 80 ? 28.784 -62.335 73.883 1.00 63.94 103 ASP B C 1
ATOM 2344 O O . ASP B 1 80 ? 28.238 -63.064 73.057 1.00 65.31 103 ASP B O 1
ATOM 2349 N N . ASN B 1 81 ? 28.787 -61.006 73.818 1.00 61.20 104 ASN B N 1
ATOM 2350 C CA . ASN B 1 81 ? 28.121 -60.233 72.777 1.00 57.25 104 ASN B CA 1
ATOM 2351 C C . ASN B 1 81 ? 28.466 -58.773 73.065 1.00 55.36 104 ASN B C 1
ATOM 2352 O O . ASN B 1 81 ? 28.325 -58.309 74.191 1.00 54.95 104 ASN B O 1
ATOM 2357 N N . ILE B 1 82 ? 28.950 -58.054 72.063 1.00 53.47 105 ILE B N 1
ATOM 2358 C CA . ILE B 1 82 ? 29.311 -56.664 72.271 1.00 51.47 105 ILE B CA 1
ATOM 2359 C C . ILE B 1 82 ? 29.077 -55.870 71.012 1.00 51.04 105 ILE B C 1
ATOM 2360 O O . ILE B 1 82 ? 29.557 -56.225 69.949 1.00 50.95 105 ILE B O 1
ATOM 2365 N N . THR B 1 83 ? 28.336 -54.781 71.145 1.00 51.80 106 THR B N 1
ATOM 2366 C CA . THR B 1 83 ? 28.039 -53.922 70.012 1.00 51.24 106 THR B CA 1
ATOM 2367 C C . THR B 1 83 ? 28.669 -52.540 70.204 1.00 50.52 106 THR B C 1
ATOM 2368 O O . THR B 1 83 ? 28.607 -51.945 71.286 1.00 49.44 106 THR B O 1
ATOM 2372 N N . VAL B 1 84 ? 29.294 -52.047 69.145 1.00 49.52 107 VAL B N 1
ATOM 2373 C CA . VAL B 1 84 ? 29.912 -50.738 69.176 1.00 50.40 107 VAL B CA 1
ATOM 2374 C C . VAL B 1 84 ? 29.182 -49.807 68.208 1.00 51.63 107 VAL B C 1
ATOM 2375 O O . VAL B 1 84 ? 28.977 -50.149 67.044 1.00 51.72 107 VAL B O 1
ATOM 2379 N N . THR B 1 85 ? 28.788 -48.633 68.694 1.00 52.16 108 THR B N 1
ATOM 2380 C CA . THR B 1 85 ? 28.071 -47.667 67.866 1.00 52.38 108 THR B CA 1
ATOM 2381 C C . THR B 1 85 ? 28.827 -46.352 67.798 1.00 52.01 108 THR B C 1
ATOM 2382 O O . THR B 1 85 ? 29.017 -45.699 68.818 1.00 52.47 108 THR B O 1
ATOM 2386 N N . MET B 1 86 ? 29.242 -45.957 66.599 1.00 52.13 109 MET B N 1
ATOM 2387 C CA . MET B 1 86 ? 29.993 -44.712 66.421 1.00 52.83 109 MET B CA 1
ATOM 2388 C C . MET B 1 86 ? 29.101 -43.534 66.078 1.00 52.32 109 MET B C 1
ATOM 2389 O O . MET B 1 86 ? 27.978 -43.713 65.613 1.00 53.75 109 MET B O 1
ATOM 2394 N N . LEU B 1 87 ? 29.612 -42.329 66.289 1.00 52.89 110 LEU B N 1
ATOM 2395 C CA . LEU B 1 87 ? 28.837 -41.128 66.005 1.00 54.94 110 LEU B CA 1
ATOM 2396 C C . LEU B 1 87 ? 28.211 -41.062 64.614 1.00 55.57 110 LEU B C 1
ATOM 2397 O O . LEU B 1 87 ? 27.042 -40.685 64.487 1.00 55.37 110 LEU B O 1
ATOM 2402 N N . ASP B 1 88 ? 28.964 -41.432 63.577 1.00 57.43 111 ASP B N 1
ATOM 2403 C CA . ASP B 1 88 ? 28.435 -41.384 62.211 1.00 60.31 111 ASP B CA 1
ATOM 2404 C C . ASP B 1 88 ? 27.160 -42.230 62.005 1.00 62.02 111 ASP B C 1
ATOM 2405 O O . ASP B 1 88 ? 26.333 -41.925 61.136 1.00 61.95 111 ASP B O 1
ATOM 2410 N N . GLY B 1 89 ? 26.988 -43.266 62.823 1.00 63.38 112 GLY B N 1
ATOM 2411 C CA . GLY B 1 89 ? 25.810 -44.112 62.713 1.00 63.71 112 GLY B CA 1
ATOM 2412 C C . GLY B 1 89 ? 26.144 -45.581 62.539 1.00 64.32 112 GLY B C 1
ATOM 2413 O O . GLY B 1 89 ? 25.390 -46.463 62.955 1.00 63.52 112 GLY B O 1
ATOM 2414 N N . SER B 1 90 ? 27.288 -45.848 61.923 1.00 64.73 113 SER B N 1
ATOM 2415 C CA . SER B 1 90 ? 27.713 -47.215 61.690 1.00 65.59 113 SER B CA 1
ATOM 2416 C C . SER B 1 90 ? 27.875 -47.984 62.995 1.00 66.29 113 SER B C 1
ATOM 2417 O O . SER B 1 90 ? 28.429 -47.475 63.969 1.00 67.73 113 SER B O 1
ATOM 2420 N N . LYS B 1 91 ? 27.380 -49.212 63.017 1.00 65.94 114 LYS B N 1
ATOM 2421 C CA . LYS B 1 91 ? 27.496 -50.039 64.202 1.00 66.16 114 LYS B CA 1
ATOM 2422 C C . LYS B 1 91 ? 28.365 -51.238 63.830 1.00 66.36 114 LYS B C 1
ATOM 2423 O O . LYS B 1 91 ? 28.554 -51.528 62.646 1.00 66.65 114 LYS B O 1
ATOM 2429 N N . TYR B 1 92 ? 28.930 -51.907 64.831 1.00 65.91 115 TYR B N 1
ATOM 2430 C CA . TYR B 1 92 ? 29.802 -53.052 64.583 1.00 66.22 115 TYR B CA 1
ATOM 2431 C C . TYR B 1 92 ? 29.715 -54.061 65.720 1.00 68.06 115 TYR B C 1
ATOM 2432 O O . TYR B 1 92 ? 29.302 -53.726 66.833 1.00 69.54 115 TYR B O 1
ATOM 2441 N N . ASP B 1 93 ? 30.097 -55.302 65.432 1.00 69.61 116 ASP B N 1
ATOM 2442 C CA . ASP B 1 93 ? 30.135 -56.346 66.450 1.00 69.80 116 ASP B CA 1
ATOM 2443 C C . ASP B 1 93 ? 31.578 -56.276 66.957 1.00 68.96 116 ASP B C 1
ATOM 2444 O O . ASP B 1 93 ? 32.480 -55.877 66.210 1.00 68.94 116 ASP B O 1
ATOM 2449 N N . ALA B 1 94 ? 31.807 -56.644 68.212 1.00 67.71 117 ALA B N 1
ATOM 2450 C CA . ALA B 1 94 ? 33.153 -56.554 68.765 1.00 67.93 117 ALA B CA 1
ATOM 2451 C C . ALA B 1 94 ? 33.619 -57.770 69.545 1.00 67.60 117 ALA B C 1
ATOM 2452 O O . ALA B 1 94 ? 32.843 -58.395 70.265 1.00 67.39 117 ALA B O 1
ATOM 2454 N N . GLU B 1 95 ? 34.900 -58.093 69.401 1.00 67.68 118 GLU B N 1
ATOM 2455 C CA . GLU B 1 95 ? 35.478 -59.224 70.111 1.00 67.86 118 GLU B CA 1
ATOM 2456 C C . GLU B 1 95 ? 36.241 -58.749 71.335 1.00 66.04 118 GLU B C 1
ATOM 2457 O O . GLU B 1 95 ? 37.078 -57.853 71.248 1.00 66.16 118 GLU B O 1
ATOM 2463 N N . TYR B 1 96 ? 35.935 -59.346 72.478 1.00 64.08 119 TYR B N 1
ATOM 2464 C CA . TYR B 1 96 ? 36.612 -59.011 73.718 1.00 63.28 119 TYR B CA 1
ATOM 2465 C C . TYR B 1 96 ? 38.051 -59.489 73.558 1.00 63.17 119 TYR B C 1
ATOM 2466 O O . TYR B 1 96 ? 38.287 -60.682 73.393 1.00 63.68 119 TYR B O 1
ATOM 2475 N N . ILE B 1 97 ? 39.008 -58.564 73.608 1.00 62.11 120 ILE B N 1
ATOM 2476 C CA . ILE B 1 97 ? 40.415 -58.911 73.438 1.00 61.16 120 ILE B CA 1
ATOM 2477 C C . ILE B 1 97 ? 41.183 -59.235 74.725 1.00 61.46 120 ILE B C 1
ATOM 2478 O O . ILE B 1 97 ? 42.179 -59.956 74.690 1.00 61.18 120 ILE B O 1
ATOM 2483 N N . GLY B 1 98 ? 40.728 -58.712 75.859 1.00 61.73 121 GLY B N 1
ATOM 2484 C CA . GLY B 1 98 ? 41.412 -58.984 77.112 1.00 60.62 121 GLY B CA 1
ATOM 2485 C C . GLY B 1 98 ? 41.102 -57.936 78.153 1.00 61.24 121 GLY B C 1
ATOM 2486 O O . GLY B 1 98 ? 40.520 -56.903 77.841 1.00 62.81 121 GLY B O 1
ATOM 2487 N N . GLY B 1 99 ? 41.485 -58.192 79.396 1.00 62.36 122 GLY B N 1
ATOM 2488 C CA . GLY B 1 99 ? 41.216 -57.229 80.445 1.00 62.77 122 GLY B CA 1
ATOM 2489 C C . GLY B 1 99 ? 41.739 -57.616 81.813 1.00 63.61 122 GLY B C 1
ATOM 2490 O O . GLY B 1 99 ? 42.254 -58.721 82.021 1.00 62.55 122 GLY B O 1
ATOM 2491 N N . ASP B 1 100 ? 41.608 -56.679 82.747 1.00 64.21 123 ASP B N 1
ATOM 2492 C CA . ASP B 1 100 ? 42.046 -56.863 84.122 1.00 64.87 123 ASP B CA 1
ATOM 2493 C C . ASP B 1 100 ? 40.990 -56.256 85.026 1.00 65.89 123 ASP B C 1
ATOM 2494 O O . ASP B 1 100 ? 41.033 -55.066 85.342 1.00 66.19 123 ASP B O 1
ATOM 2499 N N . GLU B 1 101 ? 40.045 -57.089 85.438 1.00 66.60 124 GLU B N 1
ATOM 2500 C CA . GLU B 1 101 ? 38.945 -56.668 86.290 1.00 66.41 124 GLU B CA 1
ATOM 2501 C C . GLU B 1 101 ? 39.323 -55.792 87.478 1.00 65.46 124 GLU B C 1
ATOM 2502 O O . GLU B 1 101 ? 38.597 -54.857 87.810 1.00 66.50 124 GLU B O 1
ATOM 2508 N N . GLU B 1 102 ? 40.443 -56.092 88.127 1.00 64.53 125 GLU B N 1
ATOM 2509 C CA . GLU B 1 102 ? 40.856 -55.318 89.294 1.00 63.08 125 GLU B CA 1
ATOM 2510 C C . GLU B 1 102 ? 41.258 -53.881 88.953 1.00 60.75 125 GLU B C 1
ATOM 2511 O O . GLU B 1 102 ? 41.245 -53.003 89.812 1.00 59.72 125 GLU B O 1
ATOM 2517 N N . LEU B 1 103 ? 41.612 -53.650 87.694 1.00 59.04 126 LEU B N 1
ATOM 2518 C CA . LEU B 1 103 ? 41.993 -52.324 87.221 1.00 57.07 126 LEU B CA 1
ATOM 2519 C C . LEU B 1 103 ? 40.834 -51.696 86.462 1.00 55.93 126 LEU B C 1
ATOM 2520 O O . LEU B 1 103 ? 40.808 -50.496 86.220 1.00 54.98 126 LEU B O 1
ATOM 2525 N N . ASP B 1 104 ? 39.880 -52.542 86.094 1.00 55.67 127 ASP B N 1
ATOM 2526 C CA . ASP B 1 104 ? 38.686 -52.155 85.357 1.00 54.19 127 ASP B CA 1
ATOM 2527 C C . ASP B 1 104 ? 39.012 -51.632 83.970 1.00 54.19 127 ASP B C 1
ATOM 2528 O O . ASP B 1 104 ? 38.395 -50.692 83.480 1.00 54.95 127 ASP B O 1
ATOM 2533 N N . ILE B 1 105 ? 39.990 -52.264 83.342 1.00 54.37 128 ILE B N 1
ATOM 2534 C CA . ILE B 1 105 ? 40.425 -51.894 82.006 1.00 53.21 128 ILE B CA 1
ATOM 2535 C C . ILE B 1 105 ? 39.994 -53.000 81.055 1.00 52.91 128 ILE B C 1
ATOM 2536 O O . ILE B 1 105 ? 39.882 -54.163 81.455 1.00 51.82 128 ILE B O 1
ATOM 2541 N N . ALA B 1 106 ? 39.752 -52.646 79.799 1.00 52.52 129 ALA B N 1
ATOM 2542 C CA . ALA B 1 106 ? 39.340 -53.639 78.827 1.00 53.59 129 ALA B CA 1
ATOM 2543 C C . ALA B 1 106 ? 39.574 -53.158 77.415 1.00 55.32 129 ALA B C 1
ATOM 2544 O O . ALA B 1 106 ? 39.248 -52.015 77.065 1.00 55.07 129 ALA B O 1
ATOM 2546 N N . VAL B 1 107 ? 40.152 -54.041 76.607 1.00 56.50 130 VAL B N 1
ATOM 2547 C CA . VAL B 1 107 ? 40.428 -53.737 75.211 1.00 58.15 130 VAL B CA 1
ATOM 2548 C C . VAL B 1 107 ? 39.397 -54.510 74.384 1.00 59.00 130 VAL B C 1
ATOM 2549 O O . VAL B 1 107 ? 39.000 -55.618 74.751 1.00 58.18 130 VAL B O 1
ATOM 2553 N N . ILE B 1 108 ? 38.951 -53.902 73.286 1.00 60.57 131 ILE B N 1
ATOM 2554 C CA . ILE B 1 108 ? 37.946 -54.497 72.409 1.00 63.03 131 ILE B CA 1
ATOM 2555 C C . ILE B 1 108 ? 38.383 -54.250 70.961 1.00 65.06 131 ILE B C 1
ATOM 2556 O O . ILE B 1 108 ? 39.149 -53.322 70.705 1.00 64.95 131 ILE B O 1
ATOM 2561 N N . LYS B 1 109 ? 37.913 -55.076 70.023 1.00 67.86 132 LYS B N 1
ATOM 2562 C CA . LYS B 1 109 ? 38.309 -54.950 68.612 1.00 69.89 132 LYS B CA 1
ATOM 2563 C C . LYS B 1 109 ? 37.165 -54.740 67.611 1.00 71.61 132 LYS B C 1
ATOM 2564 O O . LYS B 1 109 ? 36.113 -55.382 67.704 1.00 71.34 132 LYS B O 1
ATOM 2570 N N . ILE B 1 110 ? 37.385 -53.840 66.653 1.00 73.88 133 ILE B N 1
ATOM 2571 C CA . ILE B 1 110 ? 36.400 -53.557 65.607 1.00 77.30 133 ILE B CA 1
ATOM 2572 C C . ILE B 1 110 ? 37.022 -53.738 64.219 1.00 80.25 133 ILE B C 1
ATOM 2573 O O . ILE B 1 110 ? 38.037 -53.119 63.880 1.00 80.26 133 ILE B O 1
ATOM 2578 N N . LYS B 1 111 ? 36.389 -54.596 63.425 1.00 83.62 134 LYS B N 1
ATOM 2579 C CA . LYS B 1 111 ? 36.832 -54.922 62.070 1.00 85.89 134 LYS B CA 1
ATOM 2580 C C . LYS B 1 111 ? 36.584 -53.819 61.035 1.00 87.93 134 LYS B C 1
ATOM 2581 O O . LYS B 1 111 ? 35.439 -53.458 60.750 1.00 88.15 134 LYS B O 1
ATOM 2587 N N . ALA B 1 112 ? 37.666 -53.282 60.479 1.00 90.28 135 ALA B N 1
ATOM 2588 C CA . ALA B 1 112 ? 37.564 -52.245 59.456 1.00 92.70 135 ALA B CA 1
ATOM 2589 C C . ALA B 1 112 ? 37.862 -52.904 58.106 1.00 94.77 135 ALA B C 1
ATOM 2590 O O . ALA B 1 112 ? 38.773 -53.735 58.005 1.00 94.68 135 ALA B O 1
ATOM 2592 N N . SER B 1 113 ? 37.084 -52.564 57.079 1.00 96.85 136 SER B N 1
ATOM 2593 C CA . SER B 1 113 ? 37.313 -53.139 55.754 1.00 98.83 136 SER B CA 1
ATOM 2594 C C . SER B 1 113 ? 38.245 -52.230 54.950 1.00 99.85 136 SER B C 1
ATOM 2595 O O . SER B 1 113 ? 39.460 -52.459 54.910 1.00 99.79 136 SER B O 1
ATOM 2598 N N . ASP B 1 114 ? 37.684 -51.193 54.331 1.00 100.50 137 ASP B N 1
ATOM 2599 C CA . ASP B 1 114 ? 38.477 -50.253 53.539 1.00 100.55 137 ASP B CA 1
ATOM 2600 C C . ASP B 1 114 ? 39.128 -49.152 54.393 1.00 99.48 137 ASP B C 1
ATOM 2601 O O . ASP B 1 114 ? 40.295 -49.268 54.789 1.00 99.40 137 ASP B O 1
ATOM 2606 N N . LYS B 1 115 ? 38.368 -48.093 54.673 1.00 97.54 138 LYS B N 1
ATOM 2607 C CA . LYS B 1 115 ? 38.852 -46.962 55.469 1.00 94.43 138 LYS B CA 1
ATOM 2608 C C . LYS B 1 115 ? 39.177 -47.309 56.924 1.00 91.46 138 LYS B C 1
ATOM 2609 O O . LYS B 1 115 ? 38.693 -48.306 57.471 1.00 91.52 138 LYS B O 1
ATOM 2615 N N . LYS B 1 116 ? 40.008 -46.481 57.547 1.00 87.95 139 LYS B N 1
ATOM 2616 C CA . LYS B 1 116 ? 40.384 -46.713 58.933 1.00 84.74 139 LYS B CA 1
ATOM 2617 C C . LYS B 1 116 ? 39.898 -45.621 59.893 1.00 81.76 139 LYS B C 1
ATOM 2618 O O . LYS B 1 116 ? 39.867 -44.430 59.563 1.00 81.02 139 LYS B O 1
ATOM 2624 N N . PHE B 1 117 ? 39.509 -46.069 61.083 1.00 77.60 140 PHE B N 1
ATOM 2625 C CA . PHE B 1 117 ? 38.964 -45.227 62.138 1.00 73.01 140 PHE B CA 1
ATOM 2626 C C . PHE B 1 117 ? 39.847 -44.136 62.701 1.00 70.34 140 PHE B C 1
ATOM 2627 O O . PHE B 1 117 ? 41.073 -44.199 62.623 1.00 69.64 140 PHE B O 1
ATOM 2635 N N . PRO B 1 118 ? 39.215 -43.111 63.290 1.00 68.46 141 PRO B N 1
ATOM 2636 C CA . PRO B 1 118 ? 39.920 -41.987 63.900 1.00 67.26 141 PRO B CA 1
ATOM 2637 C C . PRO B 1 118 ? 40.219 -42.504 65.303 1.00 65.69 141 PRO B C 1
ATOM 2638 O O . PRO B 1 118 ? 39.397 -43.217 65.882 1.00 66.53 141 PRO B O 1
ATOM 2642 N N . TYR B 1 119 ? 41.383 -42.182 65.848 1.00 62.96 142 TYR B N 1
ATOM 2643 C CA . TYR B 1 119 ? 41.707 -42.664 67.181 1.00 61.17 142 TYR B CA 1
ATOM 2644 C C . TYR B 1 119 ? 42.314 -41.562 68.049 1.00 59.89 142 TYR B C 1
ATOM 2645 O O . TYR B 1 119 ? 42.679 -40.491 67.545 1.00 59.36 142 TYR B O 1
ATOM 2654 N N . LEU B 1 120 ? 42.390 -41.835 69.355 1.00 56.66 143 LEU B N 1
ATOM 2655 C CA . LEU B 1 120 ? 42.923 -40.907 70.354 1.00 52.35 143 LEU B CA 1
ATOM 2656 C C . LEU B 1 120 ? 44.359 -41.266 70.696 1.00 52.32 143 LEU B C 1
ATOM 2657 O O . LEU B 1 120 ? 44.759 -42.422 70.602 1.00 52.80 143 LEU B O 1
ATOM 2662 N N . GLU B 1 121 ? 45.130 -40.275 71.115 1.00 53.37 144 GLU B N 1
ATOM 2663 C CA . GLU B 1 121 ? 46.523 -40.509 71.442 1.00 53.78 144 GLU B CA 1
ATOM 2664 C C . GLU B 1 121 ? 46.748 -40.419 72.939 1.00 52.48 144 GLU B C 1
ATOM 2665 O O . GLU B 1 121 ? 46.146 -39.583 73.607 1.00 53.35 144 GLU B O 1
ATOM 2671 N N . PHE B 1 122 ? 47.611 -41.288 73.461 1.00 51.09 145 PHE B N 1
ATOM 2672 C CA . PHE B 1 122 ? 47.896 -41.327 74.892 1.00 48.71 145 PHE B CA 1
ATOM 2673 C C . PHE B 1 122 ? 48.884 -40.251 75.313 1.00 48.06 145 PHE B C 1
ATOM 2674 O O . PHE B 1 122 ? 49.617 -39.704 74.492 1.00 47.42 145 PHE B O 1
ATOM 2682 N N . GLY B 1 123 ? 48.884 -39.947 76.604 1.00 48.72 146 GLY B N 1
ATOM 2683 C CA . GLY B 1 123 ? 49.794 -38.957 77.151 1.00 48.86 146 GLY B CA 1
ATOM 2684 C C . GLY B 1 123 ? 50.598 -39.639 78.240 1.00 49.25 146 GLY B C 1
ATOM 2685 O O . GLY B 1 123 ? 50.642 -40.870 78.290 1.00 49.72 146 GLY B O 1
ATOM 2686 N N . ASP B 1 124 ? 51.221 -38.860 79.119 1.00 49.91 147 ASP B N 1
ATOM 2687 C CA . ASP B 1 124 ? 52.021 -39.430 80.202 1.00 51.37 147 ASP B CA 1
ATOM 2688 C C . ASP B 1 124 ? 51.478 -39.087 81.602 1.00 52.31 147 ASP B C 1
ATOM 2689 O O . ASP B 1 124 ? 51.641 -37.971 82.095 1.00 52.01 147 ASP B O 1
ATOM 2694 N N . SER B 1 125 ? 50.841 -40.069 82.233 1.00 54.49 148 SER B N 1
ATOM 2695 C CA . SER B 1 125 ? 50.277 -39.916 83.573 1.00 55.32 148 SER B CA 1
ATOM 2696 C C . SER B 1 125 ? 51.240 -39.191 84.511 1.00 56.65 148 SER B C 1
ATOM 2697 O O . SER B 1 125 ? 50.816 -38.393 85.349 1.00 58.75 148 SER B O 1
ATOM 2700 N N . ASP B 1 126 ? 52.534 -39.462 84.376 1.00 56.55 149 ASP B N 1
ATOM 2701 C CA . ASP B 1 126 ? 53.511 -38.823 85.250 1.00 57.28 149 ASP B CA 1
ATOM 2702 C C . ASP B 1 126 ? 53.691 -37.333 84.964 1.00 56.92 149 ASP B C 1
ATOM 2703 O O . ASP B 1 126 ? 53.959 -36.552 85.877 1.00 57.97 149 ASP B O 1
ATOM 2708 N N . LYS B 1 127 ? 53.542 -36.941 83.704 1.00 55.81 150 LYS B N 1
ATOM 2709 C CA . LYS B 1 127 ? 53.682 -35.541 83.319 1.00 55.40 150 LYS B CA 1
ATOM 2710 C C . LYS B 1 127 ? 52.397 -34.770 83.657 1.00 54.08 150 LYS B C 1
ATOM 2711 O O . LYS B 1 127 ? 52.298 -33.563 83.424 1.00 54.25 150 LYS B O 1
ATOM 2717 N N . VAL B 1 128 ? 51.414 -35.476 84.210 1.00 52.21 151 VAL B N 1
ATOM 2718 C CA . VAL B 1 128 ? 50.132 -34.871 84.558 1.00 48.90 151 VAL B CA 1
ATOM 2719 C C . VAL B 1 128 ? 50.265 -33.959 85.762 1.00 47.01 151 VAL B C 1
ATOM 2720 O O . VAL B 1 128 ? 50.791 -34.350 86.805 1.00 46.10 151 VAL B O 1
ATOM 2724 N N . LYS B 1 129 ? 49.786 -32.734 85.597 1.00 45.04 152 LYS B N 1
ATOM 2725 C CA . LYS B 1 129 ? 49.829 -31.728 86.654 1.00 44.53 152 LYS B CA 1
ATOM 2726 C C . LYS B 1 129 ? 48.487 -31.534 87.374 1.00 44.26 152 LYS B C 1
ATOM 2727 O O . LYS B 1 129 ? 47.420 -31.385 86.749 1.00 43.01 152 LYS B O 1
ATOM 2733 N N . ILE B 1 130 ? 48.551 -31.527 88.699 1.00 42.89 153 ILE B N 1
ATOM 2734 C CA . ILE B 1 130 ? 47.364 -31.336 89.505 1.00 39.89 153 ILE B CA 1
ATOM 2735 C C . ILE B 1 130 ? 46.917 -29.902 89.302 1.00 39.96 153 ILE B C 1
ATOM 2736 O O . ILE B 1 130 ? 47.681 -28.961 89.511 1.00 40.10 153 ILE B O 1
ATOM 2741 N N . GLY B 1 131 ? 45.676 -29.751 88.858 1.00 40.51 154 GLY B N 1
ATOM 2742 C CA . GLY B 1 131 ? 45.134 -28.435 88.605 1.00 39.05 154 GLY B CA 1
ATOM 2743 C C . GLY B 1 131 ? 44.815 -28.196 87.140 1.00 39.31 154 GLY B C 1
ATOM 2744 O O . GLY B 1 131 ? 44.112 -27.238 86.849 1.00 41.72 154 GLY B O 1
ATOM 2745 N N . GLU B 1 132 ? 45.321 -29.033 86.226 1.00 38.45 155 GLU B N 1
ATOM 2746 C CA . GLU B 1 132 ? 45.053 -28.876 84.784 1.00 37.05 155 GLU B CA 1
ATOM 2747 C C . GLU B 1 132 ? 43.624 -29.281 84.445 1.00 34.63 155 GLU B C 1
ATOM 2748 O O . GLU B 1 132 ? 43.005 -30.022 85.185 1.00 36.10 155 GLU B O 1
ATOM 2754 N N . TRP B 1 133 ? 43.100 -28.789 83.332 1.00 33.42 156 TRP B N 1
ATOM 2755 C CA . TRP B 1 133 ? 41.739 -29.124 82.925 1.00 32.32 156 TRP B CA 1
ATOM 2756 C C . TRP B 1 133 ? 41.594 -30.583 82.564 1.00 31.75 156 TRP B C 1
ATOM 2757 O O . TRP B 1 133 ? 42.506 -31.190 82.027 1.00 30.10 156 TRP B O 1
ATOM 2768 N N . ALA B 1 134 ? 40.442 -31.154 82.875 1.00 32.29 157 ALA B N 1
ATOM 2769 C CA . ALA B 1 134 ? 40.202 -32.545 82.538 1.00 32.72 157 ALA B CA 1
ATOM 2770 C C . ALA B 1 134 ? 38.898 -32.550 81.767 1.00 32.74 157 ALA B C 1
ATOM 2771 O O . ALA B 1 134 ? 37.892 -32.043 82.254 1.00 31.79 157 ALA B O 1
ATOM 2773 N N . ILE B 1 135 ? 38.937 -33.117 80.562 1.00 33.38 158 ILE B N 1
ATOM 2774 C CA . ILE B 1 135 ? 37.773 -33.186 79.674 1.00 32.83 158 ILE B CA 1
ATOM 2775 C C . ILE B 1 135 ? 37.311 -34.622 79.473 1.00 31.70 158 ILE B C 1
ATOM 2776 O O . ILE B 1 135 ? 37.916 -35.358 78.715 1.00 32.80 158 ILE B O 1
ATOM 2781 N N . ALA B 1 136 ? 36.229 -35.002 80.141 1.00 32.57 159 ALA B N 1
ATOM 2782 C CA . ALA B 1 136 ? 35.683 -36.355 80.035 1.00 33.34 159 ALA B CA 1
ATOM 2783 C C . ALA B 1 136 ? 34.607 -36.449 78.959 1.00 34.63 159 ALA B C 1
ATOM 2784 O O . ALA B 1 136 ? 33.573 -35.774 79.042 1.00 36.76 159 ALA B O 1
ATOM 2786 N N . ILE B 1 137 ? 34.848 -37.284 77.950 1.00 34.71 160 ILE B N 1
ATOM 2787 C CA . ILE B 1 137 ? 33.880 -37.462 76.873 1.00 34.91 160 ILE B CA 1
ATOM 2788 C C . ILE B 1 137 ? 33.187 -38.829 76.920 1.00 36.39 160 ILE B C 1
ATOM 2789 O O . ILE B 1 137 ? 33.789 -39.836 77.297 1.00 36.17 160 ILE B O 1
ATOM 2794 N N . GLY B 1 138 ? 31.913 -38.870 76.545 1.00 37.01 161 GLY B N 1
ATOM 2795 C CA . GLY B 1 138 ? 31.209 -40.138 76.572 1.00 39.94 161 GLY B CA 1
ATOM 2796 C C . GLY B 1 138 ? 30.231 -40.288 75.426 1.00 41.26 161 GLY B C 1
ATOM 2797 O O . GLY B 1 138 ? 29.946 -39.321 74.723 1.00 41.69 161 GLY B O 1
ATOM 2798 N N . ASN B 1 139 ? 29.726 -41.502 75.230 1.00 42.43 162 ASN B N 1
ATOM 2799 C CA . ASN B 1 139 ? 28.755 -41.773 74.166 1.00 44.68 162 ASN B CA 1
ATOM 2800 C C . ASN B 1 139 ? 27.602 -42.587 74.752 1.00 44.34 162 ASN B C 1
ATOM 2801 O O . ASN B 1 139 ? 27.394 -43.738 74.387 1.00 44.57 162 ASN B O 1
ATOM 2806 N N . PRO B 1 140 ? 26.819 -41.986 75.660 1.00 44.58 163 PRO B N 1
ATOM 2807 C CA . PRO B 1 140 ? 25.723 -42.764 76.227 1.00 44.53 163 PRO B CA 1
ATOM 2808 C C . PRO B 1 140 ? 24.831 -43.432 75.187 1.00 44.83 163 PRO B C 1
ATOM 2809 O O . PRO B 1 140 ? 24.664 -44.650 75.228 1.00 44.94 163 PRO B O 1
ATOM 2813 N N . LEU B 1 141 ? 24.300 -42.650 74.242 1.00 44.69 164 LEU B N 1
ATOM 2814 C CA . LEU B 1 141 ? 23.370 -43.176 73.230 1.00 43.55 164 LEU B CA 1
ATOM 2815 C C . LEU B 1 141 ? 23.931 -43.475 71.832 1.00 44.10 164 LEU B C 1
ATOM 2816 O O . LEU B 1 141 ? 23.210 -43.950 70.956 1.00 44.60 164 LEU B O 1
ATOM 2821 N N . GLY B 1 142 ? 25.207 -43.189 71.615 1.00 44.20 165 GLY B N 1
ATOM 2822 C CA . GLY B 1 142 ? 25.806 -43.465 70.329 1.00 43.09 165 GLY B CA 1
ATOM 2823 C C . GLY B 1 142 ? 25.769 -42.332 69.323 1.00 45.12 165 GLY B C 1
ATOM 2824 O O . GLY B 1 142 ? 26.765 -42.095 68.629 1.00 45.88 165 GLY B O 1
ATOM 2825 N N . PHE B 1 143 ? 24.653 -41.607 69.250 1.00 44.58 166 PHE B N 1
ATOM 2826 C CA . PHE B 1 143 ? 24.528 -40.532 68.262 1.00 45.02 166 PHE B CA 1
ATOM 2827 C C . PHE B 1 143 ? 24.947 -39.132 68.686 1.00 45.37 166 PHE B C 1
ATOM 2828 O O . PHE B 1 143 ? 24.798 -38.186 67.908 1.00 45.50 166 PHE B O 1
ATOM 2836 N N . GLN B 1 144 ? 25.460 -38.983 69.907 1.00 46.10 167 GLN B N 1
ATOM 2837 C CA . GLN B 1 144 ? 25.907 -37.663 70.386 1.00 45.48 167 GLN B CA 1
ATOM 2838 C C . GLN B 1 144 ? 26.929 -37.786 71.515 1.00 44.15 167 GLN B C 1
ATOM 2839 O O . GLN B 1 144 ? 26.707 -38.501 72.496 1.00 42.59 167 GLN B O 1
ATOM 2845 N N . HIS B 1 145 ? 28.061 -37.105 71.360 1.00 42.86 168 HIS B N 1
ATOM 2846 C CA . HIS B 1 145 ? 29.078 -37.132 72.394 1.00 42.11 168 HIS B CA 1
ATOM 2847 C C . HIS B 1 145 ? 28.562 -36.310 73.560 1.00 42.18 168 HIS B C 1
ATOM 2848 O O . HIS B 1 145 ? 27.845 -35.330 73.380 1.00 44.67 168 HIS B O 1
ATOM 2855 N N . THR B 1 146 ? 28.928 -36.727 74.755 1.00 40.38 169 THR B N 1
ATOM 2856 C CA . THR B 1 146 ? 28.503 -36.076 75.967 1.00 38.34 169 THR B CA 1
ATOM 2857 C C . THR B 1 146 ? 29.790 -35.505 76.584 1.00 37.55 169 THR B C 1
ATOM 2858 O O . THR B 1 146 ? 30.852 -36.112 76.463 1.00 41.29 169 THR B O 1
ATOM 2862 N N . VAL B 1 147 ? 29.721 -34.334 77.214 1.00 34.52 170 VAL B N 1
ATOM 2863 C CA . VAL B 1 147 ? 30.924 -33.731 77.790 1.00 31.53 170 VAL B CA 1
ATOM 2864 C C . VAL B 1 147 ? 30.756 -33.052 79.154 1.00 29.97 170 VAL B C 1
ATOM 2865 O O . VAL B 1 147 ? 29.765 -32.373 79.422 1.00 27.13 170 VAL B O 1
ATOM 2869 N N . THR B 1 148 ? 31.740 -33.262 80.018 1.00 28.64 171 THR B N 1
ATOM 2870 C CA . THR B 1 148 ? 31.749 -32.640 81.326 1.00 29.42 171 THR B CA 1
ATOM 2871 C C . THR B 1 148 ? 33.187 -32.225 81.606 1.00 29.67 171 THR B C 1
ATOM 2872 O O . THR B 1 148 ? 34.128 -32.968 81.312 1.00 32.15 171 THR B O 1
ATOM 2876 N N . VAL B 1 149 ? 33.359 -31.027 82.144 1.00 27.21 172 VAL B N 1
ATOM 2877 C CA . VAL B 1 149 ? 34.694 -30.514 82.387 1.00 25.51 172 VAL B CA 1
ATOM 2878 C C . VAL B 1 149 ? 35.031 -30.184 83.833 1.00 26.52 172 VAL B C 1
ATOM 2879 O O . VAL B 1 149 ? 34.236 -29.595 84.579 1.00 25.79 172 VAL B O 1
ATOM 2883 N N . GLY B 1 150 ? 36.240 -30.560 84.212 1.00 27.47 173 GLY B N 1
ATOM 2884 C CA . GLY B 1 150 ? 36.705 -30.289 85.552 1.00 30.35 173 GLY B CA 1
ATOM 2885 C C . GLY B 1 150 ? 38.204 -30.097 85.571 1.00 31.93 173 GLY B C 1
ATOM 2886 O O . GLY B 1 150 ? 38.805 -29.597 84.623 1.00 34.18 173 GLY B O 1
ATOM 2887 N N . VAL B 1 151 ? 38.825 -30.538 86.646 1.00 32.70 174 VAL B N 1
ATOM 2888 C CA . VAL B 1 151 ? 40.254 -30.388 86.781 1.00 33.69 174 VAL B CA 1
ATOM 2889 C C . VAL B 1 151 ? 40.856 -31.596 87.494 1.00 34.63 174 VAL B C 1
ATOM 2890 O O . VAL B 1 151 ? 40.200 -32.217 88.334 1.00 37.83 174 VAL B O 1
ATOM 2894 N N . VAL B 1 152 ? 42.090 -31.947 87.164 1.00 32.18 175 VAL B N 1
ATOM 2895 C CA . VAL B 1 152 ? 42.725 -33.063 87.848 1.00 32.41 175 VAL B CA 1
ATOM 2896 C C . VAL B 1 152 ? 42.891 -32.698 89.326 1.00 33.38 175 VAL B C 1
ATOM 2897 O O . VAL B 1 152 ? 43.693 -31.830 89.666 1.00 33.73 175 VAL B O 1
ATOM 2901 N N . SER B 1 153 ? 42.136 -33.360 90.201 1.00 34.22 176 SER B N 1
ATOM 2902 C CA . SER B 1 153 ? 42.184 -33.067 91.636 1.00 36.69 176 SER B CA 1
ATOM 2903 C C . SER B 1 153 ? 43.329 -33.740 92.404 1.00 36.24 176 SER B C 1
ATOM 2904 O O . SER B 1 153 ? 44.006 -33.119 93.222 1.00 32.66 176 SER B O 1
ATOM 2907 N N . ALA B 1 154 ? 43.527 -35.023 92.137 1.00 36.48 177 ALA B N 1
ATOM 2908 C CA . ALA B 1 154 ? 44.563 -35.795 92.799 1.00 36.72 177 ALA B CA 1
ATOM 2909 C C . ALA B 1 154 ? 44.906 -36.942 91.884 1.00 36.96 177 ALA B C 1
ATOM 2910 O O . ALA B 1 154 ? 44.147 -37.272 90.978 1.00 37.62 177 ALA B O 1
ATOM 2912 N N . THR B 1 155 ? 46.053 -37.553 92.117 1.00 38.11 178 THR B N 1
ATOM 2913 C CA . THR B 1 155 ? 46.467 -38.679 91.304 1.00 39.38 178 THR B CA 1
ATOM 2914 C C . THR B 1 155 ? 46.863 -39.770 92.271 1.00 40.08 178 THR B C 1
ATOM 2915 O O . THR B 1 155 ? 46.929 -39.534 93.470 1.00 40.43 178 THR B O 1
ATOM 2919 N N . ASN B 1 156 ? 47.104 -40.965 91.752 1.00 41.97 179 ASN B N 1
ATOM 2920 C CA . ASN B 1 156 ? 47.498 -42.102 92.581 1.00 43.92 179 ASN B CA 1
ATOM 2921 C C . ASN B 1 156 ? 46.622 -42.334 93.804 1.00 43.31 179 ASN B C 1
ATOM 2922 O O . ASN B 1 156 ? 47.121 -42.704 94.863 1.00 42.15 179 ASN B O 1
ATOM 2927 N N . ARG B 1 157 ? 45.320 -42.133 93.650 1.00 43.52 180 ARG B N 1
ATOM 2928 C CA . ARG B 1 157 ? 44.389 -42.298 94.758 1.00 43.47 180 ARG B CA 1
ATOM 2929 C C . ARG B 1 157 ? 43.966 -43.740 94.988 1.00 43.30 180 ARG B C 1
ATOM 2930 O O . ARG B 1 157 ? 43.918 -44.543 94.049 1.00 45.08 180 ARG B O 1
ATOM 2938 N N . ARG B 1 158 ? 43.655 -44.049 96.243 1.00 42.60 181 ARG B N 1
ATOM 2939 C CA . ARG B 1 158 ? 43.243 -45.386 96.668 1.00 42.42 181 ARG B CA 1
ATOM 2940 C C . ARG B 1 158 ? 41.882 -45.268 97.353 1.00 41.53 181 ARG B C 1
ATOM 2941 O O . ARG B 1 158 ? 41.734 -44.525 98.325 1.00 41.51 181 ARG B O 1
ATOM 2949 N N . ILE B 1 159 ? 40.893 -45.992 96.842 1.00 40.70 182 ILE B N 1
ATOM 2950 C CA . ILE B 1 159 ? 39.539 -45.939 97.381 1.00 38.41 182 ILE B CA 1
ATOM 2951 C C . ILE B 1 159 ? 39.035 -47.309 97.815 1.00 38.90 182 ILE B C 1
ATOM 2952 O O . ILE B 1 159 ? 39.271 -48.314 97.150 1.00 38.38 182 ILE B O 1
ATOM 2957 N N . PRO B 1 160 ? 38.325 -47.360 98.947 1.00 40.14 183 PRO B N 1
ATOM 2958 C CA . PRO B 1 160 ? 37.759 -48.590 99.510 1.00 41.72 183 PRO B CA 1
ATOM 2959 C C . PRO B 1 160 ? 36.389 -48.953 98.937 1.00 44.04 183 PRO B C 1
ATOM 2960 O O . PRO B 1 160 ? 35.434 -48.183 99.066 1.00 45.91 183 PRO B O 1
ATOM 2964 N N . LYS B 1 161 ? 36.309 -50.122 98.293 1.00 46.08 184 LYS B N 1
ATOM 2965 C CA . LYS B 1 161 ? 35.068 -50.624 97.695 1.00 46.23 184 LYS B CA 1
ATOM 2966 C C . LYS B 1 161 ? 34.008 -50.641 98.783 1.00 48.23 184 LYS B C 1
ATOM 2967 O O . LYS B 1 161 ? 34.224 -51.225 99.840 1.00 46.79 184 LYS B O 1
ATOM 2973 N N . PRO B 1 162 ? 32.838 -50.015 98.533 1.00 51.62 185 PRO B N 1
ATOM 2974 C CA . PRO B 1 162 ? 31.752 -49.968 99.525 1.00 52.92 185 PRO B CA 1
ATOM 2975 C C . PRO B 1 162 ? 31.414 -51.369 100.018 1.00 55.17 185 PRO B C 1
ATOM 2976 O O . PRO B 1 162 ? 30.912 -51.556 101.132 1.00 54.28 185 PRO B O 1
ATOM 2980 N N . ASP B 1 163 ? 31.714 -52.337 99.154 1.00 58.54 186 ASP B N 1
ATOM 2981 C CA . ASP B 1 163 ? 31.533 -53.768 99.392 1.00 61.33 186 ASP B CA 1
ATOM 2982 C C . ASP B 1 163 ? 32.240 -54.092 100.710 1.00 62.67 186 ASP B C 1
ATOM 2983 O O . ASP B 1 163 ? 31.655 -54.665 101.641 1.00 62.05 186 ASP B O 1
ATOM 2988 N N . GLY B 1 164 ? 33.514 -53.700 100.761 1.00 63.82 187 GLY B N 1
ATOM 2989 C CA . GLY B 1 164 ? 34.343 -53.913 101.933 1.00 62.35 187 GLY B CA 1
ATOM 2990 C C . GLY B 1 164 ? 35.323 -55.031 101.669 1.00 61.10 187 GLY B C 1
ATOM 2991 O O . GLY B 1 164 ? 36.043 -55.456 102.569 1.00 61.33 187 GLY B O 1
ATOM 2992 N N . SER B 1 165 ? 35.354 -55.493 100.422 1.00 59.92 188 SER B N 1
ATOM 2993 C CA . SER B 1 165 ? 36.228 -56.588 100.008 1.00 59.18 188 SER B CA 1
ATOM 2994 C C . SER B 1 165 ? 37.646 -56.210 99.564 1.00 58.65 188 SER B C 1
ATOM 2995 O O . SER B 1 165 ? 38.540 -57.051 99.586 1.00 60.35 188 SER B O 1
ATOM 2998 N N . GLY B 1 166 ? 37.862 -54.965 99.149 1.00 56.74 189 GLY B N 1
ATOM 2999 C CA . GLY B 1 166 ? 39.187 -54.585 98.700 1.00 54.10 189 GLY B CA 1
ATOM 3000 C C . GLY B 1 166 ? 39.364 -53.109 98.416 1.00 52.48 189 GLY B C 1
ATOM 3001 O O . GLY B 1 166 ? 38.770 -52.270 99.091 1.00 50.21 189 GLY B O 1
ATOM 3002 N N . TYR B 1 167 ? 40.185 -52.794 97.415 1.00 51.22 190 TYR B N 1
ATOM 3003 C CA . TYR B 1 167 ? 40.459 -51.409 97.056 1.00 50.03 190 TYR B CA 1
ATOM 3004 C C . TYR B 1 167 ? 40.615 -51.177 95.576 1.00 49.24 190 TYR B C 1
ATOM 3005 O O . TYR B 1 167 ? 41.044 -52.060 94.851 1.00 49.98 190 TYR B O 1
ATOM 3014 N N . TYR B 1 168 ? 40.269 -49.970 95.139 1.00 49.20 191 TYR B N 1
ATOM 3015 C CA . TYR B 1 168 ? 40.481 -49.556 93.755 1.00 47.98 191 TYR B CA 1
ATOM 3016 C C . TYR B 1 168 ? 41.742 -48.721 93.971 1.00 47.65 191 TYR B C 1
ATOM 3017 O O . TYR B 1 168 ? 41.807 -47.941 94.935 1.00 45.80 191 TYR B O 1
ATOM 3026 N N . VAL B 1 169 ? 42.748 -48.874 93.113 1.00 45.88 192 VAL B N 1
ATOM 3027 C CA . VAL B 1 169 ? 43.982 -48.125 93.327 1.00 45.53 192 VAL B CA 1
ATOM 3028 C C . VAL B 1 169 ? 44.545 -47.317 92.164 1.00 43.67 192 VAL B C 1
ATOM 3029 O O . VAL B 1 169 ? 44.088 -47.431 91.027 1.00 44.39 192 VAL B O 1
ATOM 3033 N N . GLY B 1 170 ? 45.561 -46.516 92.490 1.00 41.73 193 GLY B N 1
ATOM 3034 C CA . GLY B 1 170 ? 46.266 -45.671 91.536 1.00 39.74 193 GLY B CA 1
ATOM 3035 C C . GLY B 1 170 ? 45.426 -44.747 90.685 1.00 38.69 193 GLY B C 1
ATOM 3036 O O . GLY B 1 170 ? 45.886 -44.252 89.661 1.00 40.19 193 GLY B O 1
ATOM 3037 N N . LEU B 1 171 ? 44.207 -44.481 91.123 1.00 37.25 194 LEU B N 1
ATOM 3038 C CA . LEU B 1 171 ? 43.282 -43.658 90.349 1.00 37.18 194 LEU B CA 1
ATOM 3039 C C . LEU B 1 171 ? 43.546 -42.181 90.332 1.00 36.84 194 LEU B C 1
ATOM 3040 O O . LEU B 1 171 ? 44.150 -41.640 91.263 1.00 37.24 194 LEU B O 1
ATOM 3045 N N . ILE B 1 172 ? 43.081 -41.538 89.261 1.00 35.72 195 ILE B N 1
ATOM 3046 C CA . ILE B 1 172 ? 43.160 -40.087 89.149 1.00 34.03 195 ILE B CA 1
ATOM 3047 C C . ILE B 1 172 ? 41.799 -39.614 89.640 1.00 33.60 195 ILE B C 1
ATOM 3048 O O . ILE B 1 172 ? 40.777 -40.276 89.408 1.00 29.91 195 ILE B O 1
ATOM 3053 N N . GLN B 1 173 ? 41.792 -38.480 90.330 1.00 33.68 196 GLN B N 1
ATOM 3054 C CA . GLN B 1 173 ? 40.559 -37.907 90.859 1.00 35.55 196 GLN B CA 1
ATOM 3055 C C . GLN B 1 173 ? 40.258 -36.586 90.146 1.00 35.18 196 GLN B C 1
ATOM 3056 O O . GLN B 1 173 ? 41.163 -35.781 89.919 1.00 36.06 196 GLN B O 1
ATOM 3062 N N . THR B 1 174 ? 39.003 -36.368 89.759 1.00 34.57 197 THR B N 1
ATOM 3063 C CA . THR B 1 174 ? 38.652 -35.103 89.101 1.00 36.04 197 THR B CA 1
ATOM 3064 C C . THR B 1 174 ? 37.428 -34.531 89.727 1.00 35.98 197 THR B C 1
ATOM 3065 O O . THR B 1 174 ? 36.623 -35.261 90.286 1.00 38.10 197 THR B O 1
ATOM 3069 N N . ASP B 1 175 ? 37.279 -33.218 89.621 1.00 36.63 198 ASP B N 1
ATOM 3070 C CA . ASP B 1 175 ? 36.093 -32.574 90.147 1.00 36.14 198 ASP B CA 1
ATOM 3071 C C . ASP B 1 175 ? 35.213 -32.417 88.930 1.00 35.56 198 ASP B C 1
ATOM 3072 O O . ASP B 1 175 ? 34.319 -31.590 88.899 1.00 36.43 198 ASP B O 1
ATOM 3077 N N . ALA B 1 176 ? 35.500 -33.238 87.921 1.00 36.30 199 ALA B N 1
ATOM 3078 C CA . ALA B 1 176 ? 34.752 -33.281 86.666 1.00 36.13 199 ALA B CA 1
ATOM 3079 C C . ALA B 1 176 ? 33.766 -34.456 86.709 1.00 37.08 199 ALA B C 1
ATOM 3080 O O . ALA B 1 176 ? 34.154 -35.590 86.997 1.00 39.34 199 ALA B O 1
ATOM 3082 N N . ALA B 1 177 ? 32.501 -34.187 86.411 1.00 36.24 200 ALA B N 1
ATOM 3083 C CA . ALA B 1 177 ? 31.461 -35.216 86.441 1.00 35.57 200 ALA B CA 1
ATOM 3084 C C . ALA B 1 177 ? 31.752 -36.544 85.707 1.00 35.89 200 ALA B C 1
ATOM 3085 O O . ALA B 1 177 ? 31.905 -36.591 84.479 1.00 34.21 200 ALA B O 1
ATOM 3087 N N . ILE B 1 178 ? 31.798 -37.622 86.489 1.00 36.45 201 ILE B N 1
ATOM 3088 C CA . ILE B 1 178 ? 32.057 -38.970 85.994 1.00 36.12 201 ILE B CA 1
ATOM 3089 C C . ILE B 1 178 ? 30.935 -39.905 86.461 1.00 36.36 201 ILE B C 1
ATOM 3090 O O . ILE B 1 178 ? 30.740 -40.105 87.666 1.00 37.06 201 ILE B O 1
ATOM 3095 N N . ASN B 1 179 ? 30.225 -40.489 85.495 1.00 36.12 202 ASN B N 1
ATOM 3096 C CA . ASN B 1 179 ? 29.092 -41.393 85.735 1.00 33.79 202 ASN B CA 1
ATOM 3097 C C . ASN B 1 179 ? 28.947 -42.432 84.615 1.00 34.11 202 ASN B C 1
ATOM 3098 O O . ASN B 1 179 ? 29.720 -42.438 83.644 1.00 35.22 202 ASN B O 1
ATOM 3103 N N . PRO B 1 180 ? 27.945 -43.329 84.730 1.00 33.80 203 PRO B N 1
ATOM 3104 C CA . PRO B 1 180 ? 27.746 -44.350 83.693 1.00 32.15 203 PRO B CA 1
ATOM 3105 C C . PRO B 1 180 ? 27.529 -43.737 82.305 1.00 32.21 203 PRO B C 1
ATOM 3106 O O . PRO B 1 180 ? 27.657 -44.415 81.286 1.00 33.46 203 PRO B O 1
ATOM 3110 N N . GLY B 1 181 ? 27.211 -42.450 82.270 1.00 31.14 204 GLY B N 1
ATOM 3111 C CA . GLY B 1 181 ? 26.996 -41.790 81.002 1.00 33.39 204 GLY B CA 1
ATOM 3112 C C . GLY B 1 181 ? 28.269 -41.623 80.192 1.00 35.45 204 GLY B C 1
ATOM 3113 O O . GLY B 1 181 ? 28.233 -41.532 78.969 1.00 34.50 204 GLY B O 1
ATOM 3114 N N . ASN B 1 182 ? 29.410 -41.581 80.869 1.00 37.56 205 ASN B N 1
ATOM 3115 C CA . ASN B 1 182 ? 30.669 -41.426 80.159 1.00 38.01 205 ASN B CA 1
ATOM 3116 C C . ASN B 1 182 ? 31.724 -42.442 80.601 1.00 38.47 205 ASN B C 1
ATOM 3117 O O . ASN B 1 182 ? 32.857 -42.422 80.103 1.00 38.10 205 ASN B O 1
ATOM 3122 N N . SER B 1 183 ? 31.367 -43.324 81.532 1.00 38.21 206 SER B N 1
ATOM 3123 C CA . SER B 1 183 ? 32.313 -44.343 81.986 1.00 38.80 206 SER B CA 1
ATOM 3124 C C . SER B 1 183 ? 32.850 -45.092 80.755 1.00 39.82 206 SER B C 1
ATOM 3125 O O . SER B 1 183 ? 32.138 -45.273 79.759 1.00 42.77 206 SER B O 1
ATOM 3128 N N . GLY B 1 184 ? 34.104 -45.525 80.808 1.00 39.43 207 GLY B N 1
ATOM 3129 C CA . GLY B 1 184 ? 34.680 -46.206 79.658 1.00 38.48 207 GLY B CA 1
ATOM 3130 C C . GLY B 1 184 ? 35.197 -45.215 78.622 1.00 38.06 207 GLY B C 1
ATOM 3131 O O . GLY B 1 184 ? 36.078 -45.530 77.812 1.00 37.81 207 GLY B O 1
ATOM 3132 N N . GLY B 1 185 ? 34.641 -44.007 78.639 1.00 35.52 208 GLY B N 1
ATOM 3133 C CA . GLY B 1 185 ? 35.097 -43.000 77.706 1.00 33.25 208 GLY B CA 1
ATOM 3134 C C . GLY B 1 185 ? 36.448 -42.481 78.157 1.00 33.52 208 GLY B C 1
ATOM 3135 O O . GLY B 1 185 ? 36.979 -42.921 79.182 1.00 32.86 208 GLY B O 1
ATOM 3136 N N . PRO B 1 186 ? 37.024 -41.523 77.422 1.00 33.71 209 PRO B N 1
ATOM 3137 C CA . PRO B 1 186 ? 38.324 -40.935 77.742 1.00 34.65 209 PRO B CA 1
ATOM 3138 C C . PRO B 1 186 ? 38.318 -39.726 78.679 1.00 37.36 209 PRO B C 1
ATOM 3139 O O . PRO B 1 186 ? 37.367 -38.937 78.692 1.00 39.00 209 PRO B O 1
ATOM 3143 N N . LEU B 1 187 ? 39.384 -39.593 79.467 1.00 37.76 210 LEU B N 1
ATOM 3144 C CA . LEU B 1 187 ? 39.534 -38.437 80.333 1.00 39.01 210 LEU B CA 1
ATOM 3145 C C . LEU B 1 187 ? 40.604 -37.671 79.581 1.00 41.96 210 LEU B C 1
ATOM 3146 O O . LEU B 1 187 ? 41.791 -37.930 79.737 1.00 44.08 210 LEU B O 1
ATOM 3151 N N . LEU B 1 188 ? 40.167 -36.739 78.748 1.00 44.39 211 LEU B N 1
ATOM 3152 C CA . LEU B 1 188 ? 41.062 -35.950 77.940 1.00 45.53 211 LEU B CA 1
ATOM 3153 C C . LEU B 1 188 ? 41.901 -34.897 78.654 1.00 46.54 211 LEU B C 1
ATOM 3154 O O . LEU B 1 188 ? 41.692 -34.552 79.813 1.00 47.02 211 LEU B O 1
ATOM 3159 N N . ASN B 1 189 ? 42.842 -34.391 77.875 1.00 47.71 212 ASN B N 1
ATOM 3160 C CA . ASN B 1 189 ? 43.853 -33.406 78.223 1.00 46.86 212 ASN B CA 1
ATOM 3161 C C . ASN B 1 189 ? 43.407 -32.081 77.614 1.00 46.46 212 ASN B C 1
ATOM 3162 O O . ASN B 1 189 ? 42.377 -32.026 76.952 1.00 47.04 212 ASN B O 1
ATOM 3167 N N . ILE B 1 190 ? 44.179 -31.017 77.825 1.00 46.15 213 ILE B N 1
ATOM 3168 C CA . ILE B 1 190 ? 43.850 -29.733 77.194 1.00 46.55 213 ILE B CA 1
ATOM 3169 C C . ILE B 1 190 ? 44.559 -29.804 75.850 1.00 48.86 213 ILE B C 1
ATOM 3170 O O . ILE B 1 190 ? 44.453 -28.900 75.017 1.00 49.43 213 ILE B O 1
ATOM 3175 N N . HIS B 1 191 ? 45.314 -30.884 75.671 1.00 49.30 214 HIS B N 1
ATOM 3176 C CA . HIS B 1 191 ? 46.044 -31.105 74.447 1.00 49.95 214 HIS B CA 1
ATOM 3177 C C . HIS B 1 191 ? 45.457 -32.307 73.725 1.00 49.67 214 HIS B C 1
ATOM 3178 O O . HIS B 1 191 ? 46.114 -32.929 72.892 1.00 51.33 214 HIS B O 1
ATOM 3185 N N . GLY B 1 192 ? 44.216 -32.641 74.048 1.00 48.48 215 GLY B N 1
ATOM 3186 C CA . GLY B 1 192 ? 43.580 -33.760 73.386 1.00 46.23 215 GLY B CA 1
ATOM 3187 C C . GLY B 1 192 ? 44.224 -35.097 73.682 1.00 45.25 215 GLY B C 1
ATOM 3188 O O . GLY B 1 192 ? 43.865 -36.099 73.065 1.00 44.87 215 GLY B O 1
ATOM 3189 N N . GLU B 1 193 ? 45.178 -35.126 74.608 1.00 43.96 216 GLU B N 1
ATOM 3190 C CA . GLU B 1 193 ? 45.834 -36.376 74.968 1.00 44.57 216 GLU B CA 1
ATOM 3191 C C . GLU B 1 193 ? 44.945 -37.124 75.959 1.00 44.22 216 GLU B C 1
ATOM 3192 O O . GLU B 1 193 ? 44.229 -36.514 76.737 1.00 46.90 216 GLU B O 1
ATOM 3198 N N . VAL B 1 194 ? 44.976 -38.446 75.935 1.00 42.42 217 VAL B N 1
ATOM 3199 C CA . VAL B 1 194 ? 44.154 -39.216 76.859 1.00 42.20 217 VAL B CA 1
ATOM 3200 C C . VAL B 1 194 ? 44.910 -39.451 78.161 1.00 42.57 217 VAL B C 1
ATOM 3201 O O . VAL B 1 194 ? 45.855 -40.236 78.193 1.00 43.54 217 VAL B O 1
ATOM 3205 N N . ILE B 1 195 ? 44.518 -38.782 79.238 1.00 40.95 218 ILE B N 1
ATOM 3206 C CA . ILE B 1 195 ? 45.227 -39.018 80.481 1.00 39.54 218 ILE B CA 1
ATOM 3207 C C . ILE B 1 195 ? 44.566 -40.118 81.290 1.00 39.88 218 ILE B C 1
ATOM 3208 O O . ILE B 1 195 ? 45.036 -40.463 82.378 1.00 39.58 218 ILE B O 1
ATOM 3213 N N . GLY B 1 196 ? 43.486 -40.683 80.755 1.00 39.55 219 GLY B N 1
ATOM 3214 C CA . GLY B 1 196 ? 42.821 -41.762 81.468 1.00 39.68 219 GLY B CA 1
ATOM 3215 C C . GLY B 1 196 ? 41.530 -42.320 80.888 1.00 40.44 219 GLY B C 1
ATOM 3216 O O . GLY B 1 196 ? 40.983 -41.838 79.892 1.00 39.11 219 GLY B O 1
ATOM 3217 N N . ILE B 1 197 ? 41.051 -43.372 81.531 1.00 42.06 220 ILE B N 1
ATOM 3218 C CA . ILE B 1 197 ? 39.801 -44.021 81.159 1.00 43.45 220 ILE B CA 1
ATOM 3219 C C . ILE B 1 197 ? 38.884 -43.782 82.351 1.00 44.43 220 ILE B C 1
ATOM 3220 O O . ILE B 1 197 ? 39.246 -44.112 83.492 1.00 43.49 220 ILE B O 1
ATOM 3225 N N . ASN B 1 198 ? 37.707 -43.213 82.096 1.00 44.36 221 ASN B N 1
ATOM 3226 C CA . ASN B 1 198 ? 36.774 -42.927 83.179 1.00 43.49 221 ASN B CA 1
ATOM 3227 C C . ASN B 1 198 ? 36.138 -44.207 83.729 1.00 43.77 221 ASN B C 1
ATOM 3228 O O . ASN B 1 198 ? 35.815 -45.108 82.962 1.00 46.82 221 ASN B O 1
ATOM 3233 N N . THR B 1 199 ? 35.998 -44.314 85.048 1.00 42.22 222 THR B N 1
ATOM 3234 C CA . THR B 1 199 ? 35.320 -45.469 85.631 1.00 42.54 222 THR B CA 1
ATOM 3235 C C . THR B 1 199 ? 34.441 -44.975 86.759 1.00 43.30 222 THR B C 1
ATOM 3236 O O . THR B 1 199 ? 34.874 -44.209 87.635 1.00 41.66 222 THR B O 1
ATOM 3240 N N . ALA B 1 200 ? 33.192 -45.417 86.722 1.00 43.06 223 ALA B N 1
ATOM 3241 C CA . ALA B 1 200 ? 32.237 -45.044 87.732 1.00 40.53 223 ALA B CA 1
ATOM 3242 C C . ALA B 1 200 ? 32.276 -46.019 88.895 1.00 41.58 223 ALA B C 1
ATOM 3243 O O . ALA B 1 200 ? 31.870 -45.660 89.993 1.00 42.07 223 ALA B O 1
ATOM 3245 N N . ILE B 1 201 ? 32.775 -47.236 88.672 1.00 43.22 224 ILE B N 1
ATOM 3246 C CA . ILE B 1 201 ? 32.838 -48.241 89.746 1.00 45.88 224 ILE B CA 1
ATOM 3247 C C . ILE B 1 201 ? 33.353 -47.707 91.075 1.00 45.22 224 ILE B C 1
ATOM 3248 O O . ILE B 1 201 ? 32.978 -48.217 92.135 1.00 45.42 224 ILE B O 1
ATOM 3253 N N . VAL B 1 202 ? 34.222 -46.697 91.019 1.00 44.37 225 VAL B N 1
ATOM 3254 C CA . VAL B 1 202 ? 34.787 -46.116 92.239 1.00 43.27 225 VAL B CA 1
ATOM 3255 C C . VAL B 1 202 ? 33.757 -45.271 92.972 1.00 45.07 225 VAL B C 1
ATOM 3256 O O . VAL B 1 202 ? 33.802 -45.151 94.196 1.00 45.63 225 VAL B O 1
ATOM 3260 N N . ASN B 1 203 ? 32.820 -44.704 92.216 1.00 46.52 226 ASN B N 1
ATOM 3261 C CA . ASN B 1 203 ? 31.756 -43.879 92.777 1.00 49.60 226 ASN B CA 1
ATOM 3262 C C . ASN B 1 203 ? 30.431 -44.127 92.032 1.00 53.33 226 ASN B C 1
ATOM 3263 O O . ASN B 1 203 ? 29.934 -43.267 91.295 1.00 55.22 226 ASN B O 1
ATOM 3268 N N . PRO B 1 204 ? 29.834 -45.315 92.240 1.00 55.11 227 PRO B N 1
ATOM 3269 C CA . PRO B 1 204 ? 28.583 -45.795 91.651 1.00 56.09 227 PRO B CA 1
ATOM 3270 C C . PRO B 1 204 ? 27.392 -44.866 91.822 1.00 57.78 227 PRO B C 1
ATOM 3271 O O . PRO B 1 204 ? 26.644 -44.632 90.886 1.00 57.47 227 PRO B O 1
ATOM 3275 N N . GLN B 1 205 ? 27.201 -44.371 93.037 1.00 59.89 228 GLN B N 1
ATOM 3276 C CA . GLN B 1 205 ? 26.086 -43.480 93.303 1.00 61.72 228 GLN B CA 1
ATOM 3277 C C . GLN B 1 205 ? 26.371 -42.196 92.579 1.00 62.91 228 GLN B C 1
ATOM 3278 O O . GLN B 1 205 ? 25.506 -41.305 92.498 1.00 60.75 228 GLN B O 1
ATOM 3284 N N . GLU B 1 206 ? 27.570 -42.116 92.023 1.00 65.64 229 GLU B N 1
ATOM 3285 C CA . GLU B 1 206 ? 27.997 -40.914 91.307 1.00 68.04 229 GLU B CA 1
ATOM 3286 C C . GLU B 1 206 ? 27.733 -39.695 92.188 1.00 67.84 229 GLU B C 1
ATOM 3287 O O . GLU B 1 206 ? 27.183 -38.694 91.735 1.00 66.40 229 GLU B O 1
ATOM 3293 N N . ALA B 1 207 ? 28.118 -39.806 93.439 1.00 69.01 230 ALA B N 1
ATOM 3294 C CA . ALA B 1 207 ? 27.883 -38.757 94.435 1.00 69.61 230 ALA B CA 1
ATOM 3295 C C . ALA B 1 207 ? 29.047 -37.904 94.958 1.00 69.17 230 ALA B C 1
ATOM 3296 O O . ALA B 1 207 ? 30.065 -38.429 95.410 1.00 69.81 230 ALA B O 1
ATOM 3298 N N . VAL B 1 208 ? 28.857 -36.584 94.911 1.00 67.49 231 VAL B N 1
ATOM 3299 C CA . VAL B 1 208 ? 29.815 -35.598 95.413 1.00 66.34 231 VAL B CA 1
ATOM 3300 C C . VAL B 1 208 ? 30.958 -35.148 94.504 1.00 64.90 231 VAL B C 1
ATOM 3301 O O . VAL B 1 208 ? 32.118 -35.192 94.892 1.00 64.50 231 VAL B O 1
ATOM 3305 N N . ASN B 1 209 ? 30.629 -34.698 93.301 1.00 63.42 232 ASN B N 1
ATOM 3306 C CA . ASN B 1 209 ? 31.638 -34.209 92.359 1.00 62.37 232 ASN B CA 1
ATOM 3307 C C . ASN B 1 209 ? 32.992 -34.900 92.541 1.00 61.15 232 ASN B C 1
ATOM 3308 O O . ASN B 1 209 ? 34.060 -34.279 92.444 1.00 61.24 232 ASN B O 1
ATOM 3313 N N . LEU B 1 210 ? 32.921 -36.193 92.826 1.00 58.43 233 LEU B N 1
ATOM 3314 C CA . LEU B 1 210 ? 34.087 -37.035 93.019 1.00 53.88 233 LEU B CA 1
ATOM 3315 C C . LEU B 1 210 ? 34.104 -38.024 91.867 1.00 50.63 233 LEU B C 1
ATOM 3316 O O . LEU B 1 210 ? 33.380 -39.013 91.888 1.00 50.93 233 LEU B O 1
ATOM 3321 N N . GLY B 1 211 ? 34.905 -37.733 90.851 1.00 47.24 234 GLY B N 1
ATOM 3322 C CA . GLY B 1 211 ? 35.001 -38.614 89.704 1.00 43.90 234 GLY B CA 1
ATOM 3323 C C . GLY B 1 211 ? 36.397 -39.186 89.638 1.00 41.49 234 GLY B C 1
ATOM 3324 O O . GLY B 1 211 ? 37.336 -38.568 90.131 1.00 42.97 234 GLY B O 1
ATOM 3325 N N . PHE B 1 212 ? 36.539 -40.357 89.034 1.00 39.33 235 PHE B N 1
ATOM 3326 C CA . PHE B 1 212 ? 37.838 -41.002 88.939 1.00 37.43 235 PHE B CA 1
ATOM 3327 C C . PHE B 1 212 ? 38.105 -41.611 87.582 1.00 37.26 235 PHE B C 1
ATOM 3328 O O . PHE B 1 212 ? 37.194 -41.911 86.828 1.00 35.31 235 PHE B O 1
ATOM 3336 N N . ALA B 1 213 ? 39.383 -41.803 87.290 1.00 40.24 236 ALA B N 1
ATOM 3337 C CA . ALA B 1 213 ? 39.797 -42.385 86.031 1.00 41.29 236 ALA B CA 1
ATOM 3338 C C . ALA B 1 213 ? 41.054 -43.207 86.250 1.00 41.73 236 ALA B C 1
ATOM 3339 O O . ALA B 1 213 ? 41.766 -43.018 87.236 1.00 42.31 236 ALA B O 1
ATOM 3341 N N . ILE B 1 214 ? 41.306 -44.130 85.329 1.00 43.01 237 ILE B N 1
ATOM 3342 C CA . ILE B 1 214 ? 42.485 -44.993 85.369 1.00 43.21 237 ILE B CA 1
ATOM 3343 C C . ILE B 1 214 ? 43.546 -44.307 84.502 1.00 43.59 237 ILE B C 1
ATOM 3344 O O . ILE B 1 214 ? 43.301 -44.027 83.330 1.00 45.08 237 ILE B O 1
ATOM 3349 N N . PRO B 1 215 ? 44.731 -44.020 85.067 1.00 43.29 238 PRO B N 1
ATOM 3350 C CA . PRO B 1 215 ? 45.832 -43.359 84.346 1.00 43.78 238 PRO B CA 1
ATOM 3351 C C . PRO B 1 215 ? 46.245 -44.193 83.144 1.00 45.27 238 PRO B C 1
ATOM 3352 O O . PRO B 1 215 ? 46.364 -45.413 83.276 1.00 46.06 238 PRO B O 1
ATOM 3356 N N . ILE B 1 216 ? 46.475 -43.573 81.984 1.00 45.61 239 ILE B N 1
ATOM 3357 C CA . ILE B 1 216 ? 46.866 -44.378 80.824 1.00 49.42 239 ILE B CA 1
ATOM 3358 C C . ILE B 1 216 ? 48.199 -45.080 81.012 1.00 50.71 239 ILE B C 1
ATOM 3359 O O . ILE B 1 216 ? 48.389 -46.176 80.495 1.00 51.29 239 ILE B O 1
ATOM 3364 N N . ASN B 1 217 ? 49.124 -44.457 81.734 1.00 51.16 240 ASN B N 1
ATOM 3365 C CA . ASN B 1 217 ? 50.415 -45.090 81.962 1.00 51.03 240 ASN B CA 1
ATOM 3366 C C . ASN B 1 217 ? 50.195 -46.464 82.565 1.00 51.81 240 ASN B C 1
ATOM 3367 O O . ASN B 1 217 ? 50.957 -47.397 82.302 1.00 52.45 240 ASN B O 1
ATOM 3372 N N . THR B 1 218 ? 49.150 -46.589 83.376 1.00 51.16 241 THR B N 1
ATOM 3373 C CA . THR B 1 218 ? 48.832 -47.873 83.973 1.00 51.61 241 THR B CA 1
ATOM 3374 C C . THR B 1 218 ? 48.264 -48.733 82.845 1.00 54.02 241 THR B C 1
ATOM 3375 O O . THR B 1 218 ? 48.601 -49.916 82.712 1.00 55.28 241 THR B O 1
ATOM 3379 N N . VAL B 1 219 ? 47.423 -48.125 82.016 1.00 54.11 242 VAL B N 1
ATOM 3380 C CA . VAL B 1 219 ? 46.821 -48.824 80.892 1.00 55.20 242 VAL B CA 1
ATOM 3381 C C . VAL B 1 219 ? 47.902 -49.327 79.923 1.00 55.90 242 VAL B C 1
ATOM 3382 O O . VAL B 1 219 ? 47.806 -50.436 79.399 1.00 56.97 242 VAL B O 1
ATOM 3386 N N . LYS B 1 220 ? 48.929 -48.514 79.696 1.00 55.94 243 LYS B N 1
ATOM 3387 C CA . LYS B 1 220 ? 50.031 -48.887 78.813 1.00 56.30 243 LYS B CA 1
ATOM 3388 C C . LYS B 1 220 ? 50.749 -50.120 79.357 1.00 57.74 243 LYS B C 1
ATOM 3389 O O . LYS B 1 220 ? 51.079 -51.036 78.605 1.00 57.59 243 LYS B O 1
ATOM 3395 N N . LYS B 1 221 ? 51.004 -50.139 80.662 1.00 59.13 244 LYS B N 1
ATOM 3396 C CA . LYS B 1 221 ? 51.675 -51.284 81.265 1.00 61.36 244 LYS B CA 1
ATOM 3397 C C . LYS B 1 221 ? 50.786 -52.505 81.099 1.00 62.16 244 LYS B C 1
ATOM 3398 O O . LYS B 1 221 ? 51.276 -53.630 81.046 1.00 63.59 244 LYS B O 1
ATOM 3404 N N . PHE B 1 222 ? 49.477 -52.294 81.007 1.00 61.95 245 PHE B N 1
ATOM 3405 C CA . PHE B 1 222 ? 48.572 -53.422 80.820 1.00 61.60 245 PHE B CA 1
ATOM 3406 C C . PHE B 1 222 ? 48.630 -53.864 79.370 1.00 62.19 245 PHE B C 1
ATOM 3407 O O . PHE B 1 222 ? 48.886 -55.029 79.077 1.00 62.20 245 PHE B O 1
ATOM 3415 N N . LEU B 1 223 ? 48.374 -52.924 78.465 1.00 62.57 246 LEU B N 1
ATOM 3416 C CA . LEU B 1 223 ? 48.398 -53.218 77.043 1.00 62.90 246 LEU B CA 1
ATOM 3417 C C . LEU B 1 223 ? 49.628 -54.029 76.677 1.00 65.13 246 LEU B C 1
ATOM 3418 O O . LEU B 1 223 ? 49.532 -55.011 75.939 1.00 65.48 246 LEU B O 1
ATOM 3423 N N . ASP B 1 224 ? 50.781 -53.630 77.203 1.00 67.68 247 ASP B N 1
ATOM 3424 C CA . ASP B 1 224 ? 52.016 -54.335 76.902 1.00 70.05 247 ASP B CA 1
ATOM 3425 C C . ASP B 1 224 ? 51.999 -55.810 77.277 1.00 71.82 247 ASP B C 1
ATOM 3426 O O . ASP B 1 224 ? 52.794 -56.582 76.743 1.00 72.81 247 ASP B O 1
ATOM 3431 N N . THR B 1 225 ? 51.106 -56.207 78.183 1.00 73.44 248 THR B N 1
ATOM 3432 C CA . THR B 1 225 ? 51.022 -57.614 78.577 1.00 75.74 248 THR B CA 1
ATOM 3433 C C . THR B 1 225 ? 50.107 -58.389 77.623 1.00 77.98 248 THR B C 1
ATOM 3434 O O . THR B 1 225 ? 49.972 -59.605 77.731 1.00 78.47 248 THR B O 1
ATOM 3438 N N . ILE B 1 226 ? 49.478 -57.676 76.693 1.00 81.06 249 ILE B N 1
ATOM 3439 C CA . ILE B 1 226 ? 48.589 -58.295 75.715 1.00 84.26 249 ILE B CA 1
ATOM 3440 C C . ILE B 1 226 ? 49.093 -57.917 74.328 1.00 86.61 249 ILE B C 1
ATOM 3441 O O . ILE B 1 226 ? 48.322 -57.823 73.371 1.00 87.23 249 ILE B O 1
ATOM 3446 N N . LEU B 1 227 ? 50.400 -57.699 74.230 1.00 89.64 250 LEU B N 1
ATOM 3447 C CA . LEU B 1 227 ? 51.018 -57.324 72.967 1.00 92.97 250 LEU B CA 1
ATOM 3448 C C . LEU B 1 227 ? 50.982 -58.475 71.974 1.00 95.38 250 LEU B C 1
ATOM 3449 O O . LEU B 1 227 ? 51.117 -59.642 72.352 1.00 95.69 250 LEU B O 1
ATOM 3454 N N . THR B 1 228 ? 50.801 -58.124 70.702 1.00 97.58 251 THR B N 1
ATOM 3455 C CA . THR B 1 228 ? 50.741 -59.083 69.602 1.00 98.97 251 THR B CA 1
ATOM 3456 C C . THR B 1 228 ? 51.907 -60.076 69.646 1.00 99.09 251 THR B C 1
ATOM 3457 O O . THR B 1 228 ? 52.830 -59.880 70.465 1.00 99.36 251 THR B O 1
#